Protein AF-A0A5E4L3I8-F1 (afdb_monomer)

Mean predicted aligned error: 12.08 Å

Solvent-accessible surface area (backbone atoms only — not comparable to full-atom values): 30734 Å² total; per-residue (Å²): 137,66,75,66,66,56,56,53,35,59,53,27,60,69,44,91,48,63,66,49,31,38,50,27,40,56,51,45,57,76,42,57,83,76,48,56,74,84,49,46,58,56,54,46,55,52,47,56,53,38,53,67,42,93,48,60,70,33,23,14,48,31,26,40,32,48,19,74,46,44,80,70,54,55,78,88,48,50,64,58,54,48,52,51,45,58,51,34,56,67,43,93,46,63,66,22,22,28,24,18,27,45,14,49,18,69,24,34,83,61,48,58,76,91,46,39,65,57,55,49,51,50,31,59,54,34,44,69,43,96,45,70,66,28,9,43,39,10,22,46,17,48,30,61,28,45,78,60,44,86,60,52,68,62,52,47,53,53,49,55,50,42,57,73,78,48,61,71,72,37,23,55,35,34,46,55,17,48,53,62,36,50,80,70,49,92,55,54,63,61,61,43,53,62,66,55,69,66,77,80,61,87,53,58,67,60,50,24,52,48,23,48,46,47,21,74,39,41,84,79,45,88,65,36,65,65,53,42,57,50,48,59,51,35,55,66,42,92,49,58,69,23,21,27,30,17,24,50,14,46,30,64,24,38,82,62,40,82,60,46,66,63,52,48,54,51,31,56,53,31,40,67,43,92,44,67,65,26,11,34,35,8,30,41,19,45,20,67,30,50,76,68,48,84,60,48,70,61,55,47,57,55,51,55,55,42,50,68,43,89,50,62,65,41,24,19,28,30,26,45,16,44,27,70,25,40,80,67,44,85,58,45,67,61,51,47,52,52,36,61,53,35,52,70,43,91,48,66,62,27,19,47,27,12,34,52,16,47,24,59,30,49,81,63,40,88,61,45,67,61,55,45,54,58,50,57,68,36,57,79,44,89,52,63,69,53,24,31,40,39,34,48,19,46,25,65,30,44,84,69,47,88,60,44,67,62,56,45,52,54,48,59,56,34,60,69,44,93,47,61,67,33,23,17,33,24,25,42,18,46,23,66,28,38,84,64,43,87,58,48,69,60,55,46,50,54,37,54,52,34,53,67,44,94,46,67,66,25,21,38,28,12,35,49,15,48,26,64,29,43,82,69,46,87,63,45,65,62,56,46,54,56,50,56,59,42,63,68,48,90,50,58,70,40,27,22,35,32,29,46,19,47,22,63,32,46,76,70,44,87,61,41,63,64,55,46,58,54,53,56,60,40,61,69,43,94,46,61,69,29,23,21,30,28,27,41,17,51,28,66,26,40,87,63,40,80,62,50,68,59,55,48,50,53,37,54,54,34,52,69,44,92,47,67,64,26,20,53,29,11,51,52,18,49,49,49,43,50,53,52,54,54,54,54,58,52,57,64,60,64,77,69,62,77,94,76,81,134

Nearest PDB structures (foldseek):
  3q0n-assembly1_A  TM=3.005E-01  e=4.132E-02  Homo sapiens
  1ib2-assembly1_A  TM=4.285E-01  e=1.780E-01  Homo sapiens
  3q0o-assembly2_B  TM=2.486E-01  e=1.179E-01  Homo sapiens
  2yjy-assembly2_A  TM=3.710E-01  e=5.273E-01  Homo sapiens
  3gvt-assembly2_B  TM=2.335E-01  e=2.493E-01  Mus musculus

Structure (mmCIF, N/CA/C/O backbone):
data_AF-A0A5E4L3I8-F1
#
_entry.id   AF-A0A5E4L3I8-F1
#
loop_
_atom_site.group_PDB
_atom_site.id
_atom_site.type_symbol
_atom_site.label_atom_id
_atom_site.label_alt_id
_atom_site.label_comp_id
_atom_site.label_asym_id
_atom_site.label_entity_id
_atom_site.label_seq_id
_atom_site.pdbx_PDB_ins_code
_atom_site.Cartn_x
_atom_site.Cartn_y
_atom_site.Cartn_z
_atom_site.occupancy
_atom_site.B_iso_or_equiv
_atom_site.auth_seq_id
_atom_site.auth_comp_id
_atom_site.auth_asym_id
_atom_site.auth_atom_id
_atom_site.pdbx_PDB_model_num
ATOM 1 N N . MET A 1 1 ? 22.475 9.539 -29.993 1.00 48.53 1 MET A N 1
ATOM 2 C CA . MET A 1 1 ? 23.097 8.244 -29.655 1.00 48.53 1 MET A CA 1
ATOM 3 C C . MET A 1 1 ? 23.730 7.674 -30.917 1.00 48.53 1 MET A C 1
ATOM 5 O O . MET A 1 1 ? 23.235 7.979 -32.001 1.00 48.53 1 MET A O 1
ATOM 9 N N . VAL A 1 2 ? 24.881 7.018 -30.781 1.00 46.44 2 VAL A N 1
ATOM 10 C CA . VAL A 1 2 ? 25.860 6.757 -31.852 1.00 46.44 2 VAL A CA 1
ATOM 11 C C . VAL A 1 2 ? 25.433 5.532 -32.675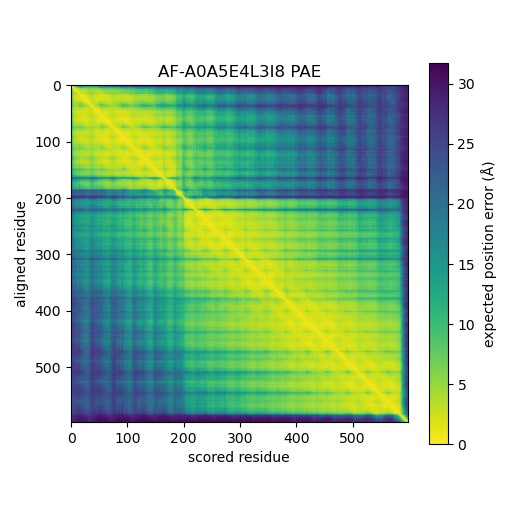 1.00 46.44 2 VAL A C 1
ATOM 13 O O . VAL A 1 2 ? 24.766 4.644 -32.165 1.00 46.44 2 VAL A O 1
ATOM 16 N N . LEU A 1 3 ? 25.773 5.507 -33.968 1.00 52.06 3 LEU A N 1
ATOM 17 C CA . LEU A 1 3 ? 25.484 4.404 -34.902 1.00 52.06 3 LEU A CA 1
ATOM 18 C C . LEU A 1 3 ? 25.974 3.024 -34.416 1.00 52.06 3 LEU A C 1
ATOM 20 O O . LEU A 1 3 ? 25.387 2.016 -34.797 1.00 52.06 3 LEU A O 1
ATOM 24 N N . GLU A 1 4 ? 27.013 2.998 -33.577 1.00 55.66 4 GLU A N 1
ATOM 25 C CA . GLU A 1 4 ? 27.694 1.785 -33.105 1.00 55.66 4 GLU A CA 1
ATOM 26 C C . GLU A 1 4 ? 26.783 0.885 -32.250 1.00 55.66 4 GLU A C 1
ATOM 28 O O . GLU A 1 4 ? 26.772 -0.327 -32.458 1.00 55.66 4 GLU A O 1
ATOM 33 N N . ASP A 1 5 ? 25.928 1.467 -31.400 1.00 62.69 5 ASP A N 1
ATOM 34 C CA . ASP A 1 5 ? 25.052 0.703 -30.496 1.00 62.69 5 ASP A CA 1
ATOM 35 C C . ASP A 1 5 ? 23.984 -0.106 -31.261 1.00 62.69 5 ASP A C 1
ATOM 37 O O . ASP A 1 5 ? 23.603 -1.202 -30.857 1.00 62.69 5 ASP A O 1
ATOM 41 N N . TYR A 1 6 ? 23.489 0.409 -32.395 1.00 70.50 6 TYR A N 1
ATOM 42 C CA . TYR A 1 6 ? 22.461 -0.284 -33.182 1.00 70.50 6 TYR A CA 1
ATOM 43 C C . TYR A 1 6 ? 23.042 -1.370 -34.099 1.00 70.50 6 TYR A C 1
ATOM 45 O O . TYR A 1 6 ? 22.405 -2.402 -34.311 1.00 70.50 6 TYR A O 1
ATOM 53 N N . GLU A 1 7 ? 24.260 -1.189 -34.617 1.00 73.50 7 GLU A N 1
ATOM 54 C CA . GLU A 1 7 ? 24.931 -2.235 -35.401 1.00 73.50 7 GLU A CA 1
ATOM 55 C C . GLU A 1 7 ? 25.238 -3.480 -34.556 1.00 73.50 7 GLU A C 1
ATOM 57 O O . GLU A 1 7 ? 25.165 -4.605 -35.057 1.00 73.50 7 GLU A O 1
ATOM 62 N N . GLU A 1 8 ? 25.540 -3.301 -33.270 1.00 75.88 8 GLU A N 1
ATOM 63 C CA . GLU A 1 8 ? 25.728 -4.402 -32.322 1.00 75.88 8 GLU A CA 1
ATOM 64 C C . GLU A 1 8 ? 24.410 -5.126 -31.998 1.00 75.88 8 GLU A C 1
ATOM 66 O O . GLU A 1 8 ? 24.365 -6.361 -31.954 1.00 75.88 8 GLU A O 1
ATOM 71 N N . ILE A 1 9 ? 23.304 -4.380 -31.885 1.00 79.25 9 ILE A N 1
ATOM 72 C CA . ILE A 1 9 ? 21.956 -4.954 -31.755 1.00 79.25 9 ILE A CA 1
ATOM 73 C C . ILE A 1 9 ? 21.617 -5.788 -32.990 1.00 79.25 9 ILE A C 1
ATOM 75 O O . ILE A 1 9 ? 21.230 -6.945 -32.845 1.00 79.25 9 ILE A O 1
ATOM 79 N N . HIS A 1 10 ? 21.824 -5.254 -34.196 1.00 81.44 10 HIS A N 1
ATOM 80 C CA . HIS A 1 10 ? 21.528 -5.966 -35.442 1.00 81.44 10 HIS A CA 1
ATOM 81 C C . HIS A 1 10 ? 22.309 -7.288 -35.564 1.00 81.44 10 HIS A C 1
ATOM 83 O O . HIS A 1 10 ? 21.763 -8.304 -35.992 1.00 81.44 10 HIS A O 1
ATOM 89 N N . LYS A 1 11 ? 23.573 -7.318 -35.118 1.00 82.06 11 LYS A N 1
ATOM 90 C CA . LYS A 1 11 ? 24.359 -8.563 -35.036 1.00 82.06 11 LYS A CA 1
ATOM 91 C C . LYS A 1 11 ? 23.771 -9.547 -34.025 1.00 82.06 11 LYS A C 1
ATOM 93 O O . LYS A 1 11 ? 23.660 -10.733 -34.325 1.00 82.06 11 LYS A O 1
ATOM 98 N N . SER A 1 12 ? 23.351 -9.057 -32.861 1.00 85.44 12 SER A N 1
ATOM 99 C CA . SER A 1 12 ? 22.769 -9.881 -31.793 1.00 85.44 12 SER A CA 1
ATOM 100 C C . SER A 1 12 ? 21.457 -10.552 -32.215 1.00 85.44 12 SER A C 1
ATOM 102 O O . SER A 1 12 ? 21.173 -11.668 -31.791 1.00 85.44 12 SER A O 1
ATOM 104 N N . VAL A 1 13 ? 20.683 -9.918 -33.103 1.00 86.19 13 VAL A N 1
ATOM 105 C CA . VAL A 1 13 ? 19.456 -10.487 -33.694 1.00 86.19 13 VAL A CA 1
ATOM 106 C C . VAL A 1 13 ? 19.737 -11.733 -34.541 1.00 86.19 13 VAL A C 1
ATOM 108 O O . VAL A 1 13 ? 18.901 -12.633 -34.604 1.00 86.19 13 VAL A O 1
ATOM 111 N N . GLN A 1 14 ? 20.922 -11.821 -35.148 1.00 86.12 14 GLN A N 1
ATOM 112 C CA . GLN A 1 14 ? 21.346 -12.952 -35.980 1.00 86.12 14 GLN A CA 1
ATOM 113 C C . GLN A 1 14 ? 22.067 -14.055 -35.188 1.00 86.12 14 GLN A C 1
ATOM 115 O O . GLN A 1 14 ? 22.459 -15.065 -35.772 1.00 86.12 14 GLN A O 1
ATOM 120 N N . SER A 1 15 ? 22.246 -13.885 -33.874 1.00 88.88 15 SER A N 1
ATOM 121 C CA . SER A 1 15 ? 22.925 -14.870 -33.030 1.00 88.88 15 SER A CA 1
ATOM 122 C C . SER A 1 15 ? 22.161 -16.193 -32.959 1.00 88.88 15 SER A C 1
ATOM 124 O O . SER A 1 15 ? 20.928 -16.224 -32.935 1.00 88.88 15 SER A O 1
ATOM 126 N N . GLU A 1 16 ? 22.886 -17.309 -32.853 1.00 87.56 16 GLU A N 1
ATOM 127 C CA . GLU A 1 16 ? 22.284 -18.615 -32.574 1.00 87.56 16 GLU A CA 1
ATOM 128 C C . GLU A 1 16 ? 21.751 -18.714 -31.132 1.00 87.56 16 GLU A C 1
ATOM 130 O O . GLU A 1 16 ? 20.791 -19.460 -30.890 1.00 87.56 16 GLU A O 1
ATOM 135 N N . ASP A 1 17 ? 22.281 -17.909 -30.202 1.00 90.19 17 ASP A N 1
ATOM 136 C CA . ASP A 1 17 ? 21.869 -17.878 -28.797 1.00 90.19 17 ASP A CA 1
ATOM 137 C C . ASP A 1 17 ? 20.563 -17.085 -28.595 1.00 90.19 17 ASP A C 1
ATOM 139 O O . ASP A 1 17 ? 20.457 -15.888 -28.870 1.00 90.19 17 ASP A O 1
ATOM 143 N N . ALA A 1 18 ? 19.544 -17.762 -28.061 1.00 89.56 18 ALA A N 1
ATOM 144 C CA . ALA A 1 18 ? 18.256 -17.159 -27.736 1.00 89.56 18 ALA A CA 1
ATOM 145 C C . ALA A 1 18 ? 18.349 -16.092 -26.629 1.00 89.56 18 ALA A C 1
ATOM 147 O O . ALA A 1 18 ? 17.498 -15.204 -26.553 1.00 89.56 18 ALA A O 1
ATOM 148 N N . GLN A 1 19 ? 19.346 -16.157 -25.743 1.00 88.12 19 GLN A N 1
ATOM 149 C CA . GLN A 1 19 ? 19.558 -15.129 -24.727 1.00 88.12 19 GLN A CA 1
ATOM 150 C C . GLN A 1 19 ? 20.089 -13.830 -25.340 1.00 88.12 19 GLN A C 1
ATOM 152 O O . GLN A 1 19 ? 19.599 -12.760 -24.980 1.00 88.12 19 GLN A O 1
ATOM 157 N N . GLU A 1 20 ? 21.014 -13.910 -26.296 1.00 89.38 20 GLU A N 1
ATOM 158 C CA . GLU A 1 20 ? 21.503 -12.742 -27.039 1.00 89.38 20 GLU A CA 1
ATOM 159 C C . GLU A 1 20 ? 20.386 -12.094 -27.864 1.00 89.38 20 GLU A C 1
ATOM 161 O O . GLU A 1 20 ? 20.189 -10.880 -27.788 1.00 89.38 20 GLU A O 1
ATOM 166 N N . ARG A 1 21 ? 19.557 -12.900 -28.542 1.00 93.69 21 ARG A N 1
ATOM 167 C CA . ARG A 1 21 ? 18.383 -12.388 -29.270 1.00 93.69 21 ARG A CA 1
ATOM 168 C C . ARG A 1 21 ? 17.347 -11.727 -28.351 1.00 93.69 21 ARG A C 1
ATOM 170 O O . ARG A 1 21 ? 16.749 -10.719 -28.720 1.00 93.69 21 ARG A O 1
ATOM 177 N N . ARG A 1 22 ? 17.151 -12.232 -27.126 1.00 90.06 22 ARG A N 1
ATOM 178 C CA . ARG A 1 22 ? 16.288 -11.576 -26.120 1.00 90.06 22 ARG A CA 1
ATOM 179 C C . ARG A 1 22 ? 16.861 -10.255 -25.619 1.00 90.06 22 ARG A C 1
ATOM 181 O O . ARG A 1 22 ? 16.110 -9.292 -25.506 1.00 90.06 22 ARG A O 1
ATOM 188 N N . LYS A 1 23 ? 18.169 -10.190 -25.356 1.00 87.31 23 LYS A N 1
ATOM 189 C CA . LYS A 1 23 ? 18.837 -8.929 -24.998 1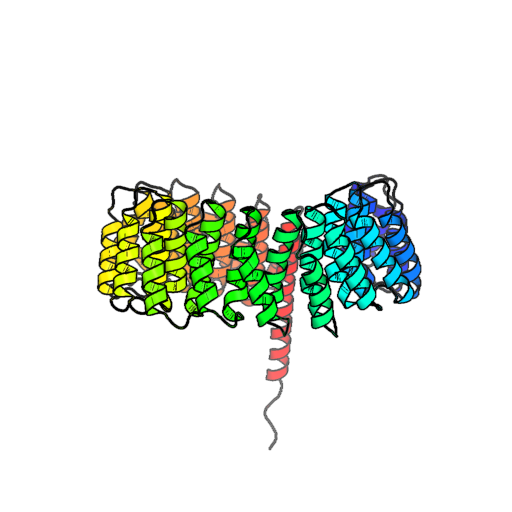.00 87.31 23 LYS A CA 1
ATOM 190 C C . LYS A 1 23 ? 18.676 -7.897 -26.112 1.00 87.31 23 LYS A C 1
ATOM 192 O O . LYS A 1 23 ? 18.365 -6.747 -25.828 1.00 87.31 23 LYS A O 1
ATOM 197 N N . ALA A 1 24 ? 18.790 -8.314 -27.375 1.00 89.06 24 ALA A N 1
ATOM 198 C CA . ALA A 1 24 ? 18.547 -7.434 -28.516 1.00 89.06 24 ALA A CA 1
ATOM 199 C C . ALA A 1 24 ? 17.140 -6.805 -28.478 1.00 89.06 24 ALA A C 1
ATOM 201 O O . ALA A 1 24 ? 17.008 -5.607 -28.709 1.00 89.06 24 ALA A O 1
ATOM 202 N N . LEU A 1 25 ? 16.101 -7.568 -28.115 1.00 89.25 25 LEU A N 1
ATOM 203 C CA . LEU A 1 25 ? 14.731 -7.054 -27.952 1.00 89.25 25 LEU A CA 1
ATOM 204 C C . LEU A 1 25 ? 14.582 -6.062 -26.793 1.00 89.25 25 LEU A C 1
ATOM 206 O O . LEU A 1 25 ? 13.840 -5.087 -26.926 1.00 89.25 25 LEU A O 1
ATOM 210 N N . GLU A 1 26 ? 15.277 -6.292 -25.678 1.00 86.31 26 GLU A N 1
ATOM 211 C CA . GLU A 1 26 ? 15.313 -5.372 -24.534 1.00 86.31 26 GLU A CA 1
ATOM 212 C C . GLU A 1 26 ? 15.974 -4.043 -24.922 1.00 86.31 26 GLU A C 1
ATOM 214 O O . GLU A 1 26 ? 15.426 -2.969 -24.664 1.00 86.31 26 GLU A O 1
ATOM 219 N N . TYR A 1 27 ? 17.105 -4.104 -25.631 1.00 86.62 27 TYR A N 1
ATOM 220 C CA . TYR A 1 27 ? 17.759 -2.913 -26.164 1.00 86.62 27 TYR A CA 1
ATOM 221 C C . TYR A 1 27 ? 16.876 -2.184 -27.174 1.00 86.62 27 TYR A C 1
ATOM 223 O O . TYR A 1 27 ? 16.693 -0.974 -27.042 1.00 86.62 27 TYR A O 1
ATOM 231 N N . LEU A 1 28 ? 16.279 -2.907 -28.133 1.00 86.12 28 LEU A N 1
ATOM 232 C CA . LEU A 1 28 ? 15.345 -2.338 -29.106 1.00 86.12 28 LEU A CA 1
ATOM 233 C C . LEU A 1 28 ? 14.215 -1.587 -28.401 1.00 86.12 28 LEU A C 1
ATOM 235 O O . LEU A 1 28 ? 13.984 -0.429 -28.731 1.00 86.12 28 LEU A O 1
ATOM 239 N N . ASN A 1 29 ? 13.573 -2.192 -27.400 1.00 86.38 29 ASN A N 1
ATOM 240 C CA . ASN A 1 29 ? 12.495 -1.564 -26.633 1.00 86.38 29 ASN A CA 1
ATOM 241 C C . ASN A 1 29 ? 12.904 -0.207 -26.031 1.00 86.38 29 ASN A C 1
ATOM 243 O O . ASN A 1 29 ? 12.148 0.760 -26.101 1.00 86.38 29 ASN A O 1
ATOM 247 N N . ASN A 1 30 ? 14.119 -0.117 -25.490 1.00 84.00 30 ASN A N 1
ATOM 248 C CA . ASN A 1 30 ? 14.602 1.088 -24.815 1.00 84.00 30 ASN A CA 1
ATOM 249 C C . ASN A 1 30 ? 14.985 2.215 -25.784 1.00 84.00 30 ASN A C 1
ATOM 251 O O . ASN A 1 30 ? 14.862 3.394 -25.447 1.00 84.00 30 ASN A O 1
ATOM 255 N N . ILE A 1 31 ? 15.467 1.873 -26.982 1.00 84.88 31 ILE A N 1
ATOM 256 C CA . ILE A 1 31 ? 16.049 2.862 -27.899 1.00 84.88 31 ILE A CA 1
ATOM 257 C C . ILE A 1 31 ? 15.138 3.225 -29.072 1.00 84.88 31 ILE A C 1
ATOM 259 O O . ILE A 1 31 ? 15.388 4.246 -29.714 1.00 84.88 31 ILE A O 1
ATOM 263 N N . PHE A 1 32 ? 14.104 2.424 -29.368 1.00 84.69 32 PHE A N 1
ATOM 264 C CA . PHE A 1 32 ? 13.319 2.531 -30.606 1.00 84.69 32 PHE A CA 1
ATOM 265 C C . PHE A 1 32 ? 12.766 3.941 -30.850 1.00 84.69 32 PHE A C 1
ATOM 267 O O . PHE A 1 32 ? 12.853 4.467 -31.961 1.00 84.69 32 PHE A O 1
ATOM 274 N N . SER A 1 33 ? 12.245 4.580 -29.800 1.00 81.31 33 SER A N 1
ATOM 275 C CA . SER A 1 33 ? 11.673 5.932 -29.847 1.00 81.31 33 SER A CA 1
ATOM 276 C C . SER A 1 33 ? 12.690 7.010 -30.248 1.00 81.31 33 SER A C 1
ATOM 278 O O . SER A 1 33 ? 12.314 8.017 -30.846 1.00 81.31 33 SER A O 1
ATOM 280 N N . ASN A 1 34 ? 13.978 6.769 -29.987 1.00 81.75 34 ASN A N 1
ATOM 281 C CA . ASN A 1 34 ? 15.088 7.693 -30.223 1.00 81.75 34 ASN A CA 1
ATOM 282 C C . ASN A 1 34 ? 15.903 7.365 -31.488 1.00 81.75 34 ASN A C 1
ATOM 284 O O . ASN A 1 34 ? 16.876 8.063 -31.795 1.00 81.75 34 ASN A O 1
ATOM 288 N N . LEU A 1 35 ? 15.542 6.309 -32.227 1.00 80.69 35 LEU A N 1
ATOM 289 C CA . LEU A 1 35 ? 16.226 5.941 -33.464 1.00 80.69 35 LEU A CA 1
ATOM 290 C C . LEU A 1 35 ? 15.967 6.970 -34.572 1.00 80.69 35 LEU A C 1
ATOM 292 O O . LEU A 1 35 ? 14.853 7.458 -34.764 1.00 80.69 35 LEU A O 1
ATOM 296 N N . LEU A 1 36 ? 17.005 7.248 -35.366 1.00 77.94 36 LEU A N 1
ATOM 297 C CA . LEU A 1 36 ? 16.855 7.985 -36.621 1.00 77.94 36 LEU A CA 1
ATOM 298 C C . LEU A 1 36 ? 15.949 7.199 -37.575 1.00 77.94 36 LEU A C 1
ATOM 300 O O . LEU A 1 36 ? 16.054 5.977 -37.663 1.00 77.94 36 LEU A O 1
ATOM 304 N N . GLU A 1 37 ? 15.127 7.900 -38.356 1.00 72.88 37 GLU A N 1
ATOM 305 C CA . GLU A 1 37 ? 14.119 7.285 -39.235 1.00 72.88 37 GLU A CA 1
ATOM 306 C C . GLU A 1 37 ? 14.710 6.232 -40.193 1.00 72.88 37 GLU A C 1
ATOM 308 O O . GLU A 1 37 ? 14.111 5.186 -40.427 1.00 72.88 37 GLU A O 1
ATOM 313 N N . LYS A 1 38 ? 15.947 6.449 -40.665 1.00 74.44 38 LYS A N 1
ATOM 314 C CA . LYS A 1 38 ? 16.683 5.493 -41.509 1.00 74.44 38 LYS A CA 1
ATOM 315 C C . LYS A 1 38 ? 16.979 4.146 -40.828 1.00 74.44 38 LYS A C 1
ATOM 317 O O . LYS A 1 38 ? 17.060 3.140 -41.519 1.00 74.44 38 LYS A O 1
ATOM 322 N N . HIS A 1 39 ? 17.145 4.120 -39.503 1.00 78.75 39 HIS A N 1
ATOM 323 C CA . HIS A 1 39 ? 17.419 2.899 -38.733 1.00 78.75 39 HIS A CA 1
ATOM 324 C C . HIS A 1 39 ? 16.151 2.261 -38.178 1.00 78.75 39 HIS A C 1
ATOM 326 O O . HIS A 1 39 ? 16.149 1.061 -37.933 1.00 78.75 39 HIS A O 1
ATOM 332 N N . LYS A 1 40 ? 15.055 3.019 -38.030 1.00 80.12 40 LYS A N 1
ATOM 333 C CA . LYS A 1 40 ? 13.759 2.445 -37.642 1.00 80.12 40 LYS A CA 1
ATOM 334 C C . LYS A 1 40 ? 13.285 1.377 -38.624 1.00 80.12 40 LYS A C 1
ATOM 336 O O . LYS A 1 40 ? 12.675 0.405 -38.204 1.00 80.12 40 LYS A O 1
ATOM 341 N N . GLN A 1 41 ? 13.598 1.533 -39.914 1.00 80.06 41 GLN A N 1
ATOM 342 C CA . GLN A 1 41 ? 13.312 0.514 -40.926 1.00 80.06 41 GLN A CA 1
ATOM 343 C C . GLN A 1 41 ? 14.035 -0.805 -40.630 1.00 80.06 41 GLN A C 1
ATOM 345 O O . GLN A 1 41 ? 13.417 -1.863 -40.671 1.00 80.06 41 GLN A O 1
ATOM 350 N N . THR A 1 42 ? 15.335 -0.750 -40.345 1.00 82.81 42 THR A N 1
ATOM 351 C CA . THR A 1 42 ? 16.118 -1.949 -40.027 1.00 82.81 42 THR A CA 1
ATOM 352 C C . THR A 1 42 ? 15.672 -2.539 -38.691 1.00 82.81 42 THR A C 1
ATOM 354 O O . THR A 1 42 ? 15.467 -3.743 -38.603 1.00 82.81 42 THR A O 1
ATOM 357 N N . ALA A 1 43 ? 15.408 -1.692 -37.691 1.00 85.88 43 ALA A N 1
ATOM 358 C CA . ALA A 1 43 ? 14.966 -2.124 -36.365 1.00 85.88 43 ALA A CA 1
ATOM 359 C C . ALA A 1 43 ? 13.601 -2.811 -36.430 1.00 85.88 43 ALA A C 1
ATOM 361 O O . ALA A 1 43 ? 13.340 -3.764 -35.700 1.00 85.88 43 ALA A O 1
ATOM 362 N N . TRP A 1 44 ? 12.744 -2.347 -37.340 1.00 85.69 44 TRP A N 1
ATOM 363 C CA . TRP A 1 44 ? 11.497 -3.015 -37.666 1.00 85.69 44 TRP A CA 1
ATOM 364 C C . TRP A 1 44 ? 11.733 -4.388 -38.301 1.00 85.69 44 TRP A C 1
ATOM 366 O O . TRP A 1 44 ? 11.162 -5.365 -37.832 1.00 85.69 44 TRP A O 1
ATOM 376 N N . ASN A 1 45 ? 12.595 -4.491 -39.316 1.00 86.69 45 ASN A N 1
ATOM 377 C CA . ASN A 1 45 ? 12.890 -5.777 -39.959 1.00 86.69 45 ASN A CA 1
ATOM 378 C C . ASN A 1 45 ? 13.450 -6.802 -38.958 1.00 86.69 45 ASN A C 1
ATOM 380 O O . ASN A 1 45 ? 13.098 -7.980 -39.008 1.00 86.69 45 ASN A O 1
ATOM 384 N N . ASP A 1 46 ? 14.285 -6.341 -38.030 1.00 90.69 46 ASP A N 1
ATOM 385 C CA . ASP A 1 46 ? 14.819 -7.149 -36.938 1.00 90.69 46 ASP A CA 1
ATOM 386 C C . ASP A 1 46 ? 13.705 -7.625 -35.994 1.00 90.69 46 ASP A C 1
ATOM 388 O O . ASP A 1 46 ? 13.623 -8.808 -35.666 1.00 90.69 46 ASP A O 1
ATOM 392 N N . LEU A 1 47 ? 12.798 -6.728 -35.596 1.00 91.56 47 LEU A N 1
ATOM 393 C CA . LEU A 1 47 ? 11.651 -7.065 -34.750 1.00 91.56 47 LEU A CA 1
ATOM 394 C C . LEU A 1 47 ? 10.688 -8.043 -35.445 1.00 91.56 47 LEU A C 1
ATOM 396 O O . LEU A 1 47 ? 10.226 -8.998 -34.817 1.00 91.56 47 LEU A O 1
ATOM 400 N N . HIS A 1 48 ? 10.440 -7.850 -36.743 1.00 91.62 48 HIS A N 1
ATOM 401 C CA . HIS A 1 48 ? 9.674 -8.764 -37.590 1.00 91.62 48 HIS A CA 1
ATOM 402 C C . HIS A 1 48 ? 10.299 -10.164 -37.588 1.00 91.62 48 HIS A C 1
ATOM 404 O O . HIS A 1 48 ? 9.607 -11.149 -37.324 1.00 91.62 48 HIS A O 1
ATOM 410 N N . LEU A 1 49 ? 11.616 -10.264 -37.793 1.00 92.44 49 LEU A N 1
ATOM 411 C CA . LEU A 1 49 ? 12.338 -11.537 -37.765 1.00 92.44 49 LEU A CA 1
ATOM 412 C C . LEU A 1 49 ? 12.218 -12.231 -36.398 1.00 92.44 49 LEU A C 1
ATOM 414 O O . LEU A 1 49 ? 11.879 -13.412 -36.325 1.00 92.44 49 LEU A O 1
ATOM 418 N N . LEU A 1 50 ? 12.428 -11.491 -35.307 1.00 94.25 50 LEU A N 1
ATOM 419 C CA . LEU A 1 50 ? 12.367 -12.020 -33.937 1.00 94.25 50 LEU A CA 1
ATOM 420 C C . LEU A 1 50 ? 10.950 -12.438 -33.527 1.00 94.25 50 LEU A C 1
ATOM 422 O O . LEU A 1 50 ? 10.768 -13.358 -32.729 1.00 94.25 50 LEU A O 1
ATOM 426 N N . SER A 1 51 ? 9.923 -11.819 -34.107 1.00 94.62 51 SER A N 1
ATOM 427 C CA . SER A 1 51 ? 8.534 -12.240 -33.910 1.00 94.62 51 SER A CA 1
ATOM 428 C C . SER A 1 51 ? 8.234 -13.623 -34.519 1.00 94.62 51 SER A C 1
ATOM 430 O O . SER A 1 51 ? 7.215 -14.240 -34.194 1.00 94.62 51 SER A O 1
ATOM 432 N N . GLN A 1 52 ? 9.098 -14.126 -35.404 1.00 94.75 52 GLN A N 1
ATOM 433 C CA . GLN A 1 52 ? 8.998 -15.434 -36.062 1.00 94.75 52 GLN A CA 1
ATOM 434 C C . GLN A 1 52 ? 10.054 -16.425 -35.550 1.00 94.75 52 GLN A C 1
ATOM 436 O O . GLN A 1 52 ? 10.242 -17.492 -36.134 1.00 94.75 52 GLN A O 1
ATOM 441 N N . ASP A 1 53 ? 10.737 -16.092 -34.452 1.00 96.25 53 ASP A N 1
ATOM 442 C CA . ASP A 1 53 ? 11.843 -16.886 -33.932 1.00 96.25 53 ASP A CA 1
ATOM 443 C C . ASP A 1 53 ? 11.428 -18.316 -33.558 1.00 96.25 53 ASP A C 1
ATOM 445 O O . ASP A 1 53 ? 10.304 -18.578 -33.124 1.00 96.25 53 ASP A O 1
ATOM 449 N N . LYS A 1 54 ? 12.362 -19.265 -33.658 1.00 93.44 54 LYS A N 1
ATOM 450 C CA . LYS A 1 54 ? 12.145 -20.650 -33.213 1.00 93.44 54 LYS A CA 1
ATOM 451 C C . LYS A 1 54 ? 11.896 -20.747 -31.700 1.00 93.44 54 LYS A C 1
ATOM 453 O O . LYS A 1 54 ? 11.113 -21.594 -31.261 1.00 93.44 54 LYS A O 1
ATOM 458 N N . ASP A 1 55 ? 12.520 -19.872 -30.917 1.00 95.50 55 ASP A N 1
ATOM 459 C CA . ASP A 1 55 ? 12.452 -19.831 -29.460 1.00 95.50 55 ASP A CA 1
ATOM 460 C C . ASP A 1 55 ? 11.208 -19.068 -28.970 1.00 95.50 55 ASP A C 1
ATOM 462 O O . ASP A 1 55 ? 10.923 -17.947 -29.394 1.00 95.50 55 ASP A O 1
ATOM 466 N N . ASN A 1 56 ? 10.437 -19.680 -28.066 1.00 95.06 56 ASN A N 1
ATOM 467 C CA . ASN A 1 56 ? 9.203 -19.080 -27.546 1.00 95.06 56 ASN A CA 1
ATOM 468 C C . ASN A 1 56 ? 9.454 -17.844 -26.671 1.00 95.06 56 ASN A C 1
ATOM 470 O O . ASN A 1 56 ? 8.639 -16.923 -26.654 1.00 95.06 56 ASN A O 1
ATOM 474 N N . SER A 1 57 ? 10.583 -17.788 -25.971 1.00 93.69 57 SER A N 1
ATOM 475 C CA . SER A 1 57 ? 10.917 -16.691 -25.076 1.00 93.69 57 SER A CA 1
ATOM 476 C C . SER A 1 57 ? 11.321 -15.466 -25.887 1.00 93.69 57 SER A C 1
ATOM 478 O O . SER A 1 57 ? 10.939 -14.357 -25.519 1.00 93.69 57 SER A O 1
ATOM 480 N N . VAL A 1 58 ? 12.009 -15.665 -27.019 1.00 95.88 58 VAL A N 1
ATOM 481 C CA . VAL A 1 58 ? 12.271 -14.605 -28.007 1.00 95.88 58 VAL A CA 1
ATOM 482 C C . VAL A 1 58 ? 10.958 -14.082 -28.594 1.00 95.88 58 VAL A C 1
ATOM 484 O O . VAL A 1 58 ? 10.712 -12.880 -28.525 1.00 95.88 58 VAL A O 1
ATOM 487 N N . ARG A 1 59 ? 10.061 -14.957 -29.077 1.00 97.50 59 ARG A N 1
ATOM 488 C CA . ARG A 1 59 ? 8.763 -14.523 -29.637 1.00 97.50 59 ARG A CA 1
ATOM 489 C C . ARG A 1 59 ? 7.891 -13.775 -28.626 1.00 97.50 59 ARG A C 1
ATOM 491 O O . ARG A 1 59 ? 7.248 -12.790 -28.982 1.00 97.50 59 ARG A O 1
ATOM 498 N N . ARG A 1 60 ? 7.887 -14.198 -27.357 1.00 96.19 60 ARG A N 1
ATOM 499 C CA . ARG A 1 60 ? 7.179 -13.496 -26.274 1.00 96.19 60 ARG A CA 1
ATOM 500 C C . ARG A 1 60 ? 7.735 -12.091 -26.076 1.00 96.19 60 ARG A C 1
ATOM 502 O O . ARG A 1 60 ? 6.961 -11.141 -26.031 1.00 96.19 60 ARG A O 1
ATOM 509 N N . SER A 1 61 ? 9.057 -11.968 -25.951 1.00 94.56 61 SER A N 1
ATOM 510 C CA . SER A 1 61 ? 9.710 -10.664 -25.817 1.00 94.56 61 SER A CA 1
ATOM 511 C C . SER A 1 61 ? 9.443 -9.787 -27.042 1.00 94.56 61 SER A C 1
ATOM 513 O O . SER A 1 61 ? 9.188 -8.602 -26.881 1.00 94.56 61 SER A O 1
ATOM 515 N N . ALA A 1 62 ? 9.395 -10.362 -28.248 1.00 96.00 62 ALA A N 1
ATOM 516 C CA . ALA A 1 62 ? 9.051 -9.625 -29.459 1.00 96.00 62 ALA A CA 1
ATOM 517 C C . ALA A 1 62 ? 7.617 -9.081 -29.403 1.00 96.00 62 ALA A C 1
ATOM 519 O O . ALA A 1 62 ? 7.409 -7.919 -29.735 1.00 96.00 62 ALA A O 1
ATOM 520 N N . ALA A 1 63 ? 6.647 -9.868 -28.921 1.00 96.38 63 ALA A N 1
ATOM 521 C CA . ALA A 1 63 ? 5.272 -9.405 -28.721 1.00 96.38 63 ALA A CA 1
ATOM 522 C C . ALA A 1 63 ? 5.206 -8.193 -27.775 1.00 96.38 63 ALA A C 1
ATOM 524 O O . ALA A 1 63 ? 4.583 -7.183 -28.098 1.00 96.38 63 ALA A O 1
ATOM 525 N N . GLU A 1 64 ? 5.878 -8.277 -26.623 1.00 94.69 64 GLU A N 1
ATOM 526 C CA . GLU A 1 64 ? 5.910 -7.199 -25.626 1.00 94.69 64 GLU A CA 1
ATOM 527 C C . GLU A 1 64 ? 6.595 -5.938 -26.173 1.00 94.69 64 GLU A C 1
ATOM 529 O O . GLU A 1 64 ? 6.049 -4.841 -26.031 1.00 94.69 64 GLU A O 1
ATOM 534 N N . THR A 1 65 ? 7.729 -6.095 -26.868 1.00 93.75 65 THR A N 1
ATOM 535 C CA . THR A 1 65 ? 8.428 -4.991 -27.539 1.00 93.75 65 THR A CA 1
ATOM 536 C C . THR A 1 65 ? 7.545 -4.351 -28.610 1.00 93.75 65 THR A C 1
ATOM 538 O O . THR A 1 65 ? 7.443 -3.128 -28.636 1.00 93.75 65 THR A O 1
ATOM 541 N N . ILE A 1 66 ? 6.850 -5.138 -29.446 1.00 93.62 66 ILE A N 1
ATOM 542 C CA . ILE A 1 66 ? 5.899 -4.619 -30.447 1.00 93.62 66 ILE A CA 1
ATOM 543 C C . ILE A 1 66 ? 4.849 -3.728 -29.778 1.00 93.62 66 ILE A C 1
ATOM 545 O O . ILE A 1 66 ? 4.621 -2.612 -30.241 1.00 93.62 66 ILE A O 1
ATOM 549 N N . GLY A 1 67 ? 4.234 -4.190 -28.684 1.00 91.38 67 GLY A N 1
ATOM 550 C CA . GLY A 1 67 ? 3.219 -3.420 -27.963 1.00 91.38 67 GLY A CA 1
ATOM 551 C C . GLY A 1 67 ? 3.746 -2.095 -27.410 1.00 91.38 67 GLY A C 1
ATOM 552 O O . GLY A 1 67 ? 3.075 -1.072 -27.530 1.00 91.38 67 GLY A O 1
ATOM 553 N N . ALA A 1 68 ? 4.953 -2.102 -26.844 1.00 90.31 68 ALA A N 1
ATOM 554 C CA . ALA A 1 68 ? 5.574 -0.922 -26.250 1.00 90.31 68 ALA A CA 1
ATOM 555 C C . ALA A 1 68 ? 6.009 0.123 -27.290 1.00 90.31 68 ALA A C 1
ATOM 557 O O . ALA A 1 68 ? 5.864 1.323 -27.056 1.00 90.31 68 ALA A O 1
ATOM 558 N N . VAL A 1 69 ? 6.515 -0.315 -28.447 1.00 90.50 69 VAL A N 1
ATOM 559 C CA . VAL A 1 69 ? 7.048 0.596 -29.473 1.00 90.50 69 VAL A CA 1
ATOM 560 C C . VAL A 1 69 ? 6.034 0.964 -30.556 1.00 90.50 69 VAL A C 1
ATOM 562 O O . VAL A 1 69 ? 6.340 1.818 -31.386 1.00 90.50 69 VAL A O 1
ATOM 565 N N . TYR A 1 70 ? 4.828 0.377 -30.549 1.00 89.69 70 TYR A N 1
ATOM 566 C CA . TYR A 1 70 ? 3.818 0.528 -31.610 1.00 89.69 70 TYR A CA 1
ATOM 567 C C . TYR A 1 70 ? 3.526 1.993 -31.973 1.00 89.69 70 TYR A C 1
ATOM 569 O O . TYR A 1 70 ? 3.400 2.342 -33.148 1.00 89.69 70 TYR A O 1
ATOM 577 N N . SER A 1 71 ? 3.456 2.872 -30.968 1.00 87.38 71 SER A N 1
ATOM 578 C CA . SER A 1 71 ? 3.196 4.311 -31.127 1.00 87.38 71 SER A CA 1
ATOM 579 C C . SER A 1 71 ? 4.283 5.053 -31.918 1.00 87.38 71 SER A C 1
ATOM 581 O O . SER A 1 71 ? 4.011 6.100 -32.505 1.00 87.38 71 SER A O 1
ATOM 583 N N . HIS A 1 72 ? 5.500 4.508 -31.966 1.00 86.81 72 HIS A N 1
ATOM 584 C CA . HIS A 1 72 ? 6.670 5.089 -32.625 1.00 86.81 72 HIS A CA 1
ATOM 585 C C . HIS A 1 72 ? 6.931 4.522 -34.026 1.00 86.81 72 HIS A C 1
ATOM 587 O O . HIS A 1 72 ? 7.875 4.949 -34.700 1.00 86.81 72 HIS A O 1
ATOM 593 N N . ILE A 1 73 ? 6.110 3.570 -34.473 1.00 84.31 73 ILE A N 1
ATOM 594 C CA . ILE A 1 73 ? 6.224 2.949 -35.790 1.00 84.31 73 ILE A CA 1
ATOM 595 C C . ILE A 1 73 ? 5.574 3.849 -36.843 1.00 84.31 73 ILE A C 1
ATOM 597 O O . ILE A 1 73 ? 4.451 4.332 -36.679 1.00 84.31 73 ILE A O 1
ATOM 601 N N . SER A 1 74 ? 6.274 4.044 -37.962 1.00 82.94 74 SER A N 1
ATOM 602 C CA . SER A 1 74 ? 5.753 4.782 -39.110 1.00 82.94 74 SER A CA 1
ATOM 603 C C . SER A 1 74 ? 4.555 4.081 -39.759 1.00 82.94 74 SER A C 1
ATOM 605 O O . SER A 1 74 ? 4.485 2.852 -39.833 1.00 82.94 74 SER A O 1
ATOM 607 N N . ASP A 1 75 ? 3.616 4.867 -40.293 1.00 81.00 75 ASP A N 1
ATOM 608 C CA . ASP A 1 75 ? 2.363 4.352 -40.868 1.00 81.00 75 ASP A CA 1
ATOM 609 C C . ASP A 1 75 ? 2.575 3.324 -41.987 1.00 81.00 75 ASP A C 1
ATOM 611 O O . ASP A 1 75 ? 1.762 2.415 -42.153 1.00 81.00 75 ASP A O 1
ATOM 615 N N . LYS A 1 76 ? 3.705 3.415 -42.704 1.00 82.38 76 LYS A N 1
ATOM 616 C CA . LYS A 1 76 ? 4.110 2.456 -43.740 1.00 82.38 76 LYS A CA 1
ATOM 617 C C . LYS A 1 76 ? 4.195 1.015 -43.213 1.00 82.38 76 LYS A C 1
ATOM 619 O O . LYS A 1 76 ? 3.837 0.100 -43.945 1.00 82.38 76 LYS A O 1
ATOM 624 N N . HIS A 1 77 ? 4.638 0.812 -41.969 1.00 82.50 77 HIS A N 1
ATOM 625 C CA . HIS A 1 77 ? 4.884 -0.523 -41.401 1.00 82.50 77 HIS A CA 1
ATOM 626 C C . HIS A 1 77 ? 3.805 -0.986 -40.423 1.00 82.50 77 HIS A C 1
ATOM 628 O O . HIS A 1 77 ? 3.761 -2.165 -40.090 1.00 82.50 77 HIS A O 1
ATOM 634 N N . LYS A 1 78 ? 2.883 -0.110 -40.000 1.00 86.19 78 LYS A N 1
ATOM 635 C CA . LYS A 1 78 ? 1.812 -0.472 -39.051 1.00 86.19 78 LYS A CA 1
ATOM 636 C C . LYS A 1 78 ? 0.979 -1.676 -39.498 1.00 86.19 78 LYS A C 1
ATOM 638 O O . LYS A 1 78 ? 0.503 -2.424 -38.656 1.00 86.19 78 LYS A O 1
ATOM 643 N N . GLN A 1 79 ? 0.800 -1.878 -40.806 1.00 87.88 79 GLN A N 1
ATOM 644 C CA . GLN A 1 79 ? 0.101 -3.058 -41.321 1.00 87.88 79 GLN A CA 1
ATOM 645 C C . GLN A 1 79 ? 0.882 -4.355 -41.080 1.00 87.88 79 GLN A C 1
ATOM 647 O O . GLN A 1 79 ? 0.286 -5.362 -40.719 1.00 87.88 79 GLN A O 1
ATOM 652 N N . GLU A 1 80 ? 2.193 -4.349 -41.302 1.00 88.00 80 GLU A N 1
ATOM 653 C CA . GLU A 1 80 ? 3.036 -5.533 -41.117 1.00 88.00 80 GLU A CA 1
ATOM 654 C C . GLU A 1 80 ? 3.167 -5.867 -39.627 1.00 88.00 80 GLU A C 1
ATOM 656 O O . GLU A 1 80 ? 3.021 -7.023 -39.242 1.00 88.00 80 GLU A O 1
ATOM 661 N N . VAL A 1 81 ? 3.312 -4.841 -38.783 1.00 89.69 81 VAL A N 1
ATOM 662 C CA . VAL A 1 81 ? 3.329 -4.977 -37.318 1.00 89.69 81 VAL A CA 1
ATOM 663 C C . VAL A 1 81 ? 2.028 -5.554 -36.800 1.00 89.69 81 VAL A C 1
ATOM 665 O O . VAL A 1 81 ? 2.041 -6.443 -35.952 1.00 89.69 81 VAL A O 1
ATOM 668 N N . TRP A 1 82 ? 0.904 -5.060 -37.320 1.00 91.44 82 TRP A N 1
ATOM 669 C CA . TRP A 1 82 ? -0.398 -5.628 -37.019 1.00 91.44 82 TRP A CA 1
ATOM 670 C C . TRP A 1 82 ? -0.442 -7.117 -37.375 1.00 91.44 82 TRP A C 1
ATOM 672 O O . TRP A 1 82 ? -0.829 -7.923 -36.535 1.00 91.44 82 TRP A O 1
ATOM 682 N N . ASN A 1 83 ? 0.015 -7.497 -38.572 1.00 92.50 83 ASN A N 1
ATOM 683 C CA . ASN A 1 83 ? 0.016 -8.896 -39.003 1.00 92.50 83 ASN A CA 1
ATOM 684 C C . ASN A 1 83 ? 0.871 -9.785 -38.081 1.00 92.50 83 ASN A C 1
ATOM 686 O O . ASN A 1 83 ? 0.465 -10.905 -37.766 1.00 92.50 83 ASN A O 1
ATOM 690 N N . ASP A 1 84 ? 2.032 -9.302 -37.630 1.00 94.62 84 ASP A N 1
ATOM 691 C CA . ASP A 1 84 ? 2.863 -10.037 -36.673 1.00 94.62 84 ASP A CA 1
ATOM 692 C C . ASP A 1 84 ? 2.197 -10.168 -35.314 1.00 94.62 84 ASP A C 1
ATOM 694 O O . ASP A 1 84 ? 2.147 -11.268 -34.767 1.00 94.62 84 ASP A O 1
ATOM 698 N N . LEU A 1 85 ? 1.660 -9.072 -34.777 1.00 94.94 85 LEU A N 1
ATOM 699 C CA . LEU A 1 85 ? 0.982 -9.096 -33.489 1.00 94.94 85 LEU A CA 1
ATOM 700 C C . LEU A 1 85 ? -0.232 -10.030 -33.533 1.00 94.94 85 LEU A C 1
ATOM 702 O O . LEU A 1 85 ? -0.353 -10.897 -32.670 1.00 94.94 85 LEU A O 1
ATOM 706 N N . HIS A 1 86 ? -1.054 -9.935 -34.581 1.00 95.31 86 HIS A N 1
ATOM 707 C CA . HIS A 1 86 ? -2.182 -10.830 -34.833 1.00 95.31 86 HIS A CA 1
ATOM 708 C C . HIS A 1 86 ? -1.735 -12.296 -34.895 1.00 95.31 86 HIS A C 1
ATOM 710 O O . HIS A 1 86 ? -2.313 -13.151 -34.224 1.00 95.31 86 HIS A O 1
ATOM 716 N N . ARG A 1 87 ? -0.649 -12.608 -35.614 1.00 96.75 87 ARG A N 1
ATOM 717 C CA . ARG A 1 87 ? -0.083 -13.966 -35.658 1.00 96.75 87 ARG A CA 1
ATOM 718 C C . ARG A 1 87 ? 0.379 -14.446 -34.280 1.00 96.75 87 ARG A C 1
ATOM 720 O O . ARG A 1 87 ? 0.138 -15.600 -33.934 1.00 96.75 87 ARG A O 1
ATOM 727 N N . LEU A 1 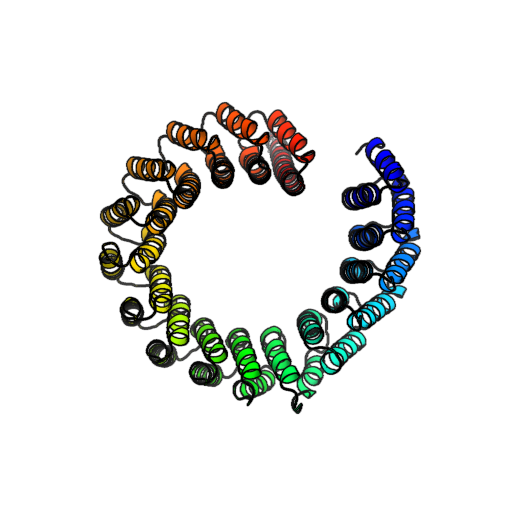88 ? 1.016 -13.588 -33.481 1.00 97.38 88 LEU A N 1
ATOM 728 C CA . LEU A 1 88 ? 1.486 -13.929 -32.132 1.00 97.38 88 LEU A CA 1
ATOM 729 C C . LEU A 1 88 ? 0.331 -14.221 -31.163 1.00 97.38 88 LEU A C 1
ATOM 731 O O . LEU A 1 88 ? 0.499 -15.023 -30.244 1.00 97.38 88 LEU A O 1
ATOM 735 N N . THR A 1 89 ? -0.862 -13.655 -31.384 1.00 96.81 89 THR A N 1
ATOM 736 C CA . THR A 1 89 ? -2.058 -14.045 -30.611 1.00 96.81 89 THR A CA 1
ATOM 737 C C . THR A 1 89 ? -2.491 -15.493 -30.863 1.00 96.81 89 THR A C 1
ATOM 739 O O . THR A 1 89 ? -3.221 -16.065 -30.060 1.00 96.81 89 THR A O 1
ATOM 742 N N . GLN A 1 90 ? -2.037 -16.105 -31.957 1.00 96.50 90 GLN A N 1
ATOM 743 C CA . GLN A 1 90 ? -2.350 -17.481 -32.352 1.00 96.50 90 GLN A CA 1
ATOM 744 C C . GLN A 1 90 ? -1.153 -18.421 -32.162 1.00 96.50 90 GLN A C 1
ATOM 746 O O . GLN A 1 90 ? -1.148 -19.542 -32.673 1.00 96.50 90 GLN A O 1
ATOM 751 N N . ASP A 1 91 ? -0.115 -17.977 -31.446 1.00 97.81 91 ASP A N 1
ATOM 752 C CA . ASP A 1 91 ? 1.084 -18.779 -31.235 1.00 97.81 91 ASP A CA 1
ATOM 753 C C . ASP A 1 91 ? 0.770 -20.075 -30.477 1.00 97.81 91 ASP A C 1
ATOM 755 O O . ASP A 1 91 ? -0.099 -20.117 -29.608 1.00 97.81 91 ASP A O 1
ATOM 759 N N . LYS A 1 92 ? 1.514 -21.146 -30.759 1.00 95.25 92 LYS A N 1
ATOM 760 C CA . LYS A 1 92 ? 1.384 -22.423 -30.041 1.00 95.25 92 LYS A CA 1
ATOM 761 C C . LYS A 1 92 ? 1.721 -22.302 -28.550 1.00 95.25 92 LYS A C 1
ATOM 763 O O . LYS A 1 92 ? 1.179 -23.050 -27.738 1.00 95.25 92 LYS A O 1
ATOM 768 N N . ASP A 1 93 ? 2.596 -21.369 -28.187 1.00 97.25 93 ASP A N 1
ATOM 769 C CA . ASP A 1 93 ? 3.086 -21.178 -26.827 1.00 97.25 93 ASP A CA 1
ATOM 770 C C . ASP A 1 93 ? 2.218 -20.187 -26.032 1.00 97.25 93 ASP A C 1
ATOM 772 O O . ASP A 1 93 ? 1.947 -19.070 -26.476 1.00 97.25 93 ASP A O 1
ATOM 776 N N . ASN A 1 94 ? 1.794 -20.588 -24.829 1.00 95.81 94 ASN A N 1
ATOM 777 C CA . ASN A 1 94 ? 0.933 -19.768 -23.970 1.00 95.81 94 ASN A CA 1
ATOM 778 C C . ASN A 1 94 ? 1.601 -18.456 -23.531 1.00 95.81 94 ASN A C 1
ATOM 780 O O . ASN A 1 94 ? 0.935 -17.429 -23.406 1.00 95.81 94 ASN A O 1
ATOM 784 N N . SER A 1 95 ? 2.918 -18.452 -23.335 1.00 95.75 95 SER A N 1
ATOM 785 C CA . SER A 1 95 ? 3.647 -17.285 -22.859 1.00 95.75 95 SER A CA 1
ATOM 786 C C . SER A 1 95 ? 3.736 -16.236 -23.958 1.00 95.75 95 SER A C 1
ATOM 788 O O . SER A 1 95 ? 3.630 -15.046 -23.663 1.00 95.75 95 SER A O 1
ATOM 790 N N . VAL A 1 96 ? 3.857 -16.667 -25.218 1.00 97.50 96 VAL A N 1
ATOM 791 C CA . VAL A 1 96 ? 3.793 -15.783 -26.390 1.00 97.50 96 VAL A CA 1
ATOM 792 C C . VAL A 1 96 ? 2.401 -15.172 -26.531 1.00 97.50 96 VAL A C 1
ATOM 794 O O . VAL A 1 96 ? 2.294 -13.948 -26.598 1.00 97.50 96 VAL A O 1
ATOM 797 N N . ARG A 1 97 ? 1.334 -15.986 -26.478 1.00 98.12 97 ARG A N 1
ATOM 798 C CA . ARG A 1 97 ? -0.052 -15.485 -26.545 1.00 98.12 97 ARG A CA 1
ATOM 799 C C . ARG A 1 97 ? -0.368 -14.494 -25.423 1.00 98.12 97 ARG A C 1
ATOM 801 O O . ARG A 1 97 ? -1.000 -13.471 -25.667 1.00 98.12 97 ARG A O 1
ATOM 808 N N . ARG A 1 98 ? 0.141 -14.738 -24.210 1.00 96.69 98 ARG A N 1
ATOM 809 C CA . ARG A 1 98 ? 0.045 -13.801 -23.077 1.00 96.69 98 ARG A CA 1
ATOM 810 C C . ARG A 1 98 ? 0.736 -12.465 -23.373 1.00 96.69 98 ARG A C 1
ATOM 812 O O . ARG A 1 98 ? 0.163 -11.413 -23.101 1.00 96.69 98 ARG A O 1
ATOM 819 N N . GLY A 1 99 ? 1.957 -12.503 -23.914 1.00 96.06 99 GLY A N 1
ATOM 820 C CA . GLY A 1 99 ? 2.692 -11.302 -24.330 1.00 96.06 99 GLY A CA 1
ATOM 821 C C . GLY A 1 99 ? 1.938 -10.517 -25.407 1.00 96.06 99 GLY A C 1
ATOM 822 O O . GLY A 1 99 ? 1.801 -9.300 -25.299 1.00 96.06 99 GLY A O 1
ATOM 823 N N . ALA A 1 100 ? 1.361 -11.221 -26.384 1.00 97.31 100 ALA A N 1
ATOM 824 C CA . ALA A 1 100 ? 0.539 -10.631 -27.437 1.00 97.31 100 ALA A CA 1
ATOM 825 C C . ALA A 1 100 ? -0.750 -9.990 -26.892 1.00 97.31 100 ALA A C 1
ATOM 827 O O . ALA A 1 100 ? -1.071 -8.869 -27.274 1.00 97.31 100 ALA A O 1
ATOM 828 N N . ALA A 1 101 ? -1.447 -10.635 -25.947 1.00 96.81 101 ALA A N 1
ATOM 829 C CA . ALA A 1 101 ? -2.624 -10.065 -25.281 1.00 96.81 101 ALA A CA 1
ATOM 830 C C . ALA A 1 101 ? -2.300 -8.730 -24.588 1.00 96.81 101 ALA A C 1
ATOM 832 O O . ALA A 1 101 ? -2.999 -7.732 -24.770 1.00 96.81 101 ALA A O 1
ATOM 833 N N . LYS A 1 102 ? -1.194 -8.695 -23.830 1.00 95.31 102 LYS A N 1
ATOM 834 C CA . LYS A 1 102 ? -0.711 -7.478 -23.163 1.00 95.31 102 LYS A CA 1
ATOM 835 C C . LYS A 1 102 ? -0.378 -6.383 -24.178 1.00 95.31 102 LYS A C 1
ATOM 837 O O . LYS A 1 102 ? -0.754 -5.228 -23.985 1.00 95.31 102 LYS A O 1
ATOM 842 N N . ALA A 1 103 ? 0.306 -6.752 -25.258 1.00 95.25 103 ALA A N 1
ATOM 843 C CA . ALA A 1 103 ? 0.674 -5.837 -26.328 1.00 95.25 103 ALA A CA 1
ATOM 844 C C . ALA A 1 103 ? -0.550 -5.257 -27.049 1.00 95.25 103 ALA A C 1
ATOM 846 O O . ALA A 1 103 ? -0.576 -4.053 -27.297 1.00 95.25 103 ALA A O 1
ATOM 847 N N . LEU A 1 104 ? -1.584 -6.062 -27.320 1.00 95.12 104 LEU A N 1
ATOM 848 C CA . LEU A 1 104 ? -2.846 -5.586 -27.895 1.00 95.12 104 LEU A CA 1
ATOM 849 C C . LEU A 1 104 ? -3.531 -4.549 -27.004 1.00 95.12 104 LEU A C 1
ATOM 851 O O . LEU A 1 104 ? -3.954 -3.515 -27.510 1.00 95.12 104 LEU A O 1
ATOM 855 N N . GLY A 1 105 ? -3.600 -4.793 -25.691 1.00 90.56 105 GLY A N 1
ATOM 856 C CA . GLY A 1 105 ? -4.172 -3.832 -24.743 1.00 90.56 105 GLY A CA 1
ATOM 857 C C . GLY A 1 105 ? -3.390 -2.517 -24.688 1.00 90.56 105 GLY A C 1
ATOM 858 O O . GLY A 1 105 ? -3.980 -1.444 -24.762 1.00 90.56 105 GLY A O 1
ATOM 859 N N . ALA A 1 106 ? -2.057 -2.589 -24.612 1.00 89.12 106 ALA A N 1
ATOM 860 C CA . ALA A 1 106 ? -1.194 -1.409 -24.503 1.00 89.12 106 ALA A CA 1
ATOM 861 C C . ALA A 1 106 ? -1.132 -0.568 -25.791 1.00 89.12 106 ALA A C 1
ATOM 863 O O . ALA A 1 106 ? -1.016 0.654 -25.728 1.00 89.12 106 ALA A O 1
ATOM 864 N N . SER A 1 107 ? -1.209 -1.213 -26.958 1.00 91.12 107 SER A N 1
ATOM 865 C CA . SER A 1 107 ? -1.081 -0.546 -28.259 1.00 91.12 107 SER A CA 1
ATOM 866 C C . SER A 1 107 ? -2.415 -0.138 -28.890 1.00 91.12 107 SER A C 1
ATOM 868 O O . SER A 1 107 ? -2.400 0.551 -29.910 1.00 91.12 107 SER A O 1
ATOM 870 N N . HIS A 1 108 ? -3.562 -0.502 -28.298 1.00 90.44 108 HIS A N 1
ATOM 871 C CA . HIS A 1 108 ? -4.889 -0.360 -28.920 1.00 90.44 108 HIS A CA 1
ATOM 872 C C . HIS A 1 108 ? -5.219 1.069 -29.385 1.00 90.44 108 HIS A C 1
ATOM 874 O O . HIS A 1 108 ? -5.859 1.263 -30.419 1.00 90.44 108 HIS A O 1
ATOM 880 N N . SER A 1 109 ? -4.731 2.081 -28.664 1.00 89.56 109 SER A N 1
ATOM 881 C CA . SER A 1 109 ? -4.879 3.501 -29.013 1.00 89.56 109 SER A CA 1
ATOM 882 C C . SER A 1 109 ? -4.170 3.905 -30.313 1.00 89.56 109 SER A C 1
ATOM 884 O O . SER A 1 109 ? -4.565 4.883 -30.948 1.00 89.56 109 SER A O 1
ATOM 886 N N . HIS A 1 110 ? -3.140 3.159 -30.720 1.00 89.38 110 HIS A N 1
ATOM 887 C CA . HIS A 1 110 ? -2.285 3.438 -31.876 1.00 89.38 110 HIS A CA 1
ATOM 888 C C . HIS A 1 110 ? -2.489 2.461 -33.043 1.00 89.38 110 HIS A C 1
ATOM 890 O O . HIS A 1 110 ? -1.976 2.710 -34.142 1.00 89.38 110 HIS A O 1
ATOM 896 N N . ILE A 1 111 ? -3.235 1.371 -32.829 1.00 88.88 111 ILE A N 1
ATOM 897 C CA . ILE A 1 111 ? -3.642 0.445 -33.890 1.00 88.88 111 ILE A CA 1
ATOM 898 C C . ILE A 1 111 ? -4.521 1.205 -34.905 1.00 88.88 111 ILE A C 1
ATOM 900 O O . ILE A 1 111 ? -5.427 1.936 -34.498 1.00 88.88 111 ILE A O 1
ATOM 904 N N . PRO A 1 112 ? -4.278 1.062 -36.226 1.00 88.94 112 PRO A N 1
ATOM 905 C CA . PRO A 1 112 ? -5.131 1.665 -37.248 1.00 88.94 112 PRO A CA 1
ATOM 906 C C . PRO A 1 112 ? -6.602 1.275 -37.075 1.00 88.94 112 PRO A C 1
ATOM 908 O O . PRO A 1 112 ? -6.897 0.108 -36.840 1.00 88.94 112 PRO A O 1
ATOM 911 N N . ASP A 1 113 ? -7.524 2.219 -37.282 1.00 88.06 113 ASP A N 1
ATOM 912 C CA . ASP A 1 113 ? -8.963 2.023 -37.034 1.00 88.06 113 ASP A CA 1
ATOM 913 C C . ASP A 1 113 ? -9.547 0.766 -37.699 1.00 88.06 113 ASP A C 1
ATOM 915 O O . ASP A 1 113 ? -10.321 0.043 -37.078 1.00 88.06 113 ASP A O 1
ATOM 919 N N . LYS A 1 114 ? -9.099 0.440 -38.920 1.00 89.69 114 LYS A N 1
ATOM 920 C CA . LYS A 1 114 ? -9.501 -0.776 -39.652 1.00 89.69 114 LYS A CA 1
ATOM 921 C C . LYS A 1 114 ? -9.210 -2.098 -38.922 1.00 89.69 114 LYS A C 1
ATOM 923 O O . LYS A 1 114 ? -9.864 -3.088 -39.222 1.00 89.69 114 LYS A O 1
ATOM 928 N N . HIS A 1 115 ? -8.254 -2.108 -37.991 1.00 91.62 115 HIS A N 1
ATOM 929 C CA . HIS A 1 115 ? -7.790 -3.300 -37.268 1.00 91.62 115 HIS A CA 1
ATOM 930 C C . HIS A 1 115 ? -8.249 -3.337 -35.815 1.00 91.62 115 HIS A C 1
ATOM 932 O O . HIS A 1 115 ? -8.104 -4.360 -35.157 1.00 91.62 115 HIS A O 1
ATOM 938 N N . LYS A 1 116 ? -8.821 -2.248 -35.287 1.00 92.38 116 LYS A N 1
ATOM 939 C CA . LYS A 1 116 ? -9.239 -2.185 -33.878 1.00 92.38 116 LYS A CA 1
ATOM 940 C C . LYS A 1 116 ? -10.293 -3.233 -33.532 1.00 92.38 116 LYS A C 1
ATOM 942 O O . LYS A 1 116 ? -10.190 -3.873 -32.491 1.00 92.38 116 LYS A O 1
ATOM 947 N N . GLN A 1 117 ? -11.257 -3.459 -34.427 1.00 93.38 117 GLN A N 1
ATOM 948 C CA . GLN A 1 117 ? -12.263 -4.503 -34.224 1.00 93.38 117 GLN A CA 1
ATOM 949 C C . GLN A 1 117 ? -11.648 -5.908 -34.257 1.00 93.38 117 GLN A C 1
ATOM 951 O O . GLN A 1 117 ? -12.048 -6.780 -33.494 1.00 93.38 117 GLN A O 1
ATOM 956 N N . GLU A 1 118 ? -10.654 -6.138 -35.113 1.00 93.44 118 GLU A N 1
ATOM 957 C CA . GLU A 1 118 ? -9.965 -7.429 -35.185 1.00 93.44 118 GLU A CA 1
ATOM 958 C C . GLU A 1 118 ? -9.111 -7.671 -33.928 1.00 93.44 118 GLU A C 1
ATOM 960 O O . GLU A 1 118 ? -9.202 -8.736 -33.325 1.00 93.44 118 GLU A O 1
ATOM 965 N N . ALA A 1 119 ? -8.394 -6.647 -33.452 1.00 94.56 119 ALA A N 1
ATOM 966 C CA . ALA A 1 119 ? -7.678 -6.658 -32.174 1.00 94.56 119 ALA A CA 1
ATOM 967 C C . ALA A 1 119 ? -8.597 -6.947 -30.982 1.00 94.56 119 ALA A C 1
ATOM 969 O O . ALA A 1 119 ? -8.231 -7.698 -30.079 1.00 94.56 119 ALA A O 1
ATOM 970 N N . TRP A 1 120 ? -9.798 -6.373 -30.983 1.00 95.25 120 TRP A N 1
ATOM 971 C CA . TRP A 1 120 ? -10.817 -6.658 -29.980 1.00 95.25 120 TRP A CA 1
ATOM 972 C C . TRP A 1 120 ? -11.280 -8.117 -30.028 1.00 95.25 120 TRP A C 1
ATOM 974 O O . TRP A 1 120 ? -11.291 -8.804 -29.007 1.00 95.25 120 TRP A O 1
ATOM 984 N N . ASN A 1 121 ? -11.577 -8.628 -31.224 1.00 94.69 121 ASN A N 1
ATOM 985 C CA . ASN A 1 121 ? -11.986 -10.017 -31.420 1.00 94.69 121 ASN A CA 1
ATOM 986 C C . ASN A 1 121 ? -10.878 -11.009 -31.019 1.00 94.69 121 ASN A C 1
ATOM 988 O O . ASN A 1 121 ? -11.172 -12.057 -30.439 1.00 94.69 121 ASN A O 1
ATOM 992 N N . ASP A 1 122 ? -9.607 -10.677 -31.268 1.00 96.25 122 ASP A N 1
ATOM 993 C CA . ASP A 1 122 ? -8.467 -11.464 -30.795 1.00 96.25 122 ASP A CA 1
ATOM 994 C C . ASP A 1 122 ? -8.407 -11.504 -29.265 1.00 96.25 122 ASP A C 1
ATOM 996 O O . ASP A 1 122 ? -8.214 -12.580 -28.695 1.00 96.25 122 ASP A O 1
ATOM 1000 N N . LEU A 1 123 ? -8.610 -10.368 -28.587 1.00 95.50 123 LEU A N 1
ATOM 1001 C CA . LEU A 1 123 ? -8.675 -10.322 -27.123 1.00 95.50 123 LEU A CA 1
ATOM 1002 C C . LEU A 1 123 ? -9.827 -11.179 -26.587 1.00 95.50 123 LEU A C 1
ATOM 1004 O O . LEU A 1 123 ? -9.608 -11.960 -25.661 1.00 95.50 123 LEU A O 1
ATOM 1008 N N . ILE A 1 124 ? -11.017 -11.113 -27.198 1.00 93.50 124 ILE A N 1
ATOM 1009 C CA . ILE A 1 124 ? -12.149 -11.985 -26.842 1.00 93.50 124 ILE A CA 1
ATOM 1010 C C . ILE A 1 124 ? -11.756 -13.455 -26.995 1.00 93.50 124 ILE A C 1
ATOM 1012 O O . ILE A 1 124 ? -11.939 -14.234 -26.060 1.00 93.50 124 ILE A O 1
ATOM 1016 N N . ARG A 1 125 ? -11.166 -13.850 -28.128 1.00 94.50 125 ARG A N 1
ATOM 1017 C CA . ARG A 1 125 ? -10.708 -15.232 -28.337 1.00 94.50 125 ARG A CA 1
ATOM 1018 C C . ARG A 1 125 ? -9.694 -15.659 -27.272 1.00 94.50 125 ARG A C 1
ATOM 1020 O O . ARG A 1 125 ? -9.803 -16.758 -26.742 1.00 94.50 125 ARG A O 1
ATOM 1027 N N . LEU A 1 126 ? -8.739 -14.795 -26.927 1.00 94.38 126 LEU A N 1
ATOM 1028 C CA . LEU A 1 126 ? -7.720 -15.070 -25.906 1.00 94.38 126 LEU A CA 1
ATOM 1029 C C . LEU A 1 126 ? -8.294 -15.163 -24.488 1.00 94.38 126 LEU A C 1
ATOM 1031 O O . LEU A 1 126 ? -7.689 -15.791 -23.624 1.00 94.38 126 LEU A O 1
ATOM 1035 N N . THR A 1 127 ? -9.469 -14.593 -24.221 1.00 90.50 127 THR A N 1
ATOM 1036 C CA . THR A 1 127 ? -10.144 -14.832 -22.935 1.00 90.50 127 THR A CA 1
ATOM 1037 C C . THR A 1 127 ? -10.659 -16.264 -22.789 1.00 90.50 127 THR A C 1
ATOM 1039 O O . THR A 1 127 ? -10.880 -16.711 -21.665 1.00 90.50 127 THR A O 1
ATOM 1042 N N . GLN A 1 128 ? -10.809 -16.985 -23.907 1.00 89.50 128 GLN A N 1
ATOM 1043 C CA . GLN A 1 128 ? -11.200 -18.396 -24.002 1.00 89.50 128 GLN A CA 1
ATOM 1044 C C . GLN A 1 128 ? -10.000 -19.330 -24.205 1.00 89.50 128 GLN A C 1
ATOM 1046 O O . GLN A 1 128 ? -10.162 -20.467 -24.645 1.00 89.50 128 GLN A O 1
ATOM 1051 N N . ASP A 1 129 ? -8.791 -18.858 -23.907 1.00 92.31 129 ASP A N 1
ATOM 1052 C CA . ASP A 1 129 ? -7.591 -19.670 -24.028 1.00 92.31 129 ASP A CA 1
ATOM 1053 C C . ASP A 1 129 ? -7.596 -20.867 -23.057 1.00 92.31 129 ASP A C 1
ATOM 1055 O O . ASP A 1 129 ? -8.234 -20.858 -22.004 1.00 92.31 129 ASP A O 1
ATOM 1059 N N . ASN A 1 130 ? -6.842 -21.911 -23.400 1.00 89.25 130 ASN A N 1
ATOM 1060 C CA . ASN A 1 130 ? -6.645 -23.060 -22.514 1.00 89.25 130 ASN A CA 1
ATOM 1061 C C . ASN A 1 130 ? -5.770 -22.712 -21.295 1.00 89.25 130 ASN A C 1
ATOM 1063 O O . ASN A 1 130 ? -5.796 -23.428 -20.295 1.00 89.25 130 ASN A O 1
ATOM 1067 N N . ASP A 1 131 ? -4.961 -21.652 -21.381 1.00 90.75 131 ASP A N 1
ATOM 1068 C CA . ASP A 1 131 ? -4.104 -21.181 -20.299 1.00 90.75 131 ASP A CA 1
ATOM 1069 C C . ASP A 1 131 ? -4.760 -20.043 -19.501 1.00 90.75 131 ASP A C 1
ATOM 1071 O O . ASP A 1 131 ? -4.976 -18.941 -20.005 1.00 90.75 131 ASP A O 1
ATOM 1075 N N . ASN A 1 132 ? -4.999 -20.277 -18.207 1.00 87.00 132 ASN A N 1
ATOM 1076 C CA . ASN A 1 132 ? -5.660 -19.305 -17.330 1.00 87.00 132 ASN A CA 1
ATOM 1077 C C . ASN A 1 132 ? -4.929 -17.951 -17.237 1.00 87.00 132 ASN A C 1
ATOM 1079 O O . ASN A 1 132 ? -5.576 -16.930 -16.996 1.00 87.00 132 ASN A O 1
ATOM 1083 N N . ASN A 1 133 ? -3.600 -17.903 -17.400 1.00 89.12 133 ASN A N 1
ATOM 1084 C CA . ASN A 1 133 ? -2.871 -16.633 -17.353 1.00 89.12 133 ASN A CA 1
ATOM 1085 C C . ASN A 1 133 ? -3.090 -15.819 -18.628 1.00 89.12 133 ASN A C 1
ATOM 1087 O O . ASN A 1 133 ? -3.205 -14.597 -18.542 1.00 89.12 133 ASN A O 1
ATOM 1091 N N . VAL A 1 134 ? -3.174 -16.475 -19.790 1.00 93.19 134 VAL A N 1
ATOM 1092 C CA . VAL A 1 134 ? -3.553 -15.815 -21.049 1.00 93.19 134 VAL A CA 1
ATOM 1093 C C . VAL A 1 134 ? -4.944 -15.206 -20.904 1.00 93.19 134 VAL A C 1
ATOM 1095 O O . VAL A 1 134 ? -5.108 -14.013 -21.162 1.00 93.19 134 VAL A O 1
ATOM 1098 N N . CYS A 1 135 ? -5.905 -15.971 -20.378 1.00 91.12 135 CYS A N 1
ATOM 1099 C CA . CYS A 1 135 ? -7.272 -15.490 -20.195 1.00 91.12 135 CYS A CA 1
ATOM 1100 C C . CYS A 1 135 ? -7.349 -14.262 -19.281 1.00 91.12 135 CYS A C 1
ATOM 1102 O O . CYS A 1 135 ? -8.060 -13.304 -19.586 1.00 91.12 135 CYS A O 1
ATOM 1104 N N . LYS A 1 136 ? -6.595 -14.269 -18.171 1.00 87.56 136 LYS A N 1
ATOM 1105 C CA . LYS A 1 136 ? -6.517 -13.143 -17.226 1.00 87.56 136 LYS A CA 1
ATOM 1106 C C . LYS A 1 136 ? -5.983 -11.878 -17.891 1.00 87.56 136 LYS A C 1
ATOM 1108 O O . LYS A 1 136 ? -6.619 -10.832 -17.796 1.00 87.56 136 LYS A O 1
ATOM 1113 N N . VAL A 1 137 ? -4.843 -11.983 -18.573 1.00 92.00 137 VAL A N 1
ATOM 1114 C CA . VAL A 1 137 ? -4.197 -10.832 -19.222 1.00 92.00 137 VAL A CA 1
ATOM 1115 C C . VAL A 1 137 ? -5.057 -10.294 -20.364 1.00 92.00 137 VAL A C 1
ATOM 1117 O O . VAL A 1 137 ? -5.177 -9.082 -20.512 1.00 92.00 137 VAL A O 1
ATOM 1120 N N . ALA A 1 138 ? -5.702 -11.166 -21.140 1.00 94.19 138 ALA A N 1
ATOM 1121 C CA . ALA A 1 138 ? -6.608 -10.748 -22.204 1.00 94.19 138 ALA A CA 1
ATOM 1122 C C . ALA A 1 138 ? -7.840 -10.007 -21.659 1.00 94.19 138 ALA A C 1
ATOM 1124 O O . ALA A 1 138 ? -8.204 -8.956 -22.183 1.00 94.19 138 ALA A O 1
ATOM 1125 N N . ALA A 1 139 ? -8.437 -10.490 -20.565 1.00 90.50 139 ALA A N 1
ATOM 1126 C CA . ALA A 1 139 ? -9.557 -9.812 -19.916 1.00 90.50 139 ALA A CA 1
ATOM 1127 C C . ALA A 1 139 ? -9.181 -8.429 -19.354 1.00 90.50 139 ALA A C 1
ATOM 1129 O O . ALA A 1 139 ? -9.972 -7.494 -19.438 1.00 90.50 139 ALA A O 1
ATOM 1130 N N . GLU A 1 140 ? -7.971 -8.275 -18.811 1.00 88.81 140 GLU A N 1
ATOM 1131 C CA . GLU A 1 140 ? -7.445 -6.966 -18.397 1.00 88.81 140 GLU A CA 1
ATOM 1132 C C . GLU A 1 140 ? -7.206 -6.041 -19.594 1.00 88.81 140 GLU A C 1
ATOM 1134 O O . GLU A 1 140 ? -7.569 -4.865 -19.557 1.00 88.81 140 GLU A O 1
ATOM 1139 N N . ALA A 1 141 ? -6.637 -6.581 -20.674 1.00 93.12 141 ALA A N 1
ATOM 1140 C CA . ALA A 1 141 ? -6.365 -5.842 -21.899 1.00 93.12 141 ALA A CA 1
ATOM 1141 C C . ALA A 1 141 ? -7.644 -5.304 -22.564 1.00 93.12 141 ALA A C 1
ATOM 1143 O O . ALA A 1 141 ? -7.598 -4.207 -23.119 1.00 93.12 141 ALA A O 1
ATOM 1144 N N . LEU A 1 142 ? -8.787 -5.999 -22.449 1.00 93.06 142 LEU A N 1
ATOM 1145 C CA . LEU A 1 142 ? -10.088 -5.485 -22.908 1.00 93.06 142 LEU A CA 1
ATOM 1146 C C . LEU A 1 142 ? -10.441 -4.146 -22.245 1.00 93.06 142 LEU A C 1
ATOM 1148 O O . LEU A 1 142 ? -10.895 -3.231 -22.925 1.00 93.06 142 LEU A O 1
ATOM 1152 N N . GLY A 1 143 ? -10.174 -3.992 -20.943 1.00 87.00 143 GLY A N 1
ATOM 1153 C CA . GLY A 1 143 ? -10.436 -2.740 -20.225 1.00 87.00 143 GLY A CA 1
ATOM 1154 C C . GLY A 1 143 ? -9.595 -1.569 -20.734 1.00 87.00 143 GLY A C 1
ATOM 1155 O O . GLY A 1 143 ? -10.101 -0.458 -20.858 1.00 87.00 143 GLY A O 1
ATOM 1156 N N . GLY A 1 144 ? -8.328 -1.820 -21.079 1.00 86.75 144 GLY A N 1
ATOM 1157 C CA . GLY A 1 144 ? -7.449 -0.814 -21.687 1.00 86.75 144 GLY A CA 1
ATOM 1158 C C . GLY A 1 144 ? -7.770 -0.520 -23.157 1.00 86.75 144 GLY A C 1
ATOM 1159 O O . GLY A 1 144 ? -7.552 0.596 -23.622 1.00 86.75 144 GLY A O 1
ATOM 1160 N N . ALA A 1 145 ? -8.313 -1.500 -23.883 1.00 91.69 145 ALA A N 1
ATOM 1161 C CA . ALA A 1 145 ? -8.700 -1.370 -25.285 1.00 91.69 145 ALA A CA 1
ATOM 1162 C C . ALA A 1 145 ? -10.035 -0.627 -25.475 1.00 91.69 145 ALA A C 1
ATOM 1164 O O . ALA A 1 145 ? -10.170 0.162 -26.413 1.00 91.69 145 ALA A O 1
ATOM 1165 N N . PHE A 1 146 ? -10.995 -0.827 -24.564 1.00 91.75 146 PHE A N 1
ATOM 1166 C CA . PHE A 1 146 ? -12.362 -0.300 -24.653 1.00 91.75 146 PHE A CA 1
ATOM 1167 C C . PHE A 1 146 ? -12.470 1.197 -25.001 1.00 91.75 146 PHE A C 1
ATOM 1169 O O . PHE A 1 146 ? -13.269 1.547 -25.870 1.00 91.75 146 PHE A O 1
ATOM 1176 N N . PRO A 1 147 ? -11.676 2.116 -24.414 1.00 89.50 147 PRO A N 1
ATOM 1177 C CA . PRO A 1 147 ? -11.788 3.544 -24.720 1.00 89.50 147 PRO A CA 1
ATOM 1178 C C . PRO A 1 147 ? -11.601 3.867 -26.209 1.00 89.50 147 PRO A C 1
ATOM 1180 O O . PRO A 1 147 ? -12.185 4.826 -26.725 1.00 89.50 147 PRO A O 1
ATOM 1183 N N . TYR A 1 148 ? -10.793 3.063 -26.906 1.00 90.75 148 TYR A N 1
ATOM 1184 C CA . TYR A 1 148 ? -10.343 3.338 -28.267 1.00 90.75 148 TYR A CA 1
ATOM 1185 C C . TYR A 1 148 ? -11.106 2.560 -29.338 1.00 90.75 148 TYR A C 1
ATOM 1187 O O . TYR A 1 148 ? -10.888 2.838 -30.523 1.00 90.75 148 TYR A O 1
ATOM 1195 N N . ILE A 1 149 ? -11.999 1.638 -28.954 1.00 90.00 149 ILE A N 1
ATOM 1196 C CA . ILE A 1 149 ? -12.844 0.929 -29.912 1.00 90.00 149 ILE A CA 1
ATOM 1197 C C . ILE A 1 149 ? -13.884 1.867 -30.528 1.00 90.00 149 ILE A C 1
ATOM 1199 O O . ILE A 1 149 ? -14.352 2.830 -29.902 1.00 90.00 149 ILE A O 1
ATOM 1203 N N . ILE A 1 150 ? -14.196 1.589 -31.792 1.00 86.69 150 ILE A N 1
ATOM 1204 C CA . ILE A 1 150 ? -15.125 2.382 -32.596 1.00 86.69 150 ILE A CA 1
ATOM 1205 C C . ILE A 1 150 ? -16.554 2.105 -32.126 1.00 86.69 150 ILE A C 1
ATOM 1207 O O . ILE A 1 150 ? -17.263 3.039 -31.759 1.00 86.69 150 ILE A O 1
ATOM 1211 N N . ASP A 1 151 ? -16.937 0.828 -32.075 1.00 88.69 151 ASP A N 1
ATOM 1212 C CA . ASP A 1 151 ? -18.261 0.383 -31.647 1.00 88.69 151 ASP A CA 1
ATOM 1213 C C . ASP A 1 151 ? -18.252 -0.003 -30.162 1.00 88.69 151 ASP A C 1
ATOM 1215 O O . ASP A 1 151 ? -17.986 -1.145 -29.781 1.00 88.69 151 ASP A O 1
ATOM 1219 N N . LYS A 1 152 ? -18.475 0.996 -29.305 1.00 87.31 152 LYS A N 1
ATOM 1220 C CA . LYS A 1 152 ? -18.489 0.808 -27.848 1.00 87.31 152 LYS A CA 1
ATOM 1221 C C . LYS A 1 152 ? -19.716 0.039 -27.368 1.00 87.31 152 LYS A C 1
ATOM 1223 O O . LYS A 1 152 ? -19.618 -0.642 -26.354 1.00 87.31 152 LYS A O 1
ATOM 1228 N N . GLU A 1 153 ? -20.836 0.131 -28.084 1.00 83.81 153 GLU A N 1
ATOM 1229 C CA . GLU A 1 153 ? -22.065 -0.595 -27.750 1.00 83.81 153 GLU A CA 1
ATOM 1230 C C . GLU A 1 153 ? -21.850 -2.096 -27.956 1.00 83.81 153 GLU A C 1
ATOM 1232 O O . GLU A 1 153 ? -22.034 -2.875 -27.021 1.00 83.81 153 GLU A O 1
ATOM 1237 N N . GLN A 1 154 ? -21.318 -2.503 -29.113 1.00 86.56 154 GLN A N 1
ATOM 1238 C CA . GLN A 1 154 ? -21.015 -3.912 -29.362 1.00 86.56 154 GLN A CA 1
ATOM 1239 C C . GLN A 1 154 ? -19.929 -4.454 -28.422 1.00 86.56 154 GLN A C 1
ATOM 1241 O O . GLN A 1 154 ? -20.041 -5.577 -27.923 1.00 86.56 154 GLN A O 1
ATOM 1246 N N . ALA A 1 155 ? -18.887 -3.661 -28.156 1.00 89.19 155 ALA A N 1
ATOM 1247 C CA . ALA A 1 155 ? -17.827 -4.018 -27.214 1.00 89.19 155 ALA A CA 1
ATOM 1248 C C . ALA A 1 155 ? -18.369 -4.224 -25.792 1.00 89.19 155 ALA A C 1
ATOM 1250 O O . ALA A 1 155 ? -17.957 -5.146 -25.083 1.00 89.19 155 ALA A O 1
ATOM 1251 N N . TRP A 1 156 ? -19.316 -3.379 -25.382 1.00 84.69 156 TRP A N 1
ATOM 1252 C CA . TRP A 1 156 ? -20.004 -3.510 -24.107 1.00 84.69 156 TRP A CA 1
ATOM 1253 C C . TRP A 1 156 ? -20.789 -4.822 -24.050 1.00 84.69 156 TRP A C 1
ATOM 1255 O O . TRP A 1 156 ? -20.578 -5.617 -23.133 1.00 84.69 156 TRP A O 1
ATOM 1265 N N . GLU A 1 157 ? -21.610 -5.109 -25.063 1.00 81.19 157 GLU A N 1
ATOM 1266 C CA . GLU A 1 157 ? -22.370 -6.361 -25.160 1.00 81.19 157 GLU A CA 1
ATOM 1267 C C . GLU A 1 157 ? -21.470 -7.609 -25.120 1.00 81.19 157 GLU A C 1
ATOM 1269 O O . GLU A 1 157 ? -21.786 -8.589 -24.436 1.00 81.19 157 GLU A O 1
ATOM 1274 N N . ASP A 1 158 ? -20.324 -7.578 -25.807 1.00 86.56 158 ASP A N 1
ATOM 1275 C CA . ASP A 1 158 ? -19.347 -8.669 -25.792 1.00 86.56 158 ASP A CA 1
ATOM 1276 C C . ASP A 1 158 ? -18.829 -8.940 -24.375 1.00 86.56 158 ASP A C 1
ATOM 1278 O O . ASP A 1 158 ? -18.814 -10.090 -23.919 1.00 86.56 158 ASP A O 1
ATOM 1282 N N . MET A 1 159 ? -18.440 -7.885 -23.654 1.00 84.44 159 MET A N 1
ATOM 1283 C CA . MET A 1 159 ? -17.967 -7.995 -22.275 1.00 84.44 159 MET A CA 1
ATOM 1284 C C . MET A 1 159 ? -19.079 -8.486 -21.341 1.00 84.44 159 MET A C 1
ATOM 1286 O O . MET A 1 159 ? -18.824 -9.341 -20.490 1.00 84.44 159 MET A O 1
ATOM 1290 N N . ILE A 1 160 ? -20.322 -8.028 -21.524 1.00 76.31 160 ILE A N 1
ATOM 1291 C CA . ILE A 1 160 ? -21.484 -8.522 -20.772 1.00 76.31 160 ILE A CA 1
ATOM 1292 C C . ILE A 1 160 ? -21.696 -10.018 -21.018 1.00 76.31 160 ILE A C 1
ATOM 1294 O O . ILE A 1 160 ? -21.841 -10.779 -20.056 1.00 76.31 160 ILE A O 1
ATOM 1298 N N . ARG A 1 161 ? -21.646 -10.488 -22.269 1.00 78.38 161 ARG A N 1
ATOM 1299 C CA . ARG A 1 161 ? -21.742 -11.924 -22.592 1.00 78.38 161 ARG A CA 1
ATOM 1300 C C . ARG A 1 161 ? -20.656 -12.728 -21.873 1.00 78.38 161 ARG A C 1
ATOM 1302 O O . ARG A 1 161 ? -20.937 -13.760 -21.264 1.00 78.38 161 ARG A O 1
ATOM 1309 N N . MET A 1 162 ? -19.430 -12.212 -21.835 1.00 77.69 162 MET A N 1
ATOM 1310 C CA . MET A 1 162 ? -18.309 -12.861 -21.149 1.00 77.69 162 MET A CA 1
ATOM 1311 C C . MET A 1 162 ? -18.498 -12.968 -19.631 1.00 77.69 162 MET A C 1
ATOM 1313 O O . MET A 1 162 ? -18.000 -13.920 -19.027 1.00 77.69 162 MET A O 1
ATOM 1317 N N . THR A 1 163 ? -19.262 -12.066 -19.002 1.00 69.56 163 THR A N 1
ATOM 1318 C CA . THR A 1 163 ? -19.630 -12.218 -17.581 1.00 69.56 163 THR A CA 1
ATOM 1319 C C . THR A 1 163 ? -20.559 -13.409 -17.318 1.00 69.56 163 THR A C 1
ATOM 1321 O O . THR A 1 163 ? -20.631 -13.882 -16.184 1.00 69.56 163 THR A O 1
ATOM 1324 N N . ASN A 1 164 ? -21.241 -13.937 -18.340 1.00 65.81 164 ASN A N 1
ATOM 1325 C CA . ASN A 1 164 ? -22.158 -15.069 -18.205 1.00 65.81 164 ASN A CA 1
ATOM 1326 C C . ASN A 1 164 ? -21.518 -16.420 -18.541 1.00 65.81 164 ASN A C 1
ATOM 1328 O O . ASN A 1 164 ? -21.810 -17.402 -17.855 1.00 65.81 164 ASN A O 1
ATOM 1332 N N . ASP A 1 165 ? -20.636 -16.454 -19.541 1.00 62.38 165 ASP A N 1
ATOM 1333 C CA . ASP A 1 165 ? -20.261 -17.701 -20.225 1.00 62.38 165 ASP A CA 1
ATOM 1334 C C . ASP A 1 165 ? -18.866 -18.241 -19.849 1.00 62.38 165 ASP A C 1
ATOM 1336 O O . ASP A 1 165 ? -18.504 -19.355 -20.222 1.00 62.38 165 ASP A O 1
ATOM 1340 N N . MET A 1 166 ? -18.078 -17.479 -19.084 1.00 66.69 166 MET A N 1
ATOM 1341 C CA . MET A 1 166 ? -16.649 -17.751 -18.855 1.00 66.69 166 MET A CA 1
ATOM 1342 C C . MET A 1 166 ? -16.329 -18.217 -17.432 1.00 66.69 166 MET A C 1
ATOM 1344 O O . MET A 1 166 ? -17.123 -18.014 -16.524 1.00 66.69 166 MET A O 1
ATOM 1348 N N . ASN A 1 167 ? -15.148 -18.804 -17.202 1.00 69.75 167 ASN A N 1
ATOM 1349 C CA . ASN A 1 167 ? -14.650 -19.182 -15.866 1.00 69.75 167 ASN A CA 1
ATOM 1350 C C . ASN A 1 167 ? -14.654 -17.978 -14.886 1.00 69.75 167 ASN A C 1
ATOM 1352 O O . ASN A 1 167 ? -14.410 -16.841 -15.294 1.00 69.75 167 ASN A O 1
ATOM 1356 N N . SER A 1 168 ? -14.886 -18.221 -13.588 1.00 68.56 168 SER A N 1
ATOM 1357 C CA . SER A 1 168 ? -14.933 -17.211 -12.521 1.00 68.56 168 SER A CA 1
ATOM 1358 C C . SER A 1 168 ? -13.752 -16.241 -12.508 1.00 68.56 168 SER A C 1
ATOM 1360 O O . SER A 1 168 ? -13.959 -15.060 -12.256 1.00 68.56 168 SER A O 1
ATOM 1362 N N . GLU A 1 169 ? -12.533 -16.694 -12.814 1.00 67.62 169 GLU A N 1
ATOM 1363 C CA . GLU A 1 169 ? -11.361 -15.804 -12.830 1.00 67.62 169 GLU A CA 1
ATOM 1364 C C . GLU A 1 169 ? -11.395 -14.780 -13.979 1.00 67.62 169 GLU A C 1
ATOM 1366 O O . GLU A 1 169 ? -10.998 -13.630 -13.798 1.00 67.62 169 GLU A O 1
ATOM 1371 N N . VAL A 1 170 ? -11.883 -15.185 -15.156 1.00 75.38 170 VAL A N 1
ATOM 1372 C CA . VAL A 1 170 ? -12.036 -14.301 -16.324 1.00 75.38 170 VAL A CA 1
ATOM 1373 C C . VAL A 1 170 ? -13.178 -13.326 -16.076 1.00 75.38 170 VAL A C 1
ATOM 1375 O O . VAL A 1 170 ? -13.017 -12.127 -16.289 1.00 75.38 170 VAL A O 1
ATOM 1378 N N . ARG A 1 171 ? -14.301 -13.820 -15.538 1.00 73.38 171 ARG A N 1
ATOM 1379 C CA . ARG A 1 171 ? -15.462 -12.995 -15.179 1.00 73.38 171 ARG A CA 1
ATOM 1380 C C . ARG A 1 171 ? -15.087 -11.843 -14.249 1.00 73.38 171 ARG A C 1
ATOM 1382 O O . ARG A 1 171 ? -15.482 -10.712 -14.511 1.00 73.38 171 ARG A O 1
ATOM 1389 N N . GLU A 1 172 ? -14.286 -12.096 -13.214 1.00 69.94 172 GLU A N 1
ATOM 1390 C CA . GLU A 1 172 ? -13.838 -11.049 -12.284 1.00 69.94 172 GLU A CA 1
ATOM 1391 C C . GLU A 1 172 ? -13.067 -9.924 -12.997 1.00 69.94 172 GLU A C 1
ATOM 1393 O O . GLU A 1 172 ? -13.303 -8.739 -12.748 1.00 69.94 172 GLU A O 1
ATOM 1398 N N . ARG A 1 173 ? -12.148 -10.280 -13.900 1.00 78.56 173 ARG A N 1
ATOM 1399 C CA . ARG A 1 173 ? -11.337 -9.303 -14.642 1.00 78.56 173 ARG A CA 1
ATOM 1400 C C . ARG A 1 173 ? -12.174 -8.519 -15.646 1.00 78.56 173 ARG A C 1
ATOM 1402 O O . ARG A 1 173 ? -12.026 -7.303 -15.720 1.00 78.56 173 ARG A O 1
ATOM 1409 N N . VAL A 1 174 ? -13.097 -9.186 -16.339 1.00 80.19 174 VAL A N 1
ATOM 1410 C CA . VAL A 1 174 ? -14.041 -8.540 -17.262 1.00 80.19 174 VAL A CA 1
ATOM 1411 C C . VAL A 1 174 ? -14.951 -7.562 -16.524 1.00 80.19 174 VAL A C 1
ATOM 1413 O O . VAL A 1 174 ? -15.190 -6.477 -17.027 1.00 80.19 174 VAL A O 1
ATOM 1416 N N . VAL A 1 175 ? -15.405 -7.883 -15.310 1.00 72.31 175 VAL A N 1
ATOM 1417 C CA . VAL A 1 175 ? -16.201 -6.960 -14.482 1.00 72.31 175 VAL A CA 1
ATOM 1418 C C . VAL A 1 175 ? -15.408 -5.712 -14.098 1.00 72.31 175 VAL A C 1
ATOM 1420 O O . VAL A 1 175 ? -15.914 -4.598 -14.216 1.00 72.31 175 VAL A O 1
ATOM 1423 N N . LYS A 1 176 ? -14.150 -5.873 -13.675 1.00 73.31 176 LYS A N 1
ATOM 1424 C CA . LYS A 1 176 ? -13.262 -4.728 -13.411 1.00 73.31 176 LYS A CA 1
ATOM 1425 C C . LYS A 1 176 ? -13.061 -3.884 -14.670 1.00 73.31 176 LYS A C 1
ATOM 1427 O O . LYS A 1 176 ? -13.106 -2.660 -14.599 1.00 73.31 176 LYS A O 1
ATOM 1432 N N . ALA A 1 177 ? -12.890 -4.536 -15.816 1.00 80.50 177 ALA A N 1
ATOM 1433 C CA . ALA A 1 177 ? -12.787 -3.870 -17.104 1.00 80.50 177 ALA A CA 1
ATOM 1434 C C . ALA A 1 177 ? -14.092 -3.149 -17.493 1.00 80.50 177 ALA A C 1
ATOM 1436 O O . ALA A 1 177 ? -14.017 -2.013 -17.937 1.00 80.50 177 ALA A O 1
ATOM 1437 N N . LEU A 1 178 ? -15.270 -3.743 -17.264 1.00 78.12 178 LEU A N 1
ATOM 1438 C CA . LEU A 1 178 ? -16.588 -3.123 -17.471 1.00 78.12 178 LEU A CA 1
ATOM 1439 C C . LEU A 1 178 ? -16.769 -1.885 -16.587 1.00 78.12 178 LEU A C 1
ATOM 1441 O O . LEU A 1 178 ? -17.275 -0.866 -17.049 1.00 78.12 178 LEU A O 1
ATOM 1445 N N . ALA A 1 179 ? -16.314 -1.942 -15.332 1.00 71.12 179 ALA A N 1
ATOM 1446 C CA . ALA A 1 179 ? -16.339 -0.788 -14.440 1.00 71.12 179 ALA A CA 1
ATOM 1447 C C . ALA A 1 179 ? -15.513 0.378 -15.012 1.00 71.12 179 ALA A C 1
ATOM 1449 O O . ALA A 1 179 ? -16.012 1.498 -15.070 1.00 71.12 179 ALA A O 1
ATOM 1450 N N . LEU A 1 180 ? -14.303 0.113 -15.515 1.00 73.56 180 LEU A N 1
ATOM 1451 C CA . LEU A 1 180 ? -13.475 1.124 -16.189 1.00 73.56 180 LEU A CA 1
ATOM 1452 C C . LEU A 1 180 ? -14.101 1.605 -17.510 1.00 73.56 180 LEU A C 1
ATOM 1454 O O . LEU A 1 180 ? -14.125 2.801 -17.793 1.00 73.56 180 LEU A O 1
ATOM 1458 N N . ALA A 1 181 ? -14.638 0.678 -18.303 1.00 78.81 181 ALA A N 1
ATOM 1459 C CA . ALA A 1 181 ? -15.276 0.933 -19.590 1.00 78.81 181 ALA A CA 1
ATOM 1460 C C . ALA A 1 181 ? -16.538 1.797 -19.468 1.00 78.81 181 ALA A C 1
ATOM 1462 O O . ALA A 1 181 ? -16.822 2.588 -20.366 1.00 78.81 181 ALA A O 1
ATOM 1463 N N . SER A 1 182 ? -17.260 1.704 -18.345 1.00 72.19 182 SER A N 1
ATOM 1464 C CA . SER A 1 182 ? -18.476 2.490 -18.094 1.00 72.19 182 SER A CA 1
ATOM 1465 C C . SER A 1 182 ? -18.246 4.003 -18.203 1.00 72.19 182 SER A C 1
ATOM 1467 O O . SER A 1 182 ? -19.136 4.743 -18.605 1.00 72.19 182 SER A O 1
ATOM 1469 N N . HIS A 1 183 ? -17.025 4.493 -17.961 1.00 71.56 183 HIS A N 1
ATOM 1470 C CA . HIS A 1 183 ? -16.685 5.907 -18.163 1.00 71.56 183 HIS A CA 1
ATOM 1471 C C . HIS A 1 183 ? -16.764 6.369 -19.624 1.00 71.56 183 HIS A C 1
ATOM 1473 O O . HIS A 1 183 ? -16.814 7.569 -19.886 1.00 71.56 183 HIS A O 1
ATOM 1479 N N . HIS A 1 184 ? -16.753 5.435 -20.571 1.00 75.94 184 HIS A N 1
ATOM 1480 C CA . HIS A 1 184 ? -16.745 5.705 -22.004 1.00 75.94 184 HIS A CA 1
ATOM 1481 C C . HIS A 1 184 ? -18.100 5.445 -22.678 1.00 75.94 184 HIS A C 1
ATOM 1483 O O . HIS A 1 184 ? -18.206 5.647 -23.888 1.00 75.94 184 HIS A O 1
ATOM 1489 N N . MET A 1 185 ? -19.120 5.015 -21.926 1.00 74.62 185 MET A N 1
ATOM 1490 C CA . MET A 1 185 ? -20.466 4.760 -22.442 1.00 74.62 185 MET A CA 1
ATOM 1491 C C . MET A 1 185 ? -21.337 6.021 -22.370 1.00 74.62 185 MET A C 1
ATOM 1493 O O . MET A 1 185 ? -21.363 6.720 -21.358 1.00 74.62 185 MET A O 1
ATOM 1497 N N . ASN A 1 186 ? -22.065 6.307 -23.454 1.00 65.38 186 ASN A N 1
ATOM 1498 C CA . ASN A 1 186 ? -22.972 7.460 -23.529 1.00 65.38 186 ASN A CA 1
ATOM 1499 C C . ASN A 1 186 ? -24.290 7.224 -22.769 1.00 65.38 186 ASN A C 1
ATOM 1501 O O . ASN A 1 186 ? -24.841 8.174 -22.216 1.00 65.38 186 ASN A O 1
ATOM 1505 N N . ASP A 1 187 ? -24.776 5.978 -22.710 1.00 66.88 187 ASP A N 1
ATOM 1506 C CA . ASP A 1 187 ? -25.969 5.580 -21.950 1.00 66.88 187 ASP A CA 1
ATOM 1507 C C . ASP A 1 187 ? -25.602 4.590 -20.833 1.00 66.88 187 ASP A C 1
ATOM 1509 O O . ASP A 1 187 ? -25.761 3.371 -20.930 1.00 66.88 187 ASP A O 1
ATOM 1513 N N . ASN A 1 188 ? -25.080 5.141 -19.735 1.00 59.72 188 ASN A N 1
ATOM 1514 C CA . ASN A 1 188 ? -24.733 4.374 -18.536 1.00 59.72 188 ASN A CA 1
ATOM 1515 C C . ASN A 1 188 ? -25.939 3.703 -17.864 1.00 59.72 188 ASN A C 1
ATOM 1517 O O . ASN A 1 188 ? -25.746 2.822 -17.027 1.00 59.72 188 ASN A O 1
ATOM 1521 N N . VAL A 1 189 ? -27.169 4.111 -18.195 1.00 58.53 189 VAL A N 1
ATOM 1522 C CA . VAL A 1 189 ? -28.382 3.540 -17.608 1.00 58.53 189 VAL A CA 1
ATOM 1523 C C . VAL A 1 189 ? -28.702 2.213 -18.284 1.00 58.53 189 VAL A C 1
ATOM 1525 O O . VAL A 1 189 ? -28.828 1.219 -17.575 1.00 58.53 189 VAL A O 1
ATOM 1528 N N . GLN A 1 190 ? -28.739 2.147 -19.618 1.00 61.50 190 GLN A N 1
ATOM 1529 C CA . GLN A 1 190 ? -28.987 0.892 -20.346 1.00 61.50 190 GLN A CA 1
ATOM 1530 C C . GLN A 1 190 ? -27.880 -0.147 -20.106 1.00 61.50 190 GLN A C 1
ATOM 1532 O O . GLN A 1 190 ? -28.157 -1.307 -19.794 1.00 61.50 190 GLN A O 1
ATOM 1537 N N . ALA A 1 191 ? -26.623 0.296 -20.152 1.00 59.41 191 ALA A N 1
ATOM 1538 C CA . ALA A 1 191 ? -25.452 -0.509 -19.814 1.00 59.41 191 ALA A CA 1
ATOM 1539 C C . ALA A 1 191 ? -25.585 -1.162 -18.421 1.00 59.41 191 ALA A C 1
ATOM 1541 O O . ALA A 1 191 ? -25.227 -2.324 -18.200 1.00 59.41 191 ALA A O 1
ATOM 1542 N N . TRP A 1 192 ? -26.174 -0.426 -17.477 1.00 60.62 192 TRP A N 1
ATOM 1543 C CA . TRP A 1 192 ? -26.479 -0.924 -16.146 1.00 60.62 192 TRP A CA 1
ATOM 1544 C C . TRP A 1 192 ? -27.740 -1.806 -16.098 1.00 60.62 192 TRP A C 1
ATOM 1546 O O . TRP A 1 192 ? -27.763 -2.805 -15.382 1.00 60.62 192 TRP A O 1
ATOM 1556 N N . GLU A 1 193 ? -28.780 -1.528 -16.883 1.00 62.59 193 GLU A N 1
ATOM 1557 C CA . GLU A 1 193 ? -29.948 -2.415 -17.006 1.00 62.59 193 GLU A CA 1
ATOM 1558 C C . GLU A 1 193 ? -29.571 -3.825 -17.491 1.00 62.59 193 GLU A C 1
ATOM 1560 O O . GLU A 1 193 ? -30.101 -4.824 -16.997 1.00 62.59 193 GLU A O 1
ATOM 1565 N N . GLU A 1 194 ? -28.582 -3.929 -18.373 1.00 62.12 194 GLU A N 1
ATOM 1566 C CA . GLU A 1 194 ? -28.047 -5.207 -18.849 1.00 62.12 194 GLU A CA 1
ATOM 1567 C C . GLU A 1 194 ? -27.229 -5.940 -17.777 1.00 62.12 194 GLU A C 1
ATOM 1569 O O . GLU A 1 194 ? -27.440 -7.137 -17.555 1.00 62.12 194 GLU A O 1
ATOM 1574 N N . LEU A 1 195 ? -26.382 -5.223 -17.025 1.00 60.41 195 LEU A N 1
ATOM 1575 C CA . LEU A 1 195 ? -25.673 -5.765 -15.855 1.00 60.41 195 LEU A CA 1
ATOM 1576 C C . LEU A 1 195 ? -26.642 -6.267 -14.772 1.00 60.41 195 LEU A C 1
ATOM 1578 O O . LEU A 1 195 ? -26.408 -7.289 -14.119 1.00 60.41 195 LEU A O 1
ATOM 1582 N N . THR A 1 196 ? -27.756 -5.560 -14.577 1.00 55.12 196 THR A N 1
ATOM 1583 C CA . THR A 1 196 ? -28.733 -5.865 -13.524 1.00 55.12 196 THR A CA 1
ATOM 1584 C C . THR A 1 196 ? -29.674 -7.014 -13.866 1.00 55.12 196 THR A C 1
ATOM 1586 O O . THR A 1 196 ? -30.183 -7.675 -12.951 1.00 55.12 196 THR A O 1
ATOM 1589 N N . ARG A 1 197 ? -29.864 -7.338 -15.150 1.00 59.91 197 ARG A N 1
ATOM 1590 C CA . ARG A 1 197 ? -30.756 -8.416 -15.615 1.00 59.91 197 ARG A CA 1
ATOM 1591 C C . ARG A 1 197 ? -30.335 -9.824 -15.154 1.00 59.91 197 ARG A C 1
ATOM 1593 O O . ARG A 1 197 ? -31.144 -10.747 -15.167 1.00 59.91 197 ARG A O 1
ATOM 1600 N N . ILE A 1 198 ? -29.124 -9.985 -14.620 1.00 53.53 198 ILE A N 1
ATOM 1601 C CA . ILE A 1 198 ? -28.577 -11.246 -14.076 1.00 53.53 198 ILE A CA 1
ATOM 1602 C C . ILE A 1 198 ? -29.140 -11.575 -12.655 1.00 53.53 198 ILE A C 1
ATOM 1604 O O . ILE A 1 198 ? -28.660 -12.462 -11.956 1.00 53.53 198 ILE A O 1
ATOM 1608 N N . ASN A 1 199 ? -30.203 -10.895 -12.190 1.00 48.03 199 ASN A N 1
ATOM 1609 C CA . ASN A 1 199 ? -30.693 -10.941 -10.790 1.00 48.03 199 ASN A CA 1
ATOM 1610 C C . ASN A 1 199 ? -31.438 -12.217 -10.358 1.00 48.03 199 ASN A C 1
ATOM 1612 O O . ASN A 1 199 ? -31.881 -12.313 -9.217 1.00 48.03 199 ASN A O 1
ATOM 1616 N N . LEU A 1 200 ? -31.606 -13.190 -11.250 1.00 52.12 200 LEU A N 1
ATOM 1617 C CA . LEU A 1 200 ? -32.366 -14.416 -10.978 1.00 52.12 200 LEU A CA 1
ATOM 1618 C C . LEU A 1 200 ? -31.507 -15.680 -11.057 1.00 52.12 200 LEU A C 1
ATOM 1620 O O . LEU A 1 200 ? -32.041 -16.791 -11.027 1.00 52.12 200 LEU A O 1
ATOM 1624 N N . ASP A 1 201 ? -30.185 -15.533 -11.162 1.00 59.47 201 ASP A N 1
ATOM 1625 C CA . ASP A 1 201 ? -29.327 -16.693 -11.337 1.00 59.47 201 ASP A CA 1
ATOM 1626 C C . ASP A 1 201 ? -29.170 -17.484 -10.027 1.00 59.47 201 ASP A C 1
ATOM 1628 O O . ASP A 1 201 ? -28.867 -16.945 -8.955 1.00 59.47 201 ASP A O 1
ATOM 1632 N N . LYS A 1 202 ? -29.375 -18.803 -10.117 1.00 64.94 202 LYS A N 1
ATOM 1633 C CA . LYS A 1 202 ? -29.129 -19.739 -9.014 1.00 64.94 202 LYS A CA 1
ATOM 1634 C C . LYS A 1 202 ? -27.639 -19.780 -8.656 1.00 64.94 202 LYS A C 1
ATOM 1636 O O . LYS A 1 202 ? -27.323 -20.076 -7.500 1.00 64.94 202 LYS A O 1
ATOM 1641 N N . ASP A 1 203 ? -26.758 -19.432 -9.594 1.00 78.12 203 ASP A N 1
ATOM 1642 C CA . ASP A 1 203 ? -25.307 -19.407 -9.425 1.00 78.12 203 ASP A CA 1
ATOM 1643 C C . ASP A 1 203 ? -24.851 -18.295 -8.461 1.00 78.12 203 ASP A C 1
ATOM 1645 O O . ASP A 1 203 ? -24.999 -17.097 -8.720 1.00 78.12 203 ASP A O 1
ATOM 1649 N N . SER A 1 204 ? -24.272 -18.692 -7.325 1.00 81.31 204 SER A N 1
ATOM 1650 C CA . SER A 1 204 ? -23.727 -17.749 -6.347 1.00 81.31 204 SER A CA 1
ATOM 1651 C C . SER A 1 204 ? -22.460 -17.051 -6.822 1.00 81.31 204 SER A C 1
ATOM 1653 O O . SER A 1 204 ? -22.165 -15.957 -6.345 1.00 81.31 204 SER A O 1
ATOM 1655 N N . SER A 1 205 ? -21.735 -17.617 -7.791 1.00 76.19 205 SER A N 1
ATOM 1656 C CA . SER A 1 205 ? -20.607 -16.948 -8.428 1.00 76.19 205 SER A CA 1
ATOM 1657 C C . SER A 1 205 ? -21.091 -15.665 -9.091 1.00 76.19 205 SER A C 1
ATOM 1659 O O . SER A 1 205 ? -20.589 -14.593 -8.775 1.00 76.19 205 SER A O 1
ATOM 1661 N N . LYS A 1 206 ? -22.128 -15.711 -9.931 1.00 74.75 206 LYS A N 1
ATOM 1662 C CA . LYS A 1 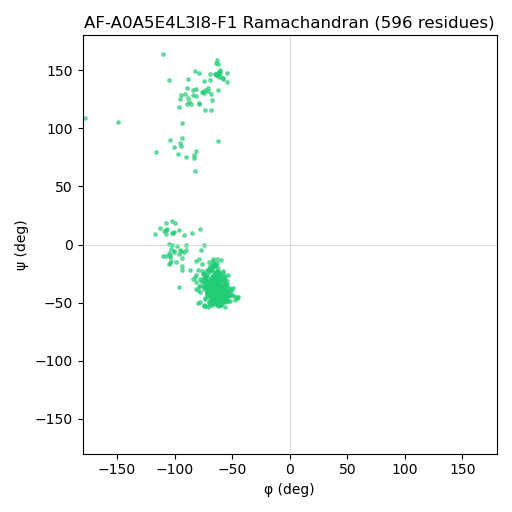206 ? -22.639 -14.504 -10.605 1.00 74.75 206 LYS A CA 1
ATOM 1663 C C . LYS A 1 206 ? -23.135 -13.437 -9.623 1.00 74.75 206 LYS A C 1
ATOM 1665 O O . LYS A 1 206 ? -22.868 -12.254 -9.819 1.00 74.75 206 LYS A O 1
ATOM 1670 N N . ARG A 1 207 ? -23.769 -13.843 -8.517 1.00 82.81 207 ARG A N 1
ATOM 1671 C CA . ARG A 1 207 ? -24.212 -12.906 -7.465 1.00 82.81 207 ARG A CA 1
ATOM 1672 C C . ARG A 1 207 ? -23.045 -12.257 -6.707 1.00 82.81 207 ARG A C 1
ATOM 1674 O O . ARG A 1 207 ? -23.122 -11.073 -6.397 1.00 82.81 207 ARG A O 1
ATOM 1681 N N . GLN A 1 208 ? -21.938 -12.974 -6.483 1.00 81.88 208 GLN A N 1
ATOM 1682 C CA . GLN A 1 208 ? -20.700 -12.387 -5.942 1.00 81.88 208 GLN A CA 1
ATOM 1683 C C . GLN A 1 208 ? -20.155 -11.282 -6.853 1.00 81.88 208 GLN A C 1
ATOM 1685 O O . GLN A 1 208 ? -19.857 -10.187 -6.385 1.00 81.88 208 GLN A O 1
ATOM 1690 N N . HIS A 1 209 ? -20.081 -11.553 -8.157 1.00 74.31 209 HIS A N 1
ATOM 1691 C CA . HIS A 1 209 ? -19.604 -10.581 -9.143 1.00 74.31 209 HIS A CA 1
ATOM 1692 C C . HIS A 1 209 ? -20.505 -9.347 -9.214 1.00 74.31 209 HIS A C 1
ATOM 1694 O O . HIS A 1 209 ? -20.015 -8.227 -9.357 1.00 74.31 209 HIS A O 1
ATOM 1700 N N . ARG A 1 210 ? -21.823 -9.531 -9.073 1.00 77.06 210 ARG A N 1
ATOM 1701 C CA . ARG A 1 210 ? -22.769 -8.415 -9.002 1.00 77.06 210 ARG A CA 1
ATOM 1702 C C . ARG A 1 210 ? -22.451 -7.486 -7.835 1.00 77.06 210 ARG A C 1
ATOM 1704 O O . ARG A 1 210 ? -22.437 -6.275 -8.027 1.00 77.06 210 ARG A O 1
ATOM 1711 N N . ALA A 1 211 ? -22.168 -8.040 -6.657 1.00 85.38 211 ALA A N 1
ATOM 1712 C CA . ALA A 1 211 ? -21.778 -7.236 -5.506 1.00 85.38 211 ALA A CA 1
ATOM 1713 C C . ALA A 1 211 ? -20.505 -6.427 -5.802 1.00 85.38 211 ALA A C 1
ATOM 1715 O O . ALA A 1 211 ? -20.517 -5.212 -5.628 1.00 85.38 211 ALA A O 1
ATOM 1716 N N . ASP A 1 212 ? -19.455 -7.063 -6.337 1.00 79.12 212 ASP A N 1
ATOM 1717 C CA . ASP A 1 212 ? -18.214 -6.367 -6.717 1.00 79.12 212 ASP A CA 1
ATOM 1718 C C . ASP A 1 212 ? -18.476 -5.237 -7.733 1.00 79.12 212 ASP A C 1
ATOM 1720 O O . ASP A 1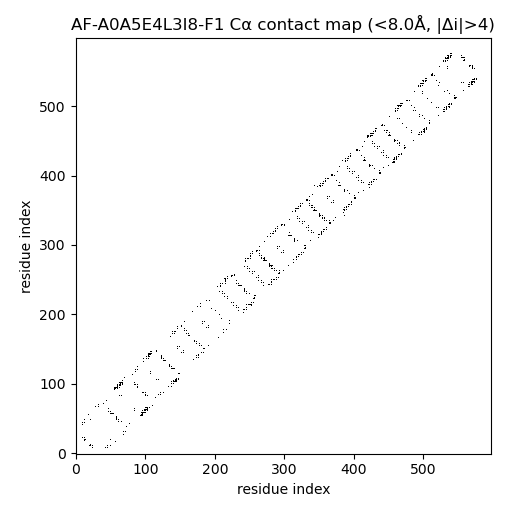 212 ? -17.984 -4.120 -7.568 1.00 79.12 212 ASP A O 1
ATOM 1724 N N . THR A 1 213 ? -19.306 -5.503 -8.749 1.00 74.25 213 THR A N 1
ATOM 1725 C CA . THR A 1 213 ? -19.691 -4.512 -9.769 1.00 74.25 213 THR A CA 1
ATOM 1726 C C . THR A 1 213 ? -20.402 -3.325 -9.132 1.00 74.25 213 THR A C 1
ATOM 1728 O O . THR A 1 213 ? -20.041 -2.177 -9.392 1.00 74.25 213 THR A O 1
ATOM 1731 N N . LEU A 1 214 ? -21.391 -3.586 -8.272 1.00 79.75 214 LEU A N 1
ATOM 1732 C CA . LEU A 1 214 ? -22.147 -2.541 -7.585 1.00 79.75 214 LEU A CA 1
ATOM 1733 C C . LEU A 1 214 ? -21.230 -1.684 -6.715 1.00 79.75 214 LEU A C 1
ATOM 1735 O O . LEU A 1 214 ? -21.343 -0.468 -6.770 1.00 79.75 214 LEU A O 1
ATOM 1739 N N . GLY A 1 215 ? -20.293 -2.287 -5.980 1.00 81.38 215 GLY A N 1
ATOM 1740 C CA . GLY A 1 215 ? -19.343 -1.556 -5.137 1.00 81.38 215 GLY A CA 1
ATOM 1741 C C . GLY A 1 215 ? -18.433 -0.610 -5.919 1.00 81.38 215 GLY A C 1
ATOM 1742 O O . GLY A 1 215 ? -18.237 0.530 -5.511 1.00 81.38 215 GLY A O 1
ATOM 1743 N N . LEU A 1 216 ? -17.904 -1.069 -7.058 1.00 73.94 216 LEU A N 1
ATOM 1744 C CA . LEU A 1 216 ? -16.981 -0.287 -7.890 1.00 73.94 216 LEU A CA 1
ATOM 1745 C C . LEU A 1 216 ? -17.680 0.776 -8.742 1.00 73.94 216 LEU A C 1
ATOM 1747 O O . LEU A 1 216 ? -17.077 1.799 -9.050 1.00 73.94 216 LEU A O 1
ATOM 1751 N N . THR A 1 217 ? -18.932 0.537 -9.138 1.00 70.31 217 THR A N 1
ATOM 1752 C CA . THR A 1 217 ? -19.659 1.415 -10.071 1.00 70.31 217 THR A CA 1
ATOM 1753 C C . THR A 1 217 ? -20.691 2.320 -9.392 1.00 70.31 217 THR A C 1
ATOM 1755 O O . THR A 1 217 ? -21.302 3.166 -10.052 1.00 70.31 217 THR A O 1
ATOM 1758 N N . PHE A 1 218 ? -20.895 2.188 -8.071 1.00 78.44 218 PHE A N 1
ATOM 1759 C CA . PHE A 1 218 ? -21.993 2.861 -7.368 1.00 78.44 218 PHE A CA 1
ATOM 1760 C C . PHE A 1 218 ? -21.987 4.382 -7.541 1.00 78.44 218 PHE A C 1
ATOM 1762 O O . PHE A 1 218 ? -23.050 4.984 -7.666 1.00 78.44 218 PHE A O 1
ATOM 1769 N N . SER A 1 219 ? -20.816 5.010 -7.573 1.00 74.44 219 SER A N 1
ATOM 1770 C CA . SER A 1 219 ? -20.665 6.466 -7.663 1.00 74.44 219 SER A CA 1
ATOM 1771 C C . SER A 1 219 ? -20.916 7.048 -9.059 1.00 74.44 219 SER A C 1
ATOM 1773 O O . SER A 1 219 ? -21.125 8.253 -9.176 1.00 74.44 219 SER A O 1
ATOM 1775 N N . TYR A 1 220 ? -20.911 6.225 -10.112 1.00 65.44 220 TYR A N 1
ATOM 1776 C CA . TYR A 1 220 ? -20.855 6.701 -11.504 1.00 65.44 220 TYR A CA 1
ATOM 1777 C C . TYR A 1 220 ? -22.187 6.645 -12.253 1.00 65.44 220 TYR A C 1
ATOM 1779 O O . TYR A 1 220 ? -22.334 7.247 -13.313 1.00 65.44 220 TYR A O 1
ATOM 1787 N N . ILE A 1 221 ? -23.163 5.922 -11.713 1.00 63.41 221 ILE A N 1
ATOM 1788 C CA . ILE A 1 221 ? -24.466 5.716 -12.359 1.00 63.41 221 ILE A CA 1
ATOM 1789 C C . ILE A 1 221 ? -25.527 6.580 -11.668 1.00 63.41 221 ILE A C 1
ATOM 1791 O O . ILE A 1 221 ? -25.527 6.707 -10.443 1.00 63.41 221 ILE A O 1
ATOM 1795 N N . SER A 1 222 ? -26.451 7.158 -12.432 1.00 66.12 222 SER A N 1
ATOM 1796 C CA . SER A 1 222 ? -27.450 8.109 -11.924 1.00 66.12 222 SER A CA 1
ATOM 1797 C C . SER A 1 222 ? -28.536 7.472 -11.046 1.00 66.12 222 SER A C 1
ATOM 1799 O O . SER A 1 222 ? -28.965 8.096 -10.079 1.00 66.12 222 SER A O 1
ATOM 1801 N N . ASP A 1 223 ? -28.954 6.230 -11.316 1.00 75.94 223 ASP A N 1
ATOM 1802 C CA . ASP A 1 223 ? -30.012 5.550 -10.547 1.00 75.94 223 ASP A CA 1
ATOM 1803 C C . ASP A 1 223 ? -29.473 4.889 -9.262 1.00 75.94 223 ASP A C 1
ATOM 1805 O O . ASP A 1 223 ? -29.267 3.675 -9.169 1.00 75.94 223 ASP A O 1
ATOM 1809 N N . THR A 1 224 ? -29.175 5.713 -8.254 1.00 80.88 224 THR A N 1
ATOM 1810 C CA . THR A 1 224 ? -28.689 5.274 -6.931 1.00 80.88 224 THR A CA 1
ATOM 1811 C C . THR A 1 224 ? -29.715 4.460 -6.147 1.00 80.88 224 THR A C 1
ATOM 1813 O O . THR A 1 224 ? -29.323 3.592 -5.368 1.00 80.88 224 THR A O 1
ATOM 1816 N N . GLU A 1 225 ? -31.008 4.668 -6.388 1.00 85.00 225 GLU A N 1
ATOM 1817 C CA . GLU A 1 225 ? -32.098 4.002 -5.674 1.00 85.00 225 GLU A CA 1
ATOM 1818 C C . GLU A 1 225 ? -32.239 2.533 -6.089 1.00 85.00 225 GLU A C 1
ATOM 1820 O O . GLU A 1 225 ? -32.319 1.639 -5.239 1.00 85.00 225 GLU A O 1
ATOM 1825 N N . LYS A 1 226 ? -32.221 2.245 -7.396 1.00 81.25 226 LYS A N 1
ATOM 1826 C CA . LYS A 1 226 ? -32.284 0.860 -7.880 1.00 81.25 226 LYS A CA 1
ATOM 1827 C C . LYS A 1 226 ? -31.010 0.094 -7.510 1.00 81.25 226 LYS A C 1
ATOM 1829 O O . LYS A 1 226 ? -31.110 -1.028 -7.015 1.00 81.25 226 LYS A O 1
ATOM 1834 N N . LYS A 1 227 ? -29.825 0.711 -7.644 1.00 83.94 227 LYS A N 1
ATOM 1835 C CA . LYS A 1 227 ? -28.545 0.122 -7.190 1.00 83.94 227 LYS A CA 1
ATOM 1836 C C . LYS A 1 227 ? -28.561 -0.219 -5.710 1.00 83.94 227 LYS A C 1
ATOM 1838 O O . LYS A 1 227 ? -28.106 -1.293 -5.318 1.00 83.94 227 LYS A O 1
ATOM 1843 N N . TRP A 1 228 ? -29.088 0.694 -4.896 1.00 90.81 228 TRP A N 1
ATOM 1844 C CA . TRP A 1 228 ? -29.199 0.482 -3.465 1.00 90.81 228 TRP A CA 1
ATOM 1845 C C . TRP A 1 228 ? -30.066 -0.740 -3.148 1.00 90.81 228 TRP A C 1
ATOM 1847 O O . TRP A 1 228 ? -29.604 -1.643 -2.455 1.00 90.81 228 TRP A O 1
ATOM 1857 N N . LYS A 1 229 ? -31.270 -0.836 -3.726 1.00 89.00 229 LYS A N 1
ATOM 1858 C CA . LYS A 1 229 ? -32.176 -1.983 -3.516 1.00 89.00 229 LYS A CA 1
ATOM 1859 C C . LYS A 1 229 ? -31.537 -3.325 -3.860 1.00 89.00 229 LYS A C 1
ATOM 1861 O O . LYS A 1 229 ? -31.791 -4.327 -3.195 1.00 89.00 229 LYS A O 1
ATOM 1866 N N . GLU A 1 230 ? -30.704 -3.358 -4.890 1.00 86.25 230 GLU A N 1
ATOM 1867 C CA . GLU A 1 230 ? -29.993 -4.572 -5.278 1.00 86.25 230 GLU A CA 1
ATOM 1868 C C . GLU A 1 230 ? -28.854 -4.922 -4.334 1.00 86.25 230 GLU A C 1
ATOM 1870 O O . GLU A 1 230 ? -28.729 -6.076 -3.927 1.00 86.25 230 GLU A O 1
ATOM 1875 N N . LEU A 1 231 ? -28.034 -3.940 -3.962 1.00 90.75 231 LEU A N 1
ATOM 1876 C CA . LEU A 1 231 ? -26.958 -4.166 -3.008 1.00 90.75 231 LEU A CA 1
ATOM 1877 C C . LEU A 1 231 ? -27.527 -4.632 -1.663 1.00 90.75 231 LEU A C 1
ATOM 1879 O O . LEU A 1 231 ? -27.054 -5.622 -1.112 1.00 90.75 231 LEU A O 1
ATOM 1883 N N . HIS A 1 232 ? -28.613 -4.005 -1.211 1.00 93.69 232 HIS A N 1
ATOM 1884 C CA . HIS A 1 232 ? -29.403 -4.415 -0.053 1.00 93.69 232 HIS A CA 1
ATOM 1885 C C . HIS A 1 232 ? -29.908 -5.864 -0.146 1.00 93.69 232 HIS A C 1
ATOM 1887 O O . HIS A 1 232 ? -29.907 -6.601 0.836 1.00 93.69 232 HIS A O 1
ATOM 1893 N N . TYR A 1 233 ? -30.327 -6.321 -1.328 1.00 90.94 233 TYR A N 1
ATOM 1894 C CA . TYR A 1 233 ? -30.706 -7.721 -1.510 1.00 90.94 233 TYR A CA 1
ATOM 1895 C C . TYR A 1 233 ? -29.502 -8.665 -1.332 1.00 90.94 233 TYR A C 1
ATOM 1897 O O . TYR A 1 233 ? -29.604 -9.680 -0.640 1.00 90.94 233 TYR A O 1
ATOM 1905 N N . LEU A 1 234 ? -28.340 -8.316 -1.895 1.00 91.44 234 LEU A N 1
ATOM 1906 C CA . LEU A 1 234 ? -27.122 -9.135 -1.817 1.00 91.44 234 LEU A CA 1
ATOM 1907 C C . LEU A 1 234 ? -26.535 -9.214 -0.401 1.00 91.44 234 LEU A C 1
ATOM 1909 O O . LEU A 1 234 ? -25.924 -10.225 -0.050 1.00 91.44 234 LEU A O 1
ATOM 1913 N N . THR A 1 235 ? -26.750 -8.201 0.445 1.00 94.81 235 THR A N 1
ATOM 1914 C CA . THR A 1 235 ? -26.322 -8.239 1.858 1.00 94.81 235 THR A CA 1
ATOM 1915 C C . THR A 1 235 ? -27.045 -9.339 2.649 1.00 94.81 235 THR A C 1
ATOM 1917 O O . THR A 1 235 ? -26.591 -9.724 3.731 1.00 94.81 235 THR A O 1
ATOM 1920 N N . ARG A 1 236 ? -28.166 -9.854 2.123 1.00 93.81 236 ARG A N 1
ATOM 1921 C CA . ARG A 1 236 ? -29.031 -10.888 2.717 1.00 93.81 236 ARG A CA 1
ATOM 1922 C C . ARG A 1 236 ? -29.010 -12.201 1.927 1.00 93.81 236 ARG A C 1
ATOM 1924 O O . ARG A 1 236 ? -29.865 -13.059 2.140 1.00 93.81 236 ARG A O 1
ATOM 1931 N N . ASP A 1 237 ? -28.050 -12.369 1.016 1.00 93.06 237 ASP A N 1
ATOM 1932 C CA . ASP A 1 237 ? -27.949 -13.579 0.202 1.00 93.06 237 ASP A CA 1
ATOM 1933 C C . ASP A 1 237 ? -27.756 -14.831 1.066 1.00 93.06 237 ASP A C 1
ATOM 1935 O O . ASP A 1 237 ? -27.107 -14.797 2.110 1.00 93.06 237 ASP A O 1
ATOM 1939 N N . LYS A 1 238 ? -28.268 -15.974 0.610 1.00 91.50 238 LYS A N 1
ATOM 1940 C CA . LYS A 1 238 ? -28.069 -17.261 1.291 1.00 91.50 238 LYS A CA 1
ATOM 1941 C C . LYS A 1 238 ? -26.601 -17.711 1.300 1.00 91.50 238 LYS A C 1
ATOM 1943 O O . LYS A 1 238 ? -26.186 -18.394 2.233 1.00 91.50 238 LYS A O 1
ATOM 1948 N N . ASP A 1 239 ? -25.823 -17.341 0.284 1.00 91.25 239 ASP A N 1
ATOM 1949 C CA . ASP A 1 239 ? -24.411 -17.700 0.152 1.00 91.25 239 ASP A CA 1
ATOM 1950 C C . ASP A 1 239 ? -23.525 -16.667 0.866 1.00 91.25 239 ASP A C 1
ATOM 1952 O O . ASP A 1 239 ? -23.566 -15.473 0.557 1.00 91.25 239 ASP A O 1
ATOM 1956 N N . CYS A 1 240 ? -22.703 -17.120 1.818 1.00 92.38 240 CYS A N 1
ATOM 1957 C CA . CYS A 1 240 ? -21.823 -16.231 2.577 1.00 92.38 240 CYS A CA 1
ATOM 1958 C C . CYS A 1 240 ? -20.781 -15.532 1.702 1.00 92.38 240 CYS A C 1
ATOM 1960 O O . CYS A 1 240 ? -20.422 -14.390 1.970 1.00 92.38 240 CYS A O 1
ATOM 1962 N N . SER A 1 241 ? -20.343 -16.152 0.606 1.00 90.81 241 SER A N 1
ATOM 1963 C CA . SER A 1 241 ? -19.395 -15.529 -0.310 1.00 90.81 241 SER A CA 1
ATOM 1964 C C . SER A 1 241 ? -20.015 -14.318 -1.002 1.00 90.81 241 SER A C 1
ATOM 1966 O O . SER A 1 241 ? -19.312 -13.332 -1.225 1.00 90.81 241 SER A O 1
ATOM 1968 N N . VAL A 1 242 ? -21.318 -14.366 -1.311 1.00 91.44 242 VAL A N 1
ATOM 1969 C CA . VAL A 1 242 ? -22.063 -13.217 -1.853 1.00 91.44 242 VAL A CA 1
ATOM 1970 C C . VAL A 1 242 ? -22.178 -12.128 -0.794 1.00 91.44 242 VAL A C 1
ATOM 1972 O O . VAL A 1 242 ? -21.820 -10.986 -1.077 1.00 91.44 242 VAL A O 1
ATOM 1975 N N . ARG A 1 243 ? -22.591 -12.476 0.433 1.00 95.69 243 ARG A N 1
ATOM 1976 C CA . ARG A 1 243 ? -22.704 -11.508 1.535 1.00 95.69 243 ARG A CA 1
ATOM 1977 C C . ARG A 1 243 ? -21.370 -10.822 1.824 1.00 95.69 243 ARG A C 1
ATOM 1979 O O . ARG A 1 243 ? -21.312 -9.600 1.867 1.00 95.69 243 ARG A O 1
ATOM 1986 N N . ARG A 1 244 ? -20.270 -11.568 1.893 1.00 93.94 244 ARG A N 1
ATOM 1987 C CA . ARG A 1 244 ? -18.911 -11.023 2.017 1.00 93.94 244 ARG A CA 1
ATOM 1988 C C . ARG A 1 244 ? -18.593 -9.965 0.956 1.00 93.94 244 ARG A C 1
ATOM 1990 O O . ARG A 1 244 ? -18.069 -8.899 1.275 1.00 93.94 244 ARG A O 1
ATOM 1997 N N . ARG A 1 245 ? -18.882 -10.259 -0.316 1.00 91.19 245 ARG A N 1
ATOM 1998 C CA . ARG A 1 245 ? -18.644 -9.328 -1.434 1.00 91.19 245 ARG A CA 1
ATOM 1999 C C . ARG A 1 245 ? -19.558 -8.107 -1.329 1.00 91.19 245 ARG A C 1
ATOM 2001 O O . ARG A 1 245 ? -19.103 -6.986 -1.536 1.00 91.19 245 ARG A O 1
ATOM 2008 N N . ALA A 1 246 ? -20.807 -8.315 -0.913 1.00 95.00 246 ALA A N 1
ATOM 2009 C CA . ALA A 1 246 ? -21.765 -7.248 -0.657 1.00 95.00 246 ALA A CA 1
ATOM 2010 C C . ALA A 1 246 ? -21.320 -6.323 0.485 1.00 95.00 246 ALA A C 1
ATOM 2012 O O . ALA A 1 246 ? -21.493 -5.120 0.358 1.00 95.00 246 ALA A O 1
ATOM 2013 N N . ALA A 1 247 ? -20.681 -6.833 1.544 1.00 96.00 247 ALA A N 1
ATOM 2014 C CA . ALA A 1 247 ? -20.158 -6.007 2.639 1.00 96.00 247 ALA A CA 1
ATOM 2015 C C . ALA A 1 247 ? -19.071 -5.033 2.155 1.00 96.00 247 ALA A C 1
ATOM 2017 O O . ALA A 1 247 ? -19.112 -3.845 2.470 1.00 96.00 247 ALA A O 1
ATOM 2018 N N . ASN A 1 248 ? -18.128 -5.518 1.337 1.00 92.75 248 ASN A N 1
ATOM 2019 C CA . ASN A 1 248 ? -17.108 -4.663 0.719 1.00 92.75 248 ASN A CA 1
ATOM 2020 C C . ASN A 1 248 ? -17.739 -3.608 -0.190 1.00 92.75 248 ASN A C 1
ATOM 2022 O O . ASN A 1 248 ? -17.399 -2.429 -0.109 1.00 92.75 248 ASN A O 1
ATOM 2026 N N . ALA A 1 249 ? -18.664 -4.041 -1.046 1.00 92.31 249 ALA A N 1
ATOM 2027 C CA . ALA A 1 249 ? -19.371 -3.158 -1.955 1.00 92.31 249 ALA A CA 1
ATOM 2028 C C . ALA A 1 249 ? -20.167 -2.085 -1.208 1.00 92.31 249 ALA A C 1
ATOM 2030 O O . ALA A 1 249 ? -20.145 -0.926 -1.606 1.00 92.31 249 ALA A O 1
ATOM 2031 N N . LEU A 1 250 ? -20.804 -2.456 -0.098 1.00 95.44 250 LEU A N 1
ATOM 2032 C CA . LEU A 1 250 ? -21.556 -1.556 0.765 1.00 95.44 250 LEU A CA 1
ATOM 2033 C C . LEU A 1 250 ? -20.658 -0.501 1.408 1.00 95.44 250 LEU A C 1
ATOM 2035 O O . LEU A 1 250 ? -21.020 0.669 1.389 1.00 95.44 250 LEU A O 1
ATOM 2039 N N . GLY A 1 251 ? -19.464 -0.876 1.878 1.00 93.00 251 GLY A N 1
ATOM 2040 C CA . GLY A 1 251 ? -18.477 0.083 2.383 1.00 93.00 251 GLY A CA 1
ATOM 2041 C C . GLY A 1 251 ? -18.029 1.110 1.335 1.00 93.00 251 GLY A C 1
ATOM 2042 O O . GLY A 1 251 ? -17.967 2.298 1.634 1.00 93.00 251 GLY A O 1
ATOM 2043 N N . LEU A 1 252 ? -17.766 0.675 0.096 1.00 89.62 252 LEU A N 1
ATOM 2044 C CA . LEU A 1 252 ? -17.373 1.568 -1.008 1.00 89.62 252 LEU A CA 1
ATOM 2045 C C . LEU A 1 252 ? -18.528 2.461 -1.485 1.00 89.62 252 LEU A C 1
ATOM 2047 O O . LEU A 1 252 ? -18.334 3.639 -1.784 1.00 89.62 252 LEU A O 1
ATOM 2051 N N . ALA A 1 253 ? -19.733 1.899 -1.553 1.00 92.06 253 ALA A N 1
ATOM 2052 C CA . ALA A 1 253 ? -20.931 2.583 -2.019 1.00 92.06 253 ALA A CA 1
ATOM 2053 C C . ALA A 1 253 ? -21.512 3.556 -0.985 1.00 92.06 253 ALA A C 1
ATOM 2055 O O . ALA A 1 253 ? -22.228 4.480 -1.372 1.00 92.06 253 ALA A O 1
ATOM 2056 N N . PHE A 1 254 ? -21.213 3.368 0.306 1.00 94.88 254 PHE A N 1
ATOM 2057 C CA . PHE A 1 254 ? -21.876 4.042 1.426 1.00 94.88 254 PHE A CA 1
ATOM 2058 C C . PHE A 1 254 ? -22.072 5.559 1.261 1.00 94.88 254 PHE A C 1
ATOM 2060 O O . PHE A 1 254 ? -23.191 6.035 1.482 1.00 94.88 254 PHE A O 1
ATOM 2067 N N . PRO A 1 255 ? -21.061 6.344 0.826 1.00 92.56 255 PRO A N 1
ATOM 2068 C CA . PRO A 1 255 ? -21.223 7.791 0.666 1.00 92.56 255 PRO A CA 1
ATOM 2069 C C . PRO A 1 255 ? -22.355 8.173 -0.304 1.00 92.56 255 PRO A C 1
ATOM 2071 O O . PRO A 1 255 ? -23.040 9.182 -0.111 1.00 92.56 255 PRO A O 1
ATOM 2074 N N . TYR A 1 256 ? -22.593 7.334 -1.312 1.00 90.56 256 TYR A N 1
ATOM 2075 C CA . TYR A 1 256 ? -23.516 7.559 -2.424 1.00 90.56 256 TYR A CA 1
ATOM 2076 C C . TYR A 1 256 ? -24.899 6.931 -2.214 1.00 90.56 256 TYR A C 1
ATOM 2078 O O . TYR A 1 256 ? -25.803 7.162 -3.018 1.00 90.56 256 TYR A O 1
ATOM 2086 N N . ILE A 1 257 ? -25.081 6.131 -1.158 1.00 92.81 257 ILE A N 1
ATOM 2087 C CA . ILE A 1 257 ? -26.359 5.470 -0.886 1.00 92.81 257 ILE A CA 1
ATOM 2088 C C . ILE A 1 257 ? -27.398 6.509 -0.427 1.00 92.81 257 ILE A C 1
ATOM 2090 O O . ILE A 1 257 ? -27.079 7.326 0.451 1.00 92.81 257 ILE A O 1
ATOM 2094 N N . PRO A 1 258 ? -28.626 6.490 -0.995 1.00 90.75 258 PRO A N 1
ATOM 2095 C CA . PRO A 1 258 ? -29.716 7.367 -0.567 1.00 90.75 258 PRO A CA 1
ATOM 2096 C C . PRO A 1 258 ? -30.136 7.107 0.883 1.00 90.75 258 PRO A C 1
ATOM 2098 O O . PRO A 1 258 ? -30.156 8.028 1.695 1.00 90.75 258 PRO A O 1
ATOM 2101 N N . ASP A 1 259 ? -30.400 5.844 1.226 1.00 93.81 259 ASP A N 1
ATOM 2102 C CA . ASP A 1 259 ? -30.809 5.420 2.567 1.00 93.81 259 ASP A CA 1
ATOM 2103 C C . ASP A 1 259 ? -29.611 4.900 3.378 1.00 93.81 259 ASP A C 1
ATOM 2105 O O . ASP A 1 259 ? -29.367 3.696 3.513 1.00 93.81 259 ASP A O 1
ATOM 2109 N N . LYS A 1 260 ? -28.816 5.842 3.894 1.00 94.69 260 LYS A N 1
ATOM 2110 C CA . LYS A 1 260 ? -27.625 5.533 4.703 1.00 94.69 260 LYS A CA 1
ATOM 2111 C C . LYS A 1 260 ? -27.968 4.821 6.006 1.00 94.69 260 LYS A C 1
ATOM 2113 O O . LYS A 1 260 ? -27.164 4.026 6.482 1.00 94.69 260 LYS A O 1
ATOM 2118 N N . LYS A 1 261 ? -29.155 5.075 6.560 1.00 94.75 261 LYS A N 1
ATOM 2119 C CA . LYS A 1 261 ? -29.619 4.419 7.779 1.00 94.75 261 LYS A CA 1
ATOM 2120 C C . LYS A 1 261 ? -29.835 2.929 7.533 1.00 94.75 261 LYS A C 1
ATOM 2122 O O . LYS A 1 261 ? -29.280 2.109 8.257 1.00 94.75 261 LYS A O 1
ATOM 2127 N N . GLN A 1 262 ? -30.546 2.563 6.466 1.00 95.50 262 GLN A N 1
ATOM 2128 C CA . GLN A 1 262 ? -30.747 1.153 6.137 1.00 95.50 262 GLN A CA 1
ATOM 2129 C C . GLN A 1 262 ? -29.437 0.457 5.736 1.00 95.50 262 GLN A C 1
ATOM 2131 O O . GLN A 1 262 ? -29.243 -0.712 6.076 1.00 95.50 262 GLN A O 1
ATOM 2136 N N . ALA A 1 263 ? -28.529 1.161 5.052 1.00 96.50 263 ALA A N 1
ATOM 2137 C CA . ALA A 1 263 ? -27.184 0.663 4.758 1.00 96.50 263 ALA A CA 1
ATOM 2138 C C . ALA A 1 263 ? -26.359 0.406 6.021 1.00 96.50 263 ALA A C 1
ATOM 2140 O O . ALA A 1 263 ? -25.671 -0.611 6.110 1.00 96.50 263 ALA A O 1
ATOM 2141 N N . TRP A 1 264 ? -26.450 1.298 7.007 1.00 96.44 264 TRP A N 1
ATOM 2142 C CA . TRP A 1 264 ? -25.813 1.125 8.306 1.00 96.44 264 TRP A CA 1
ATOM 2143 C C . TRP A 1 264 ? -26.360 -0.106 9.031 1.00 96.44 264 TRP A C 1
ATOM 2145 O O . TRP A 1 264 ? -25.593 -0.982 9.417 1.00 96.44 264 TRP A O 1
ATOM 2155 N N . GLU A 1 265 ? -27.684 -0.236 9.128 1.00 95.31 265 GLU A N 1
ATOM 2156 C CA . GLU A 1 265 ? -28.345 -1.394 9.746 1.00 95.31 265 GLU A CA 1
ATOM 2157 C C . GLU A 1 265 ? -27.965 -2.721 9.067 1.00 95.31 265 GLU A C 1
ATOM 2159 O O . GLU A 1 265 ? -27.753 -3.735 9.737 1.00 95.31 265 GLU A O 1
ATOM 2164 N N . ASP A 1 266 ? -27.835 -2.726 7.737 1.00 96.69 266 ASP A N 1
ATOM 2165 C CA . ASP A 1 266 ? -27.351 -3.893 7.005 1.00 96.69 266 ASP A CA 1
ATOM 2166 C C . ASP A 1 266 ? -25.904 -4.238 7.371 1.00 96.69 266 ASP A C 1
ATOM 2168 O O . ASP A 1 266 ? -25.613 -5.413 7.592 1.00 96.69 266 ASP A O 1
ATOM 2172 N N . LEU A 1 267 ? -25.012 -3.249 7.482 1.00 95.88 267 LEU A N 1
ATOM 2173 C CA . LEU A 1 267 ? -23.637 -3.477 7.928 1.00 95.88 267 LEU A CA 1
ATOM 2174 C C . LEU A 1 267 ? -23.579 -4.010 9.366 1.00 95.88 267 LEU A C 1
ATOM 2176 O O . LEU A 1 267 ? -22.831 -4.953 9.615 1.00 95.88 267 LEU A O 1
ATOM 2180 N N . ILE A 1 268 ? -24.391 -3.481 10.290 1.00 93.94 268 ILE A N 1
ATOM 2181 C CA . ILE A 1 268 ? -24.485 -3.990 11.671 1.00 93.94 268 ILE A CA 1
ATOM 2182 C C . ILE A 1 268 ? -24.922 -5.456 11.677 1.00 93.94 268 ILE A C 1
ATOM 2184 O O . ILE A 1 268 ? -24.276 -6.301 12.298 1.00 93.94 268 ILE A O 1
ATOM 2188 N N . ARG A 1 269 ? -25.979 -5.791 10.930 1.00 94.19 269 ARG A N 1
ATOM 2189 C CA . ARG A 1 269 ? -26.450 -7.176 10.802 1.00 94.19 269 ARG A CA 1
ATOM 2190 C C . ARG A 1 269 ? -25.369 -8.090 10.219 1.00 94.19 269 ARG A C 1
ATOM 2192 O O . ARG A 1 269 ? -25.221 -9.220 10.670 1.00 94.19 269 ARG A O 1
ATOM 2199 N N . MET A 1 270 ? -24.625 -7.627 9.215 1.00 94.50 270 MET A N 1
ATOM 2200 C CA . MET A 1 270 ? -23.541 -8.401 8.601 1.00 94.50 270 MET A CA 1
ATOM 2201 C C . MET A 1 270 ? -22.304 -8.517 9.496 1.00 94.50 270 MET A C 1
ATOM 2203 O O . MET A 1 270 ? -21.578 -9.497 9.387 1.00 94.50 270 MET A O 1
ATOM 2207 N N . ALA A 1 271 ? -22.060 -7.566 10.400 1.00 91.38 271 ALA A N 1
ATOM 2208 C CA . ALA A 1 271 ? -21.016 -7.681 11.420 1.00 91.38 271 ALA A CA 1
ATOM 2209 C C . ALA A 1 271 ? -21.316 -8.800 12.440 1.00 91.38 271 ALA A C 1
ATOM 2211 O O . ALA A 1 271 ? -20.412 -9.273 13.125 1.00 91.38 271 ALA A O 1
ATOM 2212 N N . GLN A 1 272 ? -22.575 -9.246 12.502 1.00 88.88 272 GLN A N 1
ATOM 2213 C CA . GLN A 1 272 ? -23.075 -10.350 13.325 1.00 88.88 272 GLN A CA 1
ATOM 2214 C C . GLN A 1 272 ? -23.406 -11.604 12.491 1.00 88.88 272 GLN A C 1
ATOM 2216 O O . GLN A 1 272 ? -24.177 -12.461 12.927 1.00 88.88 272 GLN A O 1
ATOM 2221 N N . ASP A 1 273 ? -22.871 -11.708 11.272 1.00 91.06 273 ASP A N 1
ATOM 2222 C CA . ASP A 1 273 ? -23.090 -12.860 10.399 1.00 91.06 273 ASP A CA 1
ATOM 2223 C C . ASP A 1 273 ? -22.521 -14.166 10.997 1.00 91.06 273 ASP A C 1
ATOM 2225 O O . ASP A 1 273 ? -21.630 -14.176 11.844 1.00 91.06 273 ASP A O 1
ATOM 2229 N N . MET A 1 274 ? -23.029 -15.310 10.536 1.00 87.38 274 MET A N 1
ATOM 2230 C CA . MET A 1 274 ? -22.471 -16.617 10.906 1.00 87.38 274 MET A CA 1
ATOM 2231 C C . MET A 1 274 ? -21.111 -16.867 10.235 1.00 87.38 274 MET A C 1
ATOM 2233 O O . MET A 1 274 ? -20.317 -17.676 10.718 1.00 87.38 274 MET A O 1
ATOM 2237 N N . ASP A 1 275 ? -20.856 -16.218 9.096 1.00 90.75 275 ASP A N 1
ATOM 2238 C CA . ASP A 1 275 ? -19.606 -16.306 8.351 1.00 90.75 275 ASP A CA 1
ATOM 2239 C C . ASP A 1 275 ? -18.592 -15.251 8.812 1.00 90.75 275 ASP A C 1
ATOM 2241 O O . ASP A 1 275 ? -18.812 -14.046 8.697 1.00 90.75 275 ASP A O 1
ATOM 2245 N N . LYS A 1 276 ? -17.430 -15.721 9.273 1.00 87.69 276 LYS A N 1
ATOM 2246 C CA . LYS A 1 276 ? -16.394 -14.871 9.877 1.00 87.69 276 LYS A CA 1
ATOM 2247 C C . LYS A 1 276 ? -15.833 -13.812 8.931 1.00 87.69 276 LYS A C 1
ATOM 2249 O O . LYS A 1 276 ? -15.588 -12.688 9.365 1.00 87.69 276 LYS A O 1
ATOM 2254 N N . ASP A 1 277 ? -15.618 -14.146 7.654 1.00 89.19 277 ASP A N 1
ATOM 2255 C CA . ASP A 1 277 ? -15.071 -13.170 6.703 1.00 89.19 277 ASP A CA 1
ATOM 2256 C C . ASP A 1 277 ? -16.106 -12.081 6.405 1.00 89.19 277 ASP A C 1
ATOM 2258 O O . ASP A 1 277 ? -15.758 -10.904 6.368 1.00 89.19 277 ASP A O 1
ATOM 2262 N N . THR A 1 278 ? -17.388 -12.445 6.298 1.00 92.31 278 THR A N 1
ATOM 2263 C CA . THR A 1 278 ? -18.488 -11.477 6.178 1.00 92.31 278 THR A CA 1
ATOM 2264 C C . THR A 1 278 ? -18.498 -10.496 7.352 1.00 92.31 278 THR A C 1
ATOM 2266 O O . THR A 1 278 ? -18.519 -9.286 7.110 1.00 92.31 278 THR A O 1
ATOM 2269 N N . CYS A 1 279 ? -18.380 -10.981 8.594 1.00 90.88 279 CYS A N 1
ATOM 2270 C CA . CYS A 1 279 ? -18.308 -10.115 9.776 1.00 90.88 279 CYS A CA 1
ATOM 2271 C C . CYS A 1 279 ? -17.122 -9.156 9.727 1.00 90.88 279 CYS A C 1
ATOM 2273 O O . CYS A 1 279 ? -17.265 -7.962 9.997 1.00 90.88 279 CYS A O 1
ATOM 2275 N N . LEU A 1 280 ? -15.950 -9.667 9.347 1.00 90.06 280 LEU A N 1
ATOM 2276 C CA . LEU A 1 280 ? -14.726 -8.881 9.234 1.00 90.06 280 LEU A CA 1
ATOM 2277 C C . LEU A 1 280 ? -14.861 -7.775 8.174 1.00 90.06 280 LEU A C 1
ATOM 2279 O O . LEU A 1 280 ? -14.551 -6.613 8.447 1.00 90.06 280 LEU A O 1
ATOM 2283 N N . ARG A 1 281 ? -15.374 -8.097 6.977 1.00 92.25 281 ARG A N 1
ATOM 2284 C CA . ARG A 1 281 ? -15.605 -7.096 5.916 1.00 92.25 281 ARG A CA 1
ATOM 2285 C C . ARG A 1 281 ? -16.629 -6.051 6.328 1.00 92.25 281 ARG A C 1
ATOM 2287 O O . ARG A 1 281 ? -16.393 -4.867 6.099 1.00 92.25 281 ARG A O 1
ATOM 2294 N N . ALA A 1 282 ? -17.729 -6.472 6.948 1.00 94.50 282 ALA A N 1
ATOM 2295 C CA . ALA A 1 282 ? -18.777 -5.566 7.397 1.00 94.50 282 ALA A CA 1
ATOM 2296 C C . ALA A 1 282 ? -18.274 -4.619 8.492 1.00 94.50 282 ALA A C 1
ATOM 2298 O O . ALA A 1 282 ? -18.490 -3.415 8.403 1.00 94.50 282 ALA A O 1
ATOM 2299 N N . THR A 1 283 ? -17.511 -5.128 9.462 1.00 93.25 283 THR A N 1
ATOM 2300 C CA . THR A 1 283 ? -16.938 -4.312 10.543 1.00 93.25 283 THR A CA 1
ATOM 2301 C C . THR A 1 283 ? -15.951 -3.276 10.010 1.00 93.25 283 THR A C 1
ATOM 2303 O O . THR A 1 283 ? -16.002 -2.106 10.386 1.00 93.25 283 THR A O 1
ATOM 2306 N N . LYS A 1 284 ? -15.102 -3.661 9.050 1.00 91.38 284 LYS A N 1
ATOM 2307 C CA . LYS A 1 284 ? -14.226 -2.706 8.361 1.00 91.38 284 LYS A CA 1
ATOM 2308 C C . LYS A 1 284 ? -15.022 -1.653 7.583 1.00 91.38 284 LYS A C 1
ATOM 2310 O O . LYS A 1 284 ? -14.677 -0.473 7.618 1.00 91.38 284 LYS A O 1
ATOM 2315 N N . ALA A 1 285 ? -16.080 -2.069 6.887 1.00 94.31 285 ALA A N 1
ATOM 2316 C CA . ALA A 1 285 ? -16.960 -1.165 6.157 1.00 94.31 285 ALA A CA 1
ATOM 2317 C C . ALA A 1 285 ? -17.686 -0.180 7.089 1.00 94.31 285 ALA A C 1
ATOM 2319 O O . ALA A 1 285 ? -17.825 0.977 6.711 1.00 94.31 285 ALA A O 1
ATOM 2320 N N . LEU A 1 286 ? -18.061 -0.581 8.312 1.00 94.31 286 LEU A N 1
ATOM 2321 C CA . LEU A 1 286 ? -18.622 0.330 9.319 1.00 94.31 286 LEU A CA 1
ATOM 2322 C C . LEU A 1 286 ? -17.655 1.465 9.666 1.00 94.31 286 LEU A C 1
ATOM 2324 O O . LEU A 1 286 ? -18.077 2.615 9.701 1.00 94.31 286 LEU A O 1
ATOM 2328 N N . GLY A 1 287 ? -16.363 1.173 9.856 1.00 91.88 287 GLY A N 1
ATOM 2329 C CA . GLY A 1 287 ? -15.354 2.209 10.115 1.00 91.88 287 GLY A CA 1
ATOM 2330 C C . GLY A 1 287 ? -15.246 3.234 8.983 1.00 91.88 287 GLY A C 1
ATOM 2331 O O . GLY A 1 287 ? -15.191 4.433 9.234 1.00 91.88 287 GLY A O 1
ATOM 2332 N N . LEU A 1 288 ? -15.290 2.770 7.729 1.00 91.19 288 LEU A N 1
ATOM 2333 C CA . LEU A 1 288 ? -15.271 3.636 6.541 1.00 91.19 288 LEU A CA 1
ATOM 2334 C C . LEU A 1 288 ? -16.589 4.397 6.326 1.00 91.19 288 LEU A C 1
ATOM 2336 O O . LEU A 1 288 ? -16.581 5.496 5.779 1.00 91.19 288 LEU A O 1
ATOM 2340 N N . ALA A 1 289 ? -17.714 3.813 6.738 1.00 94.38 289 ALA A N 1
ATOM 2341 C CA . ALA A 1 289 ? -19.049 4.390 6.622 1.00 94.38 289 ALA A CA 1
ATOM 2342 C C . ALA A 1 289 ? -19.362 5.396 7.740 1.00 94.38 289 ALA A C 1
ATOM 2344 O O . ALA A 1 289 ? -20.166 6.309 7.533 1.00 94.38 289 ALA A O 1
ATOM 2345 N N . PHE A 1 290 ? -18.721 5.258 8.907 1.00 94.62 290 PHE A N 1
ATOM 2346 C CA . PHE A 1 290 ? -18.970 6.091 10.082 1.00 94.62 290 PHE A CA 1
ATOM 2347 C C . PHE A 1 290 ? -18.869 7.591 9.775 1.00 94.62 290 PHE A C 1
ATOM 2349 O O . PHE A 1 290 ? -19.773 8.313 10.179 1.00 94.62 290 PHE A O 1
ATOM 2356 N N . PRO A 1 291 ? -17.879 8.115 9.022 1.00 92.94 291 PRO A N 1
ATOM 2357 C CA . PRO A 1 291 ? -17.836 9.529 8.636 1.00 92.94 291 PRO A CA 1
ATOM 2358 C C . PRO A 1 291 ? -19.088 10.012 7.885 1.00 92.94 291 PRO A C 1
ATOM 2360 O O . PRO A 1 291 ? -19.479 11.169 8.035 1.00 92.94 291 PRO A O 1
ATOM 2363 N N . CYS A 1 292 ? -19.758 9.131 7.140 1.00 93.00 292 CYS A N 1
ATOM 2364 C CA . CYS A 1 292 ? -20.868 9.468 6.251 1.00 93.00 292 CYS A CA 1
ATOM 2365 C C . CYS A 1 292 ? -22.266 9.326 6.875 1.00 93.00 292 CYS A C 1
ATOM 2367 O O . CYS A 1 292 ? -23.211 9.883 6.316 1.00 93.00 292 CYS A O 1
ATOM 2369 N N . ILE A 1 293 ? -22.429 8.586 7.980 1.00 93.12 293 ILE A N 1
ATOM 2370 C CA . ILE A 1 293 ? -23.730 8.453 8.661 1.00 93.12 293 ILE A CA 1
ATOM 2371 C C . ILE A 1 293 ? -24.079 9.738 9.424 1.00 93.12 293 ILE A C 1
ATOM 2373 O O . ILE A 1 293 ? -23.202 10.372 10.017 1.00 93.12 293 ILE A O 1
ATOM 2377 N N . THR A 1 294 ? -25.352 10.131 9.394 1.00 90.00 294 THR A N 1
ATOM 2378 C CA . THR A 1 294 ? -25.864 11.337 10.061 1.00 90.00 294 THR A CA 1
ATOM 2379 C C . THR A 1 294 ? -26.130 11.119 11.548 1.00 90.00 294 THR A C 1
ATOM 2381 O O . THR A 1 294 ? -25.833 11.988 12.361 1.00 90.00 294 THR A O 1
ATOM 2384 N N . GLU A 1 295 ? -26.640 9.947 11.917 1.00 91.88 295 GLU A N 1
ATOM 2385 C CA . GLU A 1 295 ? -27.026 9.547 13.270 1.00 91.88 295 GLU A CA 1
ATOM 2386 C C . GLU A 1 295 ? -25.811 9.062 14.075 1.00 91.88 295 GLU A C 1
ATOM 2388 O O . GLU A 1 295 ? -25.722 7.894 14.458 1.00 91.88 295 GLU A O 1
ATOM 2393 N N . LYS A 1 296 ? -24.842 9.954 14.304 1.00 91.56 296 LYS A N 1
ATOM 2394 C CA . LYS A 1 296 ? -23.549 9.624 14.926 1.00 91.56 296 LYS A CA 1
ATOM 2395 C C . LYS A 1 296 ? -23.684 8.993 16.308 1.00 91.56 296 LYS A C 1
ATOM 2397 O O . LYS A 1 296 ? -22.901 8.110 16.637 1.00 91.56 296 LYS A O 1
ATOM 2402 N N . GLU A 1 297 ? -24.648 9.431 17.110 1.00 92.19 297 GLU A N 1
ATOM 2403 C CA . GLU A 1 297 ? -24.864 8.932 18.469 1.00 92.19 297 GLU A CA 1
ATOM 2404 C C . GLU A 1 297 ? -25.336 7.476 18.456 1.00 92.19 297 GLU A C 1
ATOM 2406 O O . GLU A 1 297 ? -24.778 6.644 19.163 1.00 92.19 297 GLU A O 1
ATOM 2411 N N . GLN A 1 298 ? -26.316 7.145 17.610 1.00 92.00 298 GLN A N 1
ATOM 2412 C CA . GLN A 1 298 ? -26.789 5.765 17.482 1.00 92.00 298 GLN A CA 1
ATOM 2413 C C . GLN A 1 298 ? -25.725 4.879 16.832 1.00 92.00 298 GLN A C 1
ATOM 2415 O O . GLN A 1 298 ? -25.444 3.794 17.333 1.00 92.00 298 GLN A O 1
ATOM 2420 N N . ALA A 1 299 ? -25.089 5.368 15.763 1.00 93.06 299 ALA A N 1
ATOM 2421 C CA . ALA A 1 299 ? -23.992 4.667 15.108 1.00 93.06 299 ALA A CA 1
ATOM 2422 C C . ALA A 1 299 ? -22.856 4.360 16.092 1.00 93.06 299 ALA A C 1
ATOM 2424 O O . ALA A 1 299 ? -22.257 3.289 16.028 1.00 93.06 299 ALA A O 1
ATOM 2425 N N . TRP A 1 300 ? -22.581 5.272 17.028 1.00 93.62 300 TRP A N 1
ATOM 2426 C CA . TRP A 1 300 ? -21.617 5.060 18.099 1.00 93.62 300 TRP A CA 1
ATOM 2427 C C . TRP A 1 300 ? -22.040 3.939 19.059 1.00 93.62 300 TRP A C 1
ATOM 2429 O O . TRP A 1 300 ? -21.241 3.037 19.308 1.00 93.62 300 TRP A O 1
ATOM 2439 N N . GLU A 1 301 ? -23.286 3.927 19.545 1.00 93.00 301 GLU A N 1
ATOM 2440 C CA . GLU A 1 301 ? -23.777 2.836 20.406 1.00 93.00 301 GLU A CA 1
ATOM 2441 C C . GLU A 1 301 ? -23.740 1.471 19.705 1.00 93.00 301 GLU A C 1
ATOM 2443 O O . GLU A 1 301 ? -23.308 0.477 20.299 1.00 93.00 301 GLU A O 1
ATOM 2448 N N . ASP A 1 302 ? -24.129 1.419 18.428 1.00 91.31 302 ASP A N 1
ATOM 2449 C CA . ASP A 1 302 ? -24.074 0.190 17.634 1.00 91.31 302 ASP A CA 1
ATOM 2450 C C . ASP A 1 302 ? -22.631 -0.328 17.529 1.00 91.31 302 ASP A C 1
ATOM 2452 O O . ASP A 1 302 ? -22.360 -1.522 17.677 1.00 91.31 302 ASP A O 1
ATOM 2456 N N . PHE A 1 303 ? -21.679 0.582 17.324 1.00 87.81 303 PHE A N 1
ATOM 2457 C CA . PHE A 1 303 ? -20.267 0.253 17.188 1.00 87.81 303 PHE A CA 1
ATOM 2458 C C . PHE A 1 303 ? -19.667 -0.301 18.488 1.00 87.81 303 PHE A C 1
ATOM 2460 O O . PHE A 1 303 ? -18.909 -1.273 18.463 1.00 87.81 303 PHE A O 1
ATOM 2467 N N . ILE A 1 304 ? -20.061 0.251 19.641 1.00 89.88 304 ILE A N 1
ATOM 2468 C CA . ILE A 1 304 ? -19.682 -0.270 20.966 1.00 89.88 304 ILE A CA 1
ATOM 2469 C C . ILE A 1 304 ? -20.219 -1.685 21.181 1.00 89.88 304 ILE A C 1
ATOM 2471 O O . ILE A 1 304 ? -19.544 -2.520 21.783 1.00 89.88 304 ILE A O 1
ATOM 2475 N N . SER A 1 305 ? -21.422 -1.988 20.691 1.00 89.50 305 SER A N 1
ATOM 2476 C CA . SER A 1 305 ? -21.947 -3.351 20.780 1.00 89.50 305 SER A CA 1
ATOM 2477 C C . SER A 1 305 ? -21.055 -4.348 20.031 1.00 89.50 305 SER A C 1
ATOM 2479 O O . SER A 1 305 ? -20.848 -5.461 20.517 1.00 89.50 305 SER A O 1
ATOM 2481 N N . ILE A 1 306 ? -20.476 -3.950 18.893 1.00 88.56 306 ILE A N 1
ATOM 2482 C CA . ILE A 1 306 ? -19.593 -4.803 18.084 1.00 88.56 306 ILE A CA 1
ATOM 2483 C C . ILE A 1 306 ? -18.231 -5.008 18.761 1.00 88.56 306 ILE A C 1
ATOM 2485 O O . ILE A 1 306 ? -17.713 -6.127 18.756 1.00 88.56 306 ILE A O 1
ATOM 2489 N N . THR A 1 307 ? -17.663 -3.980 19.404 1.00 87.69 307 THR A N 1
ATOM 2490 C CA . THR A 1 307 ? -16.387 -4.122 20.141 1.00 87.69 307 THR A CA 1
ATOM 2491 C C . THR A 1 307 ? -16.488 -5.092 21.320 1.00 87.69 307 THR A C 1
ATOM 2493 O O . THR A 1 307 ? -15.487 -5.682 21.720 1.00 87.69 307 THR A O 1
ATOM 2496 N N . GLN A 1 308 ? -17.697 -5.314 21.840 1.00 86.50 308 GLN A N 1
ATOM 2497 C CA . GLN A 1 308 ? -17.995 -6.266 22.915 1.00 86.50 308 GLN A CA 1
ATOM 2498 C C . GLN A 1 308 ? -18.390 -7.666 22.405 1.00 86.50 308 GLN A C 1
ATOM 2500 O O . GLN A 1 308 ? -18.801 -8.518 23.193 1.00 86.50 308 GLN A O 1
ATOM 2505 N N . GLY A 1 309 ? -18.271 -7.924 21.098 1.00 82.06 309 GLY A N 1
ATOM 2506 C CA . GLY A 1 309 ? -18.618 -9.206 20.485 1.00 82.06 309 GLY A CA 1
ATOM 2507 C C . GLY A 1 309 ? -17.785 -10.391 20.995 1.00 82.06 309 GLY A C 1
ATOM 2508 O O . GLY A 1 309 ? -16.644 -10.252 21.436 1.00 82.06 309 GLY A O 1
ATOM 2509 N N . THR A 1 310 ? -18.329 -11.606 20.908 1.00 79.06 310 THR A N 1
ATOM 2510 C CA . THR A 1 310 ? -17.658 -12.821 21.413 1.00 79.06 310 THR A CA 1
ATOM 2511 C C . THR A 1 310 ? -16.496 -13.284 20.533 1.00 79.06 310 THR A C 1
ATOM 2513 O O . THR A 1 310 ? -15.508 -13.818 21.041 1.00 79.06 310 THR A O 1
ATOM 2516 N N . GLU A 1 311 ? -16.578 -13.063 19.221 1.00 86.44 311 GLU A N 1
ATOM 2517 C CA . GLU A 1 311 ? -15.557 -13.489 18.263 1.00 86.44 311 GLU A CA 1
ATOM 2518 C C . GLU A 1 311 ? -14.383 -12.506 18.217 1.00 86.44 311 GLU A C 1
ATOM 2520 O O . GLU A 1 311 ? -14.549 -11.308 17.983 1.00 86.44 311 GLU A O 1
ATOM 2525 N N . LYS A 1 312 ? -13.169 -13.035 18.380 1.00 89.25 312 LYS A N 1
ATOM 2526 C CA . LYS A 1 312 ? -11.937 -12.238 18.379 1.00 89.25 312 LYS A CA 1
ATOM 2527 C C . LYS A 1 312 ? -11.700 -11.459 17.082 1.00 89.25 312 LYS A C 1
ATOM 2529 O O . LYS A 1 312 ? -11.276 -10.314 17.146 1.00 89.25 312 LYS A O 1
ATOM 2534 N N . ASP A 1 313 ? -12.020 -12.039 15.925 1.00 86.50 313 ASP A N 1
ATOM 2535 C CA . ASP A 1 313 ? -11.767 -11.415 14.618 1.00 86.50 313 ASP A CA 1
ATOM 2536 C C . ASP A 1 313 ? -12.685 -10.196 14.413 1.00 86.50 313 ASP A C 1
ATOM 2538 O O . ASP A 1 313 ? -12.296 -9.200 13.796 1.00 86.50 313 ASP A O 1
ATOM 2542 N N . VAL A 1 314 ? -13.892 -10.249 14.993 1.00 86.81 314 VAL A N 1
ATOM 2543 C CA . VAL A 1 314 ? -14.845 -9.133 15.027 1.00 86.81 314 VAL A CA 1
ATOM 2544 C C . VAL A 1 314 ? -14.330 -8.036 15.945 1.00 86.81 314 VAL A C 1
ATOM 2546 O O . VAL A 1 314 ? -14.240 -6.892 15.511 1.00 86.81 314 VAL A O 1
ATOM 2549 N N . ARG A 1 315 ? -13.908 -8.372 17.172 1.00 92.62 315 ARG A N 1
ATOM 2550 C CA . ARG A 1 315 ? -13.329 -7.383 18.098 1.00 92.62 315 ARG A CA 1
ATOM 2551 C C . ARG A 1 315 ? -12.075 -6.725 17.529 1.00 92.62 315 ARG A C 1
ATOM 2553 O O . ARG A 1 315 ? -11.937 -5.511 17.617 1.00 92.62 315 ARG A O 1
ATOM 2560 N N . GLN A 1 316 ? -11.196 -7.496 16.894 1.00 91.44 316 GLN A N 1
ATOM 2561 C CA . GLN A 1 316 ? -10.001 -6.975 16.234 1.00 91.44 316 GLN A CA 1
ATOM 2562 C C . GLN A 1 316 ? -10.381 -5.967 15.141 1.00 91.44 316 GLN A C 1
ATOM 2564 O O . GLN A 1 316 ? -9.915 -4.830 15.152 1.00 91.44 316 GLN A O 1
ATOM 2569 N N . SER A 1 317 ? -11.280 -6.364 14.235 1.00 89.62 317 SER A N 1
ATOM 2570 C CA . SER A 1 317 ? -11.747 -5.494 13.150 1.00 89.62 317 SER A CA 1
ATOM 2571 C C . SER A 1 317 ? -12.466 -4.253 13.680 1.00 89.62 317 SER A C 1
ATOM 2573 O O . SER A 1 317 ? -12.368 -3.186 13.079 1.00 89.62 317 SER A O 1
ATOM 2575 N N . ALA A 1 318 ? -13.180 -4.381 14.801 1.00 92.94 318 ALA A N 1
ATOM 2576 C CA . ALA A 1 318 ? -13.874 -3.280 15.452 1.00 92.94 318 ALA A CA 1
ATOM 2577 C C . ALA A 1 318 ? -12.886 -2.276 16.046 1.00 92.94 318 ALA A C 1
ATOM 2579 O O . ALA A 1 318 ? -13.100 -1.082 15.886 1.00 92.94 318 ALA A O 1
ATOM 2580 N N . ALA A 1 319 ? -11.786 -2.731 16.655 1.00 94.25 319 ALA A N 1
ATOM 2581 C CA . ALA A 1 319 ? -10.714 -1.848 17.111 1.00 94.25 319 ALA A CA 1
ATOM 2582 C C . ALA A 1 319 ? -10.063 -1.086 15.944 1.00 94.25 319 ALA A C 1
ATOM 2584 O O . ALA A 1 319 ? -9.942 0.136 16.013 1.00 94.25 319 ALA A O 1
ATOM 2585 N N . ASP A 1 320 ? -9.720 -1.774 14.847 1.00 91.44 320 ASP A N 1
ATOM 2586 C CA . ASP A 1 320 ? -9.154 -1.128 13.651 1.00 91.44 320 ASP A CA 1
ATOM 2587 C C . ASP A 1 320 ? -10.111 -0.067 13.082 1.00 91.44 320 ASP A C 1
ATOM 2589 O O . ASP A 1 320 ? -9.722 1.064 12.783 1.00 91.44 320 ASP A O 1
ATOM 2593 N N . ALA A 1 321 ? -11.387 -0.427 12.951 1.00 91.56 321 ALA A N 1
ATOM 2594 C CA . ALA A 1 321 ? -12.417 0.463 12.443 1.00 91.56 321 ALA A CA 1
ATOM 2595 C C . ALA A 1 321 ? -12.717 1.622 13.419 1.00 91.56 321 ALA A C 1
ATOM 2597 O O . ALA A 1 321 ? -13.008 2.726 12.958 1.00 91.56 321 ALA A O 1
ATOM 2598 N N . LEU A 1 322 ? -12.568 1.415 14.736 1.00 93.12 322 LEU A N 1
ATOM 2599 C CA . LEU A 1 322 ? -12.690 2.463 15.753 1.00 93.12 322 LEU A CA 1
ATOM 2600 C C . LEU A 1 322 ? -11.599 3.520 15.591 1.00 93.12 322 LEU A C 1
ATOM 2602 O O . LEU A 1 322 ? -11.900 4.709 15.617 1.00 93.12 322 LEU A O 1
ATOM 2606 N N . GLY A 1 323 ? -10.352 3.086 15.382 1.00 90.88 323 GLY A N 1
ATOM 2607 C CA . GLY A 1 323 ? -9.220 3.983 15.144 1.00 90.88 323 GLY A CA 1
ATOM 2608 C C . GLY A 1 323 ? -9.429 4.872 13.916 1.00 90.88 323 GLY A C 1
ATOM 2609 O O . GLY A 1 323 ? -9.183 6.072 13.980 1.00 90.88 323 GLY A O 1
ATOM 2610 N N . LEU A 1 324 ? -9.957 4.308 12.823 1.00 88.19 324 LEU A N 1
ATOM 2611 C CA . LEU A 1 324 ? -10.274 5.060 11.599 1.00 88.19 324 LEU A CA 1
ATOM 2612 C C . LEU A 1 324 ? -11.446 6.036 11.778 1.00 88.19 324 LEU A C 1
ATOM 2614 O O . LEU A 1 324 ? -11.437 7.123 11.207 1.00 88.19 324 LEU A O 1
ATOM 2618 N N . ALA A 1 325 ? -12.466 5.650 12.547 1.00 92.19 325 ALA A N 1
ATOM 2619 C CA . ALA A 1 325 ? -13.653 6.470 12.774 1.00 92.19 325 ALA A CA 1
ATOM 2620 C C . ALA A 1 325 ? -13.458 7.543 13.860 1.00 92.19 325 ALA A C 1
ATOM 2622 O O . ALA A 1 325 ? -14.285 8.452 13.956 1.00 92.19 325 ALA A O 1
ATOM 2623 N N . PHE A 1 326 ? -12.392 7.448 14.667 1.00 93.44 326 PHE A N 1
ATOM 2624 C CA . PHE A 1 326 ? -12.235 8.151 15.944 1.00 93.44 326 PHE A CA 1
ATOM 2625 C C . PHE A 1 326 ? -12.455 9.666 15.862 1.00 93.44 326 PHE A C 1
ATOM 2627 O O . PHE A 1 326 ? -13.138 10.247 16.709 1.00 93.44 326 PHE A O 1
ATOM 2634 N N . GLU A 1 327 ? -11.929 10.313 14.818 1.00 93.12 327 GLU A N 1
ATOM 2635 C CA . GLU A 1 327 ? -12.097 11.752 14.576 1.00 93.12 327 GLU A CA 1
ATOM 2636 C C . GLU A 1 327 ? -13.575 12.181 14.603 1.00 93.12 327 GLU A C 1
ATOM 2638 O O . GLU A 1 327 ? -13.933 13.213 15.184 1.00 93.12 327 GLU A O 1
ATOM 2643 N N . HIS A 1 328 ? -14.447 11.353 14.026 1.00 93.00 328 HIS A N 1
ATOM 2644 C CA . HIS A 1 328 ? -15.863 11.640 13.826 1.00 93.00 328 HIS A CA 1
ATOM 2645 C C . HIS A 1 328 ? -16.757 11.202 14.990 1.00 93.00 328 HIS A C 1
ATOM 2647 O O . HIS A 1 328 ? -17.960 11.470 14.951 1.00 93.00 328 HIS A O 1
ATOM 2653 N N . ILE A 1 329 ? -16.209 10.533 16.009 1.00 92.94 329 ILE A N 1
ATOM 2654 C CA . ILE A 1 329 ? -16.995 10.038 17.144 1.00 92.94 329 ILE A CA 1
ATOM 2655 C C . ILE A 1 329 ? -17.405 11.214 18.046 1.00 92.94 329 ILE A C 1
ATOM 2657 O O . ILE A 1 329 ? -16.544 12.048 18.372 1.00 92.94 329 ILE A O 1
ATOM 2661 N N . PRO A 1 330 ? -18.690 11.293 18.462 1.00 90.94 330 PRO A N 1
ATOM 2662 C CA . PRO A 1 330 ? -19.168 12.350 19.353 1.00 90.94 330 PRO A CA 1
ATOM 2663 C C . PRO A 1 330 ? -18.477 12.322 20.721 1.00 90.94 330 PRO A C 1
ATOM 2665 O O . PRO A 1 330 ? -17.904 13.324 21.147 1.00 90.94 330 PRO A O 1
ATOM 2668 N N . ASP A 1 331 ? -18.476 11.161 21.384 1.00 92.19 331 ASP A N 1
ATOM 2669 C CA . ASP A 1 331 ? -17.880 10.965 22.708 1.00 92.19 331 ASP A CA 1
ATOM 2670 C C . ASP A 1 331 ? -16.500 10.305 22.602 1.00 92.19 331 ASP A C 1
ATOM 2672 O O . ASP A 1 331 ? -16.334 9.087 22.717 1.00 92.19 331 ASP A O 1
ATOM 2676 N N . LYS A 1 332 ? -15.487 11.140 22.358 1.00 93.69 332 LYS A N 1
ATOM 2677 C CA . LYS A 1 332 ? -14.092 10.699 22.223 1.00 93.69 332 LYS A CA 1
ATOM 2678 C C . LYS A 1 332 ? -13.512 10.138 23.523 1.00 93.69 332 LYS A C 1
ATOM 2680 O O . LYS A 1 332 ? -12.648 9.271 23.460 1.00 93.69 332 LYS A O 1
ATOM 2685 N N . GLY A 1 333 ? -13.984 10.607 24.681 1.00 93.38 333 GLY A N 1
ATOM 2686 C CA . GLY A 1 333 ? -13.547 10.102 25.984 1.00 93.38 333 GLY A CA 1
ATOM 2687 C C . GLY A 1 333 ? -13.977 8.652 26.174 1.00 93.38 333 GLY A C 1
ATOM 2688 O O . GLY A 1 333 ? -13.143 7.777 26.393 1.00 93.38 333 GLY A O 1
ATOM 2689 N N . ARG A 1 334 ? -15.262 8.361 25.955 1.00 92.69 334 ARG A N 1
ATOM 2690 C CA . ARG A 1 334 ? -15.764 6.984 26.006 1.00 92.69 334 ARG A CA 1
ATOM 2691 C C . ARG A 1 334 ? -15.165 6.104 24.908 1.00 92.69 334 ARG A C 1
ATOM 2693 O O . ARG A 1 334 ? -14.917 4.924 25.146 1.00 92.69 334 ARG A O 1
ATOM 2700 N N . ALA A 1 335 ? -14.905 6.647 23.717 1.00 94.12 335 ALA A N 1
ATOM 2701 C CA . ALA A 1 335 ? -14.215 5.906 22.660 1.00 94.12 335 ALA A CA 1
ATOM 2702 C C . ALA A 1 335 ? -12.795 5.496 23.065 1.00 94.12 335 ALA A C 1
ATOM 2704 O O . ALA A 1 335 ? -12.395 4.351 22.840 1.00 94.12 335 ALA A O 1
ATOM 2705 N N . TRP A 1 336 ? -12.067 6.403 23.719 1.00 94.38 336 TRP A N 1
ATOM 2706 C CA . TRP A 1 336 ? -10.764 6.119 24.306 1.00 94.38 336 TRP A CA 1
ATOM 2707 C C . TRP A 1 336 ? -10.853 5.027 25.375 1.00 94.38 336 TRP A C 1
ATOM 2709 O O . TRP A 1 336 ? -10.118 4.049 25.301 1.00 94.38 336 TRP A O 1
ATOM 2719 N N . GLU A 1 337 ? -11.808 5.111 26.305 1.00 93.06 337 GLU A N 1
ATOM 2720 C CA . GLU A 1 337 ? -12.023 4.081 27.334 1.00 93.06 337 GLU A CA 1
ATOM 2721 C C . GLU A 1 337 ? -12.350 2.697 26.749 1.00 93.06 337 GLU A C 1
ATOM 2723 O O . GLU A 1 337 ? -11.936 1.669 27.293 1.00 93.06 337 GLU A O 1
ATOM 2728 N N . VAL A 1 338 ? -13.107 2.643 25.646 1.00 94.69 338 VAL A N 1
ATOM 2729 C CA . VAL A 1 338 ? -13.401 1.389 24.935 1.00 94.69 338 VAL A CA 1
ATOM 2730 C C . VAL A 1 338 ? -12.117 0.793 24.366 1.00 94.69 338 VAL A C 1
ATOM 2732 O O . VAL A 1 338 ? -11.838 -0.375 24.635 1.00 94.69 338 VAL A O 1
ATOM 2735 N N . LEU A 1 339 ? -11.310 1.581 23.650 1.00 93.81 339 LEU A N 1
ATOM 2736 C CA . LEU A 1 339 ? -10.015 1.127 23.135 1.00 93.81 339 LEU A CA 1
ATOM 2737 C C . LEU A 1 339 ? -9.073 0.698 24.263 1.00 93.81 339 LEU A C 1
ATOM 2739 O O . LEU A 1 339 ? -8.501 -0.389 24.205 1.00 93.81 339 LEU A O 1
ATOM 2743 N N . HIS A 1 340 ? -8.981 1.501 25.323 1.00 91.00 340 HIS A N 1
ATOM 2744 C CA . HIS A 1 340 ? -8.181 1.206 26.506 1.00 91.00 340 HIS A CA 1
ATOM 2745 C C . HIS A 1 340 ? -8.616 -0.103 27.175 1.00 91.00 340 HIS A C 1
ATOM 2747 O O . HIS A 1 340 ? -7.787 -0.872 27.636 1.00 91.00 340 HIS A O 1
ATOM 2753 N N . ARG A 1 341 ? -9.907 -0.444 27.185 1.00 92.31 341 ARG A N 1
ATOM 2754 C CA . ARG A 1 341 ? -10.368 -1.752 27.679 1.00 92.31 341 ARG A CA 1
ATOM 2755 C C . ARG A 1 341 ? -9.951 -2.905 26.767 1.00 92.31 341 ARG A C 1
ATOM 2757 O O . ARG A 1 341 ? -9.617 -3.979 27.259 1.00 92.31 341 ARG A O 1
ATOM 2764 N N . MET A 1 342 ? -9.970 -2.698 25.451 1.00 92.88 342 MET A N 1
ATOM 2765 C CA . MET A 1 342 ? -9.606 -3.721 24.463 1.00 92.88 342 MET A CA 1
ATOM 2766 C C . MET A 1 342 ? -8.110 -4.064 24.477 1.00 92.88 342 MET A C 1
ATOM 2768 O O . MET A 1 342 ? -7.737 -5.151 24.040 1.00 92.88 342 MET A O 1
ATOM 2772 N N . ILE A 1 343 ? -7.246 -3.216 25.045 1.00 89.75 343 ILE A N 1
ATOM 2773 C CA . ILE A 1 343 ? -5.842 -3.595 25.286 1.00 89.75 343 ILE A CA 1
ATOM 2774 C C . ILE A 1 343 ? -5.719 -4.719 26.325 1.00 89.75 343 ILE A C 1
ATOM 2776 O O . ILE A 1 343 ? -4.677 -5.348 26.405 1.00 89.75 343 ILE A O 1
ATOM 2780 N N . GLN A 1 344 ? -6.756 -4.975 27.129 1.00 88.00 344 GLN A N 1
ATOM 2781 C CA . GLN A 1 344 ? -6.796 -6.069 28.103 1.00 88.00 344 GLN A CA 1
ATOM 2782 C C . GLN A 1 344 ? -7.506 -7.310 27.537 1.00 88.00 344 GLN A C 1
ATOM 2784 O O . GLN A 1 344 ? -7.862 -8.226 28.280 1.00 88.00 344 GLN A O 1
ATOM 2789 N N . ASP A 1 345 ? -7.749 -7.352 26.222 1.00 91.62 345 ASP A N 1
ATOM 2790 C CA . ASP A 1 345 ? -8.385 -8.495 25.578 1.00 91.62 345 ASP A CA 1
ATOM 2791 C C . ASP A 1 345 ? -7.522 -9.761 25.673 1.00 91.62 345 ASP A C 1
ATOM 2793 O O . ASP A 1 345 ? -6.289 -9.725 25.590 1.00 91.62 345 ASP A O 1
ATOM 2797 N N . ILE A 1 346 ? -8.189 -10.910 25.799 1.00 89.88 346 ILE A N 1
ATOM 2798 C CA . ILE A 1 346 ? -7.530 -12.217 25.841 1.00 89.88 346 ILE A CA 1
ATOM 2799 C C . ILE A 1 346 ? -6.767 -12.517 24.544 1.00 89.88 346 ILE A C 1
ATOM 2801 O O . ILE A 1 346 ? -5.710 -13.152 24.586 1.00 89.88 346 ILE A O 1
ATOM 2805 N N . ASP A 1 347 ? -7.268 -12.053 23.395 1.00 90.94 347 ASP A N 1
ATOM 2806 C CA . ASP A 1 347 ? -6.632 -12.280 22.105 1.00 90.94 347 ASP A CA 1
ATOM 2807 C C . ASP A 1 347 ? -5.604 -11.188 21.783 1.00 90.94 347 ASP A C 1
ATOM 2809 O O . ASP A 1 347 ? -5.884 -9.989 21.767 1.00 90.94 347 ASP A O 1
ATOM 2813 N N . ARG A 1 348 ? -4.386 -11.635 21.474 1.00 88.00 348 ARG A N 1
ATOM 2814 C CA . ARG A 1 348 ? -3.245 -10.773 21.158 1.00 88.00 348 ARG A CA 1
ATOM 2815 C C . ARG A 1 348 ? -3.506 -9.846 19.967 1.00 88.00 348 ARG A C 1
ATOM 2817 O O . ARG A 1 348 ? -3.029 -8.713 19.978 1.00 88.00 348 ARG A O 1
ATOM 2824 N N . ASN A 1 349 ? -4.221 -10.303 18.938 1.00 89.69 349 ASN A N 1
ATOM 2825 C CA . ASN A 1 349 ? -4.463 -9.477 17.757 1.00 89.69 349 ASN A CA 1
ATOM 2826 C C . ASN A 1 349 ? -5.453 -8.352 18.069 1.00 89.69 349 ASN A C 1
ATOM 2828 O O . ASN A 1 349 ? -5.283 -7.249 17.559 1.00 89.69 349 ASN A O 1
ATOM 2832 N N . VAL A 1 350 ? -6.429 -8.598 18.951 1.00 91.88 350 VAL A N 1
ATOM 2833 C CA . VAL A 1 350 ? -7.343 -7.556 19.444 1.00 91.88 350 VAL A CA 1
ATOM 2834 C C . VAL A 1 350 ? -6.569 -6.494 20.223 1.00 91.88 350 VAL A C 1
ATOM 2836 O O . VAL A 1 350 ? -6.710 -5.312 19.915 1.00 91.88 350 VAL A O 1
ATOM 2839 N N . ARG A 1 351 ? -5.690 -6.903 21.155 1.00 90.06 351 ARG A N 1
ATOM 2840 C CA . ARG A 1 351 ? -4.825 -5.963 21.898 1.00 90.06 351 ARG A CA 1
ATOM 2841 C C . ARG A 1 351 ? -3.990 -5.097 20.958 1.00 90.06 351 ARG A C 1
ATOM 2843 O O . ARG A 1 351 ? -3.931 -3.882 21.116 1.00 90.06 351 ARG A O 1
ATOM 2850 N N . LYS A 1 352 ? -3.386 -5.726 19.946 1.00 88.00 352 LYS A N 1
ATOM 2851 C CA . LYS A 1 352 ? -2.584 -5.045 18.926 1.00 88.00 352 LYS A CA 1
ATOM 2852 C C . LYS A 1 352 ? -3.392 -4.007 18.144 1.00 88.00 352 LYS A C 1
ATOM 2854 O O . LYS A 1 352 ? -2.960 -2.863 18.032 1.00 88.00 352 LYS A O 1
ATOM 2859 N N . SER A 1 353 ? -4.552 -4.389 17.611 1.00 90.94 353 SER A N 1
ATOM 2860 C CA . SER A 1 353 ? -5.424 -3.466 16.875 1.00 90.94 353 SER A CA 1
ATOM 2861 C C . SER A 1 353 ? -5.909 -2.313 17.757 1.00 90.94 353 SER A C 1
ATOM 2863 O O . SER A 1 353 ? -5.930 -1.171 17.303 1.00 90.94 353 SER A O 1
ATOM 2865 N N . ALA A 1 354 ? -6.218 -2.577 19.031 1.00 92.75 354 ALA A N 1
ATOM 2866 C CA . ALA A 1 354 ? -6.608 -1.545 19.989 1.00 92.75 354 ALA A CA 1
ATOM 2867 C C . ALA A 1 354 ? -5.481 -0.534 20.260 1.00 92.75 354 ALA A C 1
ATOM 2869 O O . ALA A 1 354 ? -5.734 0.666 20.232 1.00 92.75 354 ALA A O 1
ATOM 2870 N N . LEU A 1 355 ? -4.238 -0.989 20.453 1.00 89.00 355 LEU A N 1
ATOM 2871 C CA . LEU A 1 355 ? -3.079 -0.107 20.659 1.00 89.00 355 LEU A CA 1
ATOM 2872 C C . LEU A 1 355 ? -2.756 0.736 19.420 1.00 89.00 355 LEU A C 1
ATOM 2874 O O . LEU A 1 355 ? -2.523 1.938 19.538 1.00 89.00 355 LEU A O 1
ATOM 2878 N N . ASN A 1 356 ? -2.817 0.140 18.227 1.00 88.12 356 ASN A N 1
ATOM 2879 C CA . ASN A 1 356 ? -2.665 0.886 16.978 1.00 88.12 356 ASN A CA 1
ATOM 2880 C C . ASN A 1 356 ? -3.760 1.961 16.831 1.00 88.12 356 ASN A C 1
ATOM 2882 O O . ASN A 1 356 ? -3.480 3.107 16.479 1.00 88.12 356 ASN A O 1
ATOM 2886 N N . ALA A 1 357 ? -5.007 1.616 17.165 1.00 91.81 357 ALA A N 1
ATOM 2887 C CA . ALA A 1 357 ? -6.116 2.560 17.173 1.00 91.81 357 ALA A CA 1
ATOM 2888 C C . ALA A 1 357 ? -5.943 3.673 18.221 1.00 91.81 357 ALA A C 1
ATOM 2890 O O . ALA A 1 357 ? -6.258 4.817 17.906 1.00 91.81 357 ALA A O 1
ATOM 2891 N N . LEU A 1 358 ? -5.399 3.389 19.414 1.00 91.75 358 LEU A N 1
ATOM 2892 C CA . LEU A 1 358 ? -5.061 4.411 20.417 1.00 91.75 358 LEU A CA 1
ATOM 2893 C C . LEU A 1 358 ? -4.008 5.396 19.896 1.00 91.75 358 LEU A C 1
ATOM 2895 O O . LEU A 1 358 ? -4.168 6.603 20.071 1.00 91.75 358 LEU A O 1
ATOM 2899 N N . GLY A 1 359 ? -2.972 4.904 19.207 1.00 87.75 359 GLY A N 1
ATOM 2900 C CA . GLY A 1 359 ? -1.949 5.754 18.588 1.00 87.75 359 GLY A CA 1
ATOM 2901 C C . GLY A 1 359 ? -2.535 6.744 17.575 1.00 87.75 359 GLY A C 1
ATOM 2902 O O . GLY A 1 359 ? -2.219 7.931 17.616 1.00 87.75 359 GLY A O 1
ATOM 2903 N N . LEU A 1 360 ? -3.450 6.283 16.713 1.00 87.56 360 LEU A N 1
ATOM 2904 C CA . LEU A 1 360 ? -4.174 7.148 15.769 1.00 87.56 360 LEU A CA 1
ATOM 2905 C C . LEU A 1 360 ? -5.150 8.100 16.484 1.00 87.56 360 LEU A C 1
ATOM 2907 O O . LEU A 1 360 ? -5.235 9.284 16.156 1.00 87.56 360 LEU A O 1
ATOM 2911 N N . ALA A 1 361 ? -5.867 7.597 17.490 1.00 91.62 361 ALA A N 1
ATOM 2912 C CA . ALA A 1 361 ? -6.847 8.348 18.268 1.00 91.62 361 ALA A CA 1
ATOM 2913 C C . ALA A 1 361 ? -6.228 9.482 19.100 1.00 91.62 361 ALA A C 1
ATOM 2915 O O . ALA A 1 361 ? -6.903 10.483 19.359 1.00 91.62 361 ALA A O 1
ATOM 2916 N N . PHE A 1 362 ? -4.953 9.362 19.490 1.00 91.69 362 PHE A N 1
ATOM 2917 C CA . PHE A 1 362 ? -4.251 10.347 20.319 1.00 91.69 362 PHE A CA 1
ATOM 2918 C C . PHE A 1 362 ? -4.273 11.758 19.713 1.00 91.69 362 PHE A C 1
ATOM 2920 O O . PHE A 1 362 ? -4.374 12.752 20.432 1.00 91.69 362 PHE A O 1
ATOM 2927 N N . LEU A 1 363 ? -4.236 11.876 18.382 1.00 88.12 363 LEU A N 1
ATOM 2928 C CA . LEU A 1 363 ? -4.327 13.173 17.704 1.00 88.12 363 LEU A CA 1
ATOM 2929 C C . LEU A 1 363 ? -5.657 13.891 17.990 1.00 88.12 363 LEU A C 1
ATOM 2931 O O . LEU A 1 363 ? -5.709 15.123 18.024 1.00 88.12 363 LEU A O 1
ATOM 2935 N N . HIS A 1 364 ? -6.726 13.125 18.192 1.00 91.19 364 HIS A N 1
ATOM 2936 C CA . HIS A 1 364 ? -8.095 13.622 18.250 1.00 91.19 364 HIS A CA 1
ATOM 2937 C C . HIS A 1 364 ? -8.659 13.697 19.674 1.00 91.19 364 HIS A C 1
ATOM 2939 O O . HIS A 1 364 ? -9.676 14.364 19.876 1.00 91.19 364 HIS A O 1
ATOM 2945 N N . ILE A 1 365 ? -8.041 13.033 20.659 1.00 91.75 365 ILE A N 1
ATOM 2946 C CA . ILE A 1 365 ? -8.507 13.067 22.050 1.00 91.75 365 ILE A CA 1
ATOM 2947 C C . ILE A 1 365 ? -8.294 14.470 22.660 1.00 91.75 365 ILE A C 1
ATOM 2949 O O . ILE A 1 365 ? -7.194 15.022 22.566 1.00 91.75 365 ILE A O 1
ATOM 2953 N N . PRO A 1 366 ? -9.319 15.085 23.291 1.00 87.50 366 PRO A N 1
ATOM 2954 C CA . PRO A 1 366 ? -9.159 16.406 23.903 1.00 87.50 366 PRO A CA 1
ATOM 2955 C C . PRO A 1 366 ? -8.227 16.412 25.121 1.00 87.50 366 PRO A C 1
ATOM 2957 O O . PRO A 1 366 ? -7.461 17.355 25.292 1.00 87.50 366 PRO A O 1
ATOM 2960 N N . ASN A 1 367 ? -8.295 15.374 25.961 1.00 89.94 367 ASN A N 1
ATOM 2961 C CA . ASN A 1 367 ? -7.464 15.233 27.157 1.00 89.94 367 ASN A CA 1
ATOM 2962 C C . ASN A 1 367 ? -6.220 14.396 26.829 1.00 89.94 367 ASN A C 1
ATOM 2964 O O . ASN A 1 367 ? -6.216 13.175 26.996 1.00 89.94 367 ASN A O 1
ATOM 2968 N N . LYS A 1 368 ? -5.188 15.062 26.306 1.00 90.00 368 LYS A N 1
ATOM 2969 C CA . LYS A 1 368 ? -3.937 14.412 25.894 1.00 90.00 368 LYS A CA 1
ATOM 2970 C C . LYS A 1 368 ? -3.096 13.978 27.083 1.00 90.00 368 LYS A C 1
ATOM 2972 O O . LYS A 1 368 ? -2.348 13.018 26.962 1.00 90.00 368 LYS A O 1
ATOM 2977 N N . GLU A 1 369 ? -3.228 14.660 28.214 1.00 89.19 369 GLU A N 1
ATOM 2978 C CA . GLU A 1 369 ? -2.533 14.339 29.454 1.00 89.19 369 GLU A CA 1
ATOM 2979 C C . GLU A 1 369 ? -2.968 12.967 29.981 1.00 89.19 369 GLU A C 1
ATOM 2981 O O . GLU A 1 369 ? -2.118 12.109 30.191 1.00 89.19 369 GLU A O 1
ATOM 2986 N N . GLN A 1 370 ? -4.277 12.711 30.093 1.00 88.88 370 GLN A N 1
ATOM 2987 C CA . GLN A 1 370 ? -4.773 11.392 30.512 1.00 88.88 370 GLN A CA 1
ATOM 2988 C C . GLN A 1 370 ? -4.429 10.305 29.491 1.00 88.88 370 GLN A C 1
ATOM 2990 O O . GLN A 1 370 ? -3.972 9.226 29.855 1.00 88.88 370 GLN A O 1
ATOM 2995 N N . ALA A 1 371 ? -4.622 10.595 28.202 1.00 91.25 371 ALA A N 1
ATOM 2996 C CA . ALA A 1 371 ? -4.275 9.663 27.135 1.00 91.25 371 ALA A CA 1
ATOM 2997 C C . ALA A 1 371 ? -2.784 9.288 27.163 1.00 91.25 371 ALA A C 1
ATOM 2999 O O . ALA A 1 371 ? -2.408 8.151 26.880 1.00 91.25 371 ALA A O 1
ATOM 3000 N N . TRP A 1 372 ? -1.933 10.249 27.523 1.00 91.00 372 TRP A N 1
ATOM 3001 C CA . TRP A 1 372 ? -0.511 10.025 27.710 1.00 91.00 372 TRP A CA 1
ATOM 3002 C C . TRP A 1 372 ? -0.226 9.171 28.944 1.00 91.00 372 TRP A C 1
ATOM 3004 O O . TRP A 1 372 ? 0.526 8.208 28.836 1.00 91.00 372 TRP A O 1
ATOM 3014 N N . GLU A 1 373 ? -0.844 9.465 30.090 1.00 89.81 373 GLU A N 1
ATOM 3015 C CA . GLU A 1 373 ? -0.698 8.646 31.299 1.00 89.81 373 GLU A CA 1
ATOM 3016 C C . GLU A 1 373 ? -1.081 7.181 31.058 1.00 89.81 373 GLU A C 1
ATOM 3018 O O . GLU A 1 373 ? -0.373 6.277 31.505 1.00 89.81 373 GLU A O 1
ATOM 3023 N N . ASP A 1 374 ? -2.153 6.941 30.303 1.00 89.00 374 ASP A N 1
ATOM 3024 C CA . ASP A 1 374 ? -2.580 5.593 29.936 1.00 89.00 374 ASP A CA 1
ATOM 3025 C C . ASP A 1 374 ? -1.494 4.869 29.122 1.00 89.00 374 ASP A C 1
ATOM 3027 O O . ASP A 1 374 ? -1.117 3.750 29.468 1.00 89.00 374 ASP A O 1
ATOM 3031 N N . LEU A 1 375 ? -0.944 5.508 28.079 1.00 88.94 375 LEU A N 1
ATOM 3032 C CA . LEU A 1 375 ? 0.134 4.937 27.256 1.00 88.94 375 LEU A CA 1
ATOM 3033 C C . LEU A 1 375 ? 1.437 4.738 28.046 1.00 88.94 375 LEU A C 1
ATOM 3035 O O . LEU A 1 375 ? 2.087 3.703 27.901 1.00 88.94 375 LEU A O 1
ATOM 3039 N N . HIS A 1 376 ? 1.801 5.693 28.901 1.00 89.50 376 HIS A N 1
ATOM 3040 C CA . HIS A 1 376 ? 2.968 5.627 29.785 1.00 89.50 376 HIS A CA 1
ATOM 3041 C C . HIS A 1 376 ? 2.929 4.375 30.670 1.00 89.50 376 HIS A C 1
ATOM 3043 O O . HIS A 1 376 ? 3.906 3.630 30.751 1.00 89.50 376 HIS A O 1
ATOM 3049 N N . ASN A 1 377 ? 1.770 4.077 31.264 1.00 87.44 377 ASN A N 1
ATOM 3050 C CA . ASN A 1 377 ? 1.592 2.915 32.138 1.00 87.44 377 ASN A CA 1
ATOM 3051 C C . ASN A 1 377 ? 1.748 1.564 31.412 1.00 87.44 377 ASN A C 1
ATOM 3053 O O . ASN A 1 377 ? 1.960 0.545 32.069 1.00 87.44 377 ASN A O 1
ATOM 3057 N N . MET A 1 378 ? 1.674 1.539 30.076 1.00 86.88 378 MET A N 1
ATOM 3058 C CA . MET A 1 378 ? 1.845 0.332 29.255 1.00 86.88 378 MET A CA 1
ATOM 3059 C C . MET A 1 378 ? 3.311 0.043 28.904 1.00 86.88 378 MET A C 1
ATOM 3061 O O . MET A 1 378 ? 3.662 -1.099 28.605 1.00 86.88 378 MET A O 1
ATOM 3065 N N . MET A 1 379 ? 4.184 1.053 28.945 1.00 85.19 379 MET A N 1
ATOM 3066 C CA . MET A 1 379 ? 5.602 0.909 28.596 1.00 85.19 379 MET A CA 1
ATOM 3067 C C . MET A 1 379 ? 6.382 -0.031 29.524 1.00 85.19 379 MET A C 1
ATOM 3069 O O . MET A 1 379 ? 7.186 -0.807 29.012 1.00 85.19 379 MET A O 1
ATOM 3073 N N . PRO A 1 380 ? 6.161 -0.049 30.854 1.00 86.88 380 PRO A N 1
ATOM 3074 C CA . PRO A 1 380 ? 6.836 -0.996 31.738 1.00 86.88 380 PRO A CA 1
ATOM 3075 C C . PRO A 1 380 ? 6.143 -2.371 31.825 1.00 86.88 380 PRO A C 1
ATOM 3077 O O . PRO A 1 380 ? 6.508 -3.170 32.692 1.00 86.88 380 PRO A O 1
ATOM 3080 N N . ASP A 1 381 ? 5.148 -2.677 30.978 1.00 87.19 381 ASP A N 1
ATOM 3081 C CA . ASP A 1 381 ? 4.379 -3.926 31.082 1.00 87.19 381 ASP A CA 1
ATOM 3082 C C . ASP A 1 381 ? 5.263 -5.172 30.890 1.00 87.19 381 ASP A C 1
ATOM 3084 O O . ASP A 1 381 ? 6.234 -5.184 30.135 1.00 87.19 381 ASP A O 1
ATOM 3088 N N . SER A 1 382 ? 4.926 -6.268 31.566 1.00 85.00 382 SER A N 1
ATOM 3089 C CA . SER A 1 382 ? 5.634 -7.542 31.427 1.00 85.00 382 SER A CA 1
ATOM 3090 C C . SER A 1 382 ? 5.463 -8.200 30.045 1.00 85.00 382 SER A C 1
ATOM 3092 O O . SER A 1 382 ? 6.400 -8.862 29.573 1.00 85.00 382 SER A O 1
ATOM 3094 N N . ASP A 1 383 ? 4.319 -7.991 29.385 1.00 86.06 383 ASP A N 1
ATOM 3095 C CA . ASP A 1 383 ? 3.991 -8.487 28.047 1.00 86.06 383 ASP A CA 1
ATOM 3096 C C . ASP A 1 383 ? 4.778 -7.693 26.993 1.00 86.06 383 ASP A C 1
ATOM 3098 O O . ASP A 1 383 ? 4.610 -6.486 26.814 1.00 86.06 383 ASP A O 1
ATOM 3102 N N . ASN A 1 384 ? 5.672 -8.380 26.279 1.00 87.38 384 ASN A N 1
ATOM 3103 C CA . ASN A 1 384 ? 6.466 -7.752 25.228 1.00 87.38 384 ASN A CA 1
ATOM 3104 C C . ASN A 1 384 ? 5.611 -7.299 24.045 1.00 87.38 384 ASN A C 1
ATOM 3106 O O . ASN A 1 384 ? 5.965 -6.316 23.407 1.00 87.38 384 ASN A O 1
ATOM 3110 N N . ASP A 1 385 ? 4.495 -7.963 23.754 1.00 82.75 385 ASP A N 1
ATOM 3111 C CA . ASP A 1 385 ? 3.600 -7.543 22.682 1.00 82.75 385 ASP A CA 1
ATOM 3112 C C . ASP A 1 385 ? 2.925 -6.214 23.010 1.00 82.75 385 ASP A C 1
ATOM 3114 O O . ASP A 1 385 ? 2.811 -5.364 22.130 1.00 82.75 385 ASP A O 1
ATOM 3118 N N . LEU A 1 386 ? 2.567 -5.999 24.278 1.00 84.00 386 LEU A N 1
ATOM 3119 C CA . LEU A 1 386 ? 1.998 -4.734 24.732 1.00 84.00 386 LEU A CA 1
ATOM 3120 C C . LEU A 1 386 ? 3.034 -3.606 24.632 1.00 84.00 386 LEU A C 1
ATOM 3122 O O . LEU A 1 386 ? 2.755 -2.575 24.022 1.00 84.00 386 LEU A O 1
ATOM 3126 N N . ARG A 1 387 ? 4.265 -3.844 25.115 1.00 91.31 387 ARG A N 1
ATOM 3127 C CA . ARG A 1 387 ? 5.369 -2.872 25.008 1.00 91.31 387 ARG A CA 1
ATOM 3128 C C . ARG A 1 387 ? 5.692 -2.503 23.559 1.00 91.31 387 ARG A C 1
ATOM 3130 O O . ARG A 1 387 ? 5.868 -1.327 23.251 1.00 91.31 387 ARG A O 1
ATOM 3137 N N . ARG A 1 388 ? 5.738 -3.487 22.651 1.00 89.38 388 ARG A N 1
ATOM 3138 C CA . ARG A 1 388 ? 6.009 -3.274 21.214 1.00 89.38 388 ARG A CA 1
ATOM 3139 C C . ARG A 1 388 ? 5.016 -2.294 20.596 1.00 89.38 388 ARG A C 1
ATOM 3141 O O . ARG A 1 388 ? 5.427 -1.323 19.970 1.00 89.38 388 ARG A O 1
ATOM 3148 N N . GLU A 1 389 ? 3.724 -2.558 20.753 1.00 85.81 389 GLU A N 1
ATOM 3149 C CA . GLU A 1 389 ? 2.682 -1.744 20.121 1.00 85.81 389 GLU A CA 1
ATOM 3150 C C . GLU A 1 389 ? 2.518 -0.387 20.829 1.00 85.81 389 GLU A C 1
ATOM 3152 O O . GLU A 1 389 ? 2.318 0.625 20.160 1.00 85.81 389 GLU A O 1
ATOM 3157 N N . ALA A 1 390 ? 2.700 -0.330 22.155 1.00 88.88 390 ALA A N 1
ATOM 3158 C CA . ALA A 1 390 ? 2.737 0.931 22.895 1.00 88.88 390 ALA A CA 1
ATOM 315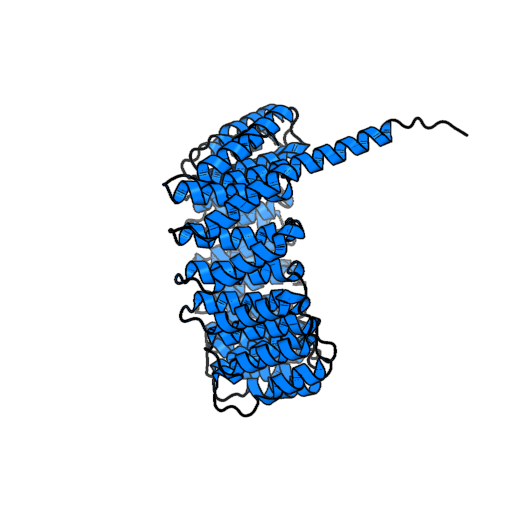9 C C . ALA A 1 390 ? 3.877 1.841 22.403 1.00 88.88 390 ALA A C 1
ATOM 3161 O O . ALA A 1 390 ? 3.663 3.035 22.207 1.00 88.88 390 ALA A O 1
ATOM 3162 N N . THR A 1 391 ? 5.053 1.277 22.101 1.00 92.88 391 THR A N 1
ATOM 3163 C CA . THR A 1 391 ? 6.205 2.026 21.565 1.00 92.88 391 THR A CA 1
ATOM 3164 C C . THR A 1 391 ? 5.886 2.699 20.225 1.00 92.88 391 THR A C 1
ATOM 3166 O O . THR A 1 391 ? 6.233 3.863 20.018 1.00 92.88 391 THR A O 1
ATOM 3169 N N . ASP A 1 392 ? 5.184 2.003 19.324 1.00 89.19 392 ASP A N 1
ATOM 3170 C CA . ASP A 1 392 ? 4.746 2.595 18.052 1.00 89.19 392 ASP A CA 1
ATOM 3171 C C . ASP A 1 392 ? 3.718 3.714 18.276 1.00 89.19 392 ASP A C 1
ATOM 3173 O O . ASP A 1 392 ? 3.819 4.780 17.663 1.00 89.19 392 ASP A O 1
ATOM 3177 N N . ALA A 1 393 ? 2.759 3.505 19.188 1.00 89.06 393 ALA A N 1
ATOM 3178 C CA . ALA A 1 393 ? 1.778 4.524 19.554 1.00 89.06 393 ALA A CA 1
ATOM 3179 C C . ALA A 1 393 ? 2.447 5.776 20.148 1.00 89.06 393 ALA A C 1
ATOM 3181 O O . ALA A 1 393 ?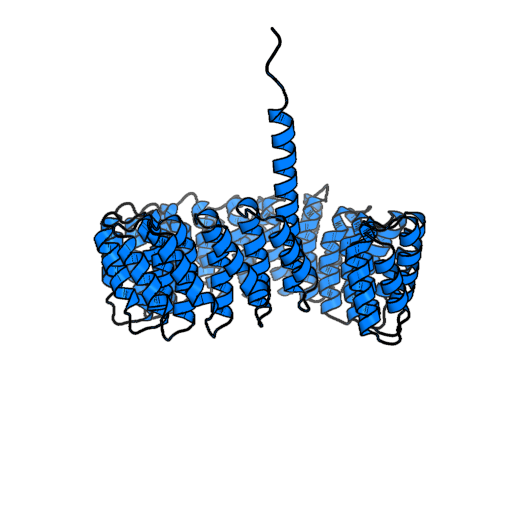 2.073 6.889 19.781 1.00 89.06 393 ALA A O 1
ATOM 3182 N N . LEU A 1 394 ? 3.474 5.613 20.992 1.00 91.50 394 LEU A N 1
ATOM 3183 C CA . LEU A 1 394 ? 4.278 6.719 21.519 1.00 91.50 394 LEU A CA 1
ATOM 3184 C C . LEU A 1 394 ? 4.971 7.492 20.398 1.00 91.50 394 LEU A C 1
ATOM 3186 O O . LEU A 1 394 ? 4.888 8.713 20.393 1.00 91.50 394 LEU A O 1
ATOM 3190 N N . GLY A 1 395 ? 5.589 6.822 19.421 1.00 90.94 395 GLY A N 1
ATOM 3191 C CA . GLY A 1 395 ? 6.221 7.505 18.286 1.00 90.94 395 GLY A CA 1
ATOM 3192 C C . GLY A 1 395 ? 5.259 8.425 17.520 1.00 90.94 395 GLY A C 1
ATOM 3193 O O . GLY A 1 395 ? 5.622 9.548 17.171 1.00 90.94 395 GLY A O 1
ATOM 3194 N N . LEU A 1 396 ? 4.015 7.980 17.310 1.00 87.75 396 LEU A N 1
ATOM 3195 C CA . LEU A 1 396 ? 2.963 8.768 16.652 1.00 87.75 396 LEU A CA 1
ATOM 3196 C C . LEU A 1 396 ? 2.389 9.873 17.553 1.00 87.75 396 LEU A C 1
ATOM 3198 O O . LEU A 1 396 ? 2.103 10.973 17.079 1.00 87.75 396 LEU A O 1
ATOM 3202 N N . ALA A 1 397 ? 2.226 9.594 18.847 1.00 90.62 397 ALA A N 1
ATOM 3203 C CA . ALA A 1 397 ? 1.697 10.535 19.829 1.00 90.62 397 ALA A CA 1
ATOM 3204 C C . ALA A 1 397 ? 2.719 11.611 20.228 1.00 90.62 397 ALA A C 1
ATOM 3206 O O . ALA A 1 397 ? 2.321 12.714 20.614 1.00 90.62 397 ALA A O 1
ATOM 3207 N N . PHE A 1 398 ? 4.022 11.325 20.102 1.00 92.81 398 PHE A N 1
ATOM 3208 C CA . PHE A 1 398 ? 5.118 12.152 20.609 1.00 92.81 398 PHE A CA 1
ATOM 3209 C C . PHE A 1 398 ? 4.985 13.633 20.258 1.00 92.81 398 PHE A C 1
ATOM 3211 O O . PHE A 1 398 ? 5.090 14.447 21.174 1.00 92.81 398 PHE A O 1
ATOM 3218 N N . PRO A 1 399 ? 4.688 14.041 19.005 1.00 91.06 399 PRO A N 1
ATOM 3219 C CA . PRO A 1 399 ? 4.530 15.453 18.644 1.00 91.06 399 PRO A CA 1
ATOM 3220 C C . PRO A 1 399 ? 3.442 16.178 19.448 1.00 91.06 399 PRO A C 1
ATOM 3222 O O . PRO A 1 399 ? 3.528 17.390 19.656 1.00 91.06 399 PRO A O 1
ATOM 3225 N N . HIS A 1 400 ? 2.458 15.447 19.968 1.00 90.50 400 HIS A N 1
ATOM 3226 C CA . HIS A 1 400 ? 1.262 15.974 20.617 1.00 90.50 400 HIS A CA 1
ATOM 3227 C C . HIS A 1 400 ? 1.266 15.867 22.148 1.00 90.50 400 HIS A C 1
ATOM 3229 O O . HIS A 1 400 ? 0.393 16.469 22.767 1.00 90.50 400 HIS A O 1
ATOM 3235 N N . ILE A 1 401 ? 2.223 15.156 22.752 1.00 91.12 401 ILE A N 1
ATOM 3236 C CA . ILE A 1 401 ? 2.357 15.050 24.216 1.00 91.12 401 ILE A CA 1
ATOM 3237 C C . ILE A 1 401 ? 2.833 16.385 24.811 1.00 91.12 401 ILE A C 1
ATOM 3239 O O . ILE A 1 401 ? 3.753 16.999 24.276 1.00 91.12 401 ILE A O 1
ATOM 3243 N N . SER A 1 402 ? 2.229 16.847 25.904 1.00 89.06 402 SER A N 1
ATOM 3244 C CA . SER A 1 402 ? 2.605 18.118 26.544 1.00 89.06 402 SER A CA 1
ATOM 3245 C C . SER A 1 402 ? 3.975 18.046 27.244 1.00 89.06 402 SER A C 1
ATOM 3247 O O . SER A 1 402 ? 4.786 18.955 27.086 1.00 89.06 402 SER A O 1
ATOM 3249 N N . ASP A 1 403 ? 4.250 16.956 27.966 1.00 91.44 403 ASP A N 1
ATOM 3250 C CA . ASP A 1 403 ? 5.504 16.705 28.697 1.00 91.44 403 ASP A CA 1
ATOM 3251 C C . ASP A 1 403 ? 6.488 15.902 27.824 1.00 91.44 403 ASP A C 1
ATOM 3253 O O . ASP A 1 403 ? 6.427 14.670 27.750 1.00 91.44 403 ASP A O 1
ATOM 3257 N N . LYS A 1 404 ? 7.348 16.614 27.083 1.00 92.69 404 LYS A N 1
ATOM 3258 C CA . LYS A 1 404 ? 8.304 15.993 26.148 1.00 92.69 404 LYS A CA 1
ATOM 3259 C C . LYS A 1 404 ? 9.438 15.291 26.875 1.00 92.69 404 LYS A C 1
ATOM 3261 O O . LYS A 1 404 ? 9.962 14.311 26.356 1.00 92.69 404 LYS A O 1
ATOM 3266 N N . GLU A 1 405 ? 9.819 15.801 28.038 1.00 92.75 405 GLU A N 1
ATOM 3267 C CA . GLU A 1 405 ? 10.858 15.247 28.889 1.00 92.75 405 GLU A CA 1
ATOM 3268 C C . GLU A 1 405 ? 10.459 13.848 29.354 1.00 92.75 405 GLU A C 1
ATOM 3270 O O . GLU A 1 405 ? 11.179 12.892 29.073 1.00 92.75 405 GLU A O 1
ATOM 3275 N N . LYS A 1 406 ? 9.267 13.696 29.943 1.00 91.62 406 LYS A N 1
ATOM 3276 C CA . LYS A 1 406 ? 8.774 12.389 30.393 1.00 91.62 406 LYS A CA 1
ATOM 3277 C C . LYS A 1 406 ? 8.559 11.412 29.232 1.00 91.62 406 LYS A C 1
ATOM 3279 O O . LYS A 1 406 ? 8.930 10.246 29.326 1.00 91.62 406 LYS A O 1
ATOM 3284 N N . ALA A 1 407 ? 7.999 11.882 28.114 1.00 93.69 407 ALA A N 1
ATOM 3285 C CA . ALA A 1 407 ? 7.824 11.047 26.922 1.00 93.69 407 ALA A CA 1
ATOM 3286 C C . ALA A 1 407 ? 9.157 10.556 26.348 1.00 93.69 407 ALA A C 1
ATOM 3288 O O . ALA A 1 407 ? 9.257 9.432 25.850 1.00 93.69 407 ALA A O 1
ATOM 3289 N N . TRP A 1 408 ? 10.187 11.398 26.413 1.00 94.81 408 TRP A N 1
ATOM 3290 C CA . TRP A 1 408 ? 11.530 11.021 26.012 1.00 94.81 408 TRP A CA 1
ATOM 3291 C C . TRP A 1 408 ? 12.172 10.045 27.002 1.00 94.81 408 TRP A C 1
ATOM 3293 O O . TRP A 1 408 ? 12.778 9.084 26.544 1.00 94.81 408 TRP A O 1
ATOM 3303 N N . GLU A 1 409 ? 12.000 10.216 28.315 1.00 92.94 409 GLU A N 1
ATOM 3304 C CA . GLU A 1 409 ? 12.480 9.254 29.322 1.00 92.94 409 GLU A CA 1
ATOM 3305 C C . GLU A 1 409 ? 11.905 7.847 29.096 1.00 92.94 409 GLU A C 1
ATOM 3307 O O . GLU A 1 409 ? 12.644 6.859 29.134 1.00 92.94 409 GLU A O 1
ATOM 3312 N N . ASP A 1 410 ? 10.611 7.748 28.781 1.00 93.69 410 ASP A N 1
ATOM 3313 C CA . ASP A 1 410 ? 9.985 6.468 28.442 1.00 93.69 410 ASP A CA 1
ATOM 3314 C C . ASP A 1 410 ? 10.597 5.862 27.178 1.00 93.69 410 ASP A C 1
ATOM 3316 O O . ASP A 1 410 ? 10.977 4.689 27.169 1.00 93.69 410 ASP A O 1
ATOM 3320 N N . LEU A 1 411 ? 10.749 6.662 26.120 1.00 94.56 411 LEU A N 1
ATOM 3321 C CA . LEU A 1 411 ? 11.354 6.204 24.873 1.00 94.56 411 LEU A CA 1
ATOM 3322 C C . LEU A 1 411 ? 12.812 5.771 25.065 1.00 94.56 411 LEU A C 1
ATOM 3324 O O . LEU A 1 411 ? 13.217 4.734 24.542 1.00 94.56 411 LEU A O 1
ATOM 3328 N N . HIS A 1 412 ? 13.568 6.527 25.860 1.00 94.69 412 HIS A N 1
ATOM 3329 C CA . HIS A 1 412 ? 14.934 6.217 26.257 1.00 94.69 412 HIS A CA 1
ATOM 3330 C C . HIS A 1 412 ? 14.992 4.895 27.025 1.00 94.69 412 HIS A C 1
ATOM 3332 O O . HIS A 1 412 ? 15.870 4.082 26.775 1.00 94.69 412 HIS A O 1
ATOM 3338 N N . SER A 1 413 ? 14.034 4.605 27.909 1.00 94.69 413 SER A N 1
ATOM 3339 C CA . SER A 1 413 ? 14.001 3.314 28.608 1.00 94.69 413 SER A CA 1
ATOM 3340 C C . SER A 1 413 ? 13.815 2.124 27.648 1.00 94.69 413 SER A C 1
ATOM 3342 O O . SER A 1 413 ? 14.455 1.081 27.810 1.00 94.69 413 SER A O 1
ATOM 3344 N N . LEU A 1 414 ? 13.004 2.296 26.598 1.00 95.56 414 LEU A N 1
ATOM 3345 C CA . LEU A 1 414 ? 12.666 1.249 25.628 1.00 95.56 414 LEU A CA 1
ATOM 3346 C C . LEU A 1 414 ? 13.831 0.885 24.697 1.00 95.56 414 LEU A C 1
ATOM 3348 O O . LEU A 1 414 ? 13.868 -0.237 24.184 1.00 95.56 414 LEU A O 1
ATOM 3352 N N . ILE A 1 415 ? 14.819 1.771 24.515 1.00 96.38 415 ILE A N 1
ATOM 3353 C CA . ILE A 1 415 ? 16.028 1.445 23.736 1.00 96.38 415 ILE A CA 1
ATOM 3354 C C . ILE A 1 415 ? 16.879 0.367 24.423 1.00 96.38 415 ILE A C 1
ATOM 3356 O O . ILE A 1 415 ? 17.688 -0.278 23.764 1.00 96.38 415 ILE A O 1
ATOM 3360 N N . TYR A 1 416 ? 16.683 0.134 25.725 1.00 95.75 416 TYR A N 1
ATOM 3361 C CA . TYR A 1 416 ? 17.374 -0.899 26.502 1.00 95.75 416 TYR A CA 1
ATOM 3362 C C . TYR A 1 416 ? 16.514 -2.152 26.741 1.00 95.75 416 TYR A C 1
ATOM 3364 O O . TYR A 1 416 ? 16.901 -3.023 27.526 1.00 95.75 416 TYR A O 1
ATOM 3372 N N . ASP A 1 417 ? 15.353 -2.278 26.086 1.00 96.94 417 ASP A N 1
ATOM 3373 C CA . ASP A 1 417 ? 14.448 -3.407 26.313 1.00 96.94 417 ASP A CA 1
ATOM 3374 C C . ASP A 1 417 ? 15.109 -4.756 25.983 1.00 96.94 417 ASP A C 1
ATOM 3376 O O . ASP A 1 417 ? 15.883 -4.899 25.034 1.00 96.94 417 ASP A O 1
ATOM 3380 N N . LYS A 1 418 ? 14.765 -5.800 26.742 1.00 95.25 418 LYS A N 1
ATOM 3381 C CA . LYS A 1 418 ? 15.243 -7.171 26.494 1.00 95.25 418 LYS A CA 1
ATOM 3382 C C . LYS A 1 418 ? 14.796 -7.716 25.130 1.00 95.25 418 LYS A C 1
ATOM 3384 O O . LYS A 1 418 ? 15.491 -8.543 24.537 1.00 95.25 418 LYS A O 1
ATOM 3389 N N . ASP A 1 419 ? 13.643 -7.270 24.644 1.00 95.88 419 ASP A N 1
ATOM 3390 C CA . ASP A 1 419 ? 13.025 -7.678 23.392 1.00 95.88 419 ASP A CA 1
ATOM 3391 C C . ASP A 1 419 ? 13.569 -6.842 22.225 1.00 95.88 419 ASP A C 1
ATOM 3393 O O . ASP A 1 419 ? 13.465 -5.617 22.206 1.00 95.88 419 ASP A O 1
ATOM 3397 N N . ASN A 1 420 ? 14.161 -7.506 21.233 1.00 96.69 420 ASN A N 1
ATOM 3398 C CA . ASN A 1 420 ? 14.728 -6.845 20.054 1.00 96.69 420 ASN A CA 1
ATOM 3399 C C . ASN A 1 420 ? 13.675 -6.080 19.237 1.00 96.69 420 ASN A C 1
ATOM 3401 O O . ASN A 1 420 ? 13.975 -5.010 18.720 1.00 96.69 420 ASN A O 1
ATOM 3405 N N . ILE A 1 421 ? 12.437 -6.575 19.151 1.00 96.25 421 ILE A N 1
ATOM 3406 C CA . ILE A 1 421 ? 11.375 -5.891 18.404 1.00 96.25 421 ILE A CA 1
ATOM 3407 C C . ILE A 1 421 ? 10.967 -4.604 19.128 1.00 96.25 421 ILE A C 1
ATOM 3409 O O . ILE A 1 421 ? 10.725 -3.605 18.455 1.00 96.25 421 ILE A O 1
ATOM 3413 N N . VAL A 1 422 ? 10.943 -4.584 20.469 1.00 96.12 422 VAL A N 1
ATOM 3414 C CA . VAL A 1 422 ? 10.734 -3.337 21.232 1.00 96.12 422 VAL A CA 1
ATOM 3415 C C . VAL A 1 422 ? 11.846 -2.336 20.926 1.00 96.12 422 VAL A C 1
ATOM 3417 O O . VAL A 1 422 ? 11.539 -1.225 20.510 1.00 96.12 422 VAL A O 1
ATOM 3420 N N . ARG A 1 423 ? 13.124 -2.735 21.017 1.00 97.88 423 ARG A N 1
ATOM 3421 C CA . ARG A 1 423 ? 14.255 -1.839 20.694 1.00 97.88 423 ARG A CA 1
ATOM 3422 C C . ARG A 1 423 ? 14.210 -1.325 19.251 1.00 97.88 423 ARG A C 1
ATOM 3424 O O . ARG A 1 423 ? 14.463 -0.152 18.996 1.00 97.88 423 ARG A O 1
ATOM 3431 N N . SER A 1 424 ? 13.836 -2.184 18.302 1.00 97.31 424 SER A N 1
ATOM 3432 C CA . SER A 1 424 ? 13.702 -1.837 16.881 1.00 97.31 424 SER A CA 1
ATOM 3433 C C . SER A 1 424 ? 12.579 -0.815 16.650 1.00 97.31 424 SER A C 1
ATOM 3435 O O . SER A 1 424 ? 12.755 0.154 15.908 1.00 97.31 424 SER A O 1
ATOM 3437 N N . ARG A 1 425 ? 11.436 -0.976 17.331 1.00 95.75 425 ARG A N 1
ATOM 3438 C CA . ARG A 1 425 ? 10.338 0.003 17.306 1.00 95.75 425 ARG A CA 1
ATOM 3439 C C . ARG A 1 425 ? 10.697 1.293 18.039 1.00 95.75 425 ARG A C 1
ATOM 3441 O O . ARG A 1 425 ? 10.353 2.363 17.550 1.00 95.75 425 ARG A O 1
ATOM 3448 N N . ALA A 1 426 ? 11.452 1.213 19.135 1.00 97.06 426 ALA A N 1
ATOM 3449 C CA . ALA A 1 426 ? 11.953 2.378 19.858 1.00 97.06 426 ALA A CA 1
ATOM 3450 C C . ALA A 1 426 ? 12.876 3.220 18.971 1.00 97.06 426 ALA A C 1
ATOM 3452 O O . ALA A 1 426 ? 12.723 4.434 18.928 1.00 97.06 426 ALA A O 1
ATOM 3453 N N . ALA A 1 427 ? 13.745 2.589 18.173 1.00 97.44 427 ALA A N 1
ATOM 3454 C CA . ALA A 1 427 ? 14.559 3.282 17.173 1.00 97.44 427 ALA A CA 1
ATOM 3455 C C . ALA A 1 427 ? 13.693 4.076 16.176 1.00 97.44 427 ALA A C 1
ATOM 3457 O O . ALA A 1 427 ? 13.936 5.255 15.926 1.00 97.44 427 ALA A O 1
ATOM 3458 N N . ASN A 1 428 ? 12.643 3.443 15.641 1.00 95.50 428 ASN A N 1
ATOM 3459 C CA . ASN A 1 428 ? 11.710 4.082 14.714 1.00 95.50 428 ASN A CA 1
ATOM 3460 C C . ASN A 1 428 ? 10.947 5.248 15.371 1.00 95.50 428 ASN A C 1
ATOM 3462 O O . ASN A 1 428 ? 10.886 6.343 14.812 1.00 95.50 428 ASN A O 1
ATOM 3466 N N . ALA A 1 429 ? 10.408 5.032 16.574 1.00 95.31 429 ALA A N 1
ATOM 3467 C CA . ALA A 1 429 ? 9.733 6.063 17.355 1.00 95.31 429 ALA A CA 1
ATOM 3468 C C . ALA A 1 429 ? 10.674 7.234 17.684 1.00 95.31 429 ALA A C 1
ATOM 3470 O O . ALA A 1 429 ? 10.263 8.386 17.578 1.00 95.31 429 ALA A O 1
ATOM 3471 N N . LEU A 1 430 ? 11.947 6.959 17.986 1.00 96.12 430 LEU A N 1
ATOM 3472 C CA . LEU A 1 430 ? 12.975 7.964 18.259 1.00 96.12 430 LEU A CA 1
ATOM 3473 C C . LEU A 1 430 ? 13.277 8.820 17.029 1.00 96.12 430 LEU A C 1
ATOM 3475 O O . LEU A 1 430 ? 13.356 10.038 17.153 1.00 96.12 430 LEU A O 1
ATOM 3479 N N . GLY A 1 431 ? 13.339 8.221 15.837 1.00 94.25 431 GLY A N 1
ATOM 3480 C CA . GLY A 1 431 ? 13.462 8.964 14.578 1.00 94.25 431 GLY A CA 1
ATOM 3481 C C . GLY A 1 431 ? 12.290 9.920 14.318 1.00 94.25 431 GLY A C 1
ATOM 3482 O O . GLY A 1 431 ? 12.509 11.067 13.930 1.00 94.25 431 GLY A O 1
ATOM 3483 N N . LEU A 1 432 ? 11.051 9.479 14.571 1.00 92.62 432 LEU A N 1
ATOM 3484 C CA . LEU A 1 432 ? 9.844 10.309 14.422 1.00 92.62 432 LEU A CA 1
ATOM 3485 C C . LEU A 1 432 ? 9.757 11.417 15.484 1.00 92.62 432 LEU A C 1
ATOM 3487 O O . LEU A 1 432 ? 9.375 12.548 15.180 1.00 92.62 432 LEU A O 1
ATOM 3491 N N . ALA A 1 433 ? 10.126 11.095 16.725 1.00 94.75 433 ALA A N 1
ATOM 3492 C CA . ALA A 1 433 ? 10.100 12.002 17.865 1.00 94.75 433 ALA A CA 1
ATOM 3493 C C . ALA A 1 433 ? 11.231 13.039 17.834 1.00 94.75 433 ALA A C 1
ATOM 3495 O O . ALA A 1 433 ? 11.077 14.118 18.406 1.00 94.75 433 ALA A O 1
ATOM 3496 N N . PHE A 1 434 ? 12.343 12.745 17.151 1.00 95.38 434 PHE A N 1
ATOM 3497 C CA . PHE A 1 434 ? 13.593 13.509 17.199 1.00 95.38 434 PHE A CA 1
ATOM 3498 C C . PHE A 1 434 ? 13.444 15.039 17.100 1.00 95.38 434 PHE A C 1
ATOM 3500 O O . PHE A 1 434 ? 14.067 15.746 17.897 1.00 95.38 434 PHE A O 1
ATOM 3507 N N . PRO A 1 435 ? 12.625 15.605 16.185 1.00 93.88 435 PRO A N 1
ATOM 3508 C CA . PRO A 1 435 ? 12.466 17.059 16.083 1.00 93.88 435 PRO A CA 1
ATOM 3509 C C . PRO A 1 435 ? 11.923 17.717 17.362 1.00 93.88 435 PRO A C 1
ATOM 3511 O O . PRO A 1 435 ? 12.179 18.899 17.600 1.00 93.88 435 PRO A O 1
ATOM 3514 N N . TYR A 1 436 ? 11.188 16.955 18.174 1.00 94.19 436 TYR A N 1
ATOM 3515 C CA . TYR A 1 436 ? 10.478 17.401 19.371 1.00 94.19 436 TYR A CA 1
ATOM 3516 C C . TYR A 1 436 ? 11.218 17.082 20.675 1.00 94.19 436 TYR A C 1
ATOM 3518 O O . TYR A 1 436 ? 10.755 17.501 21.735 1.00 94.19 436 TYR A O 1
ATOM 3526 N N . ILE A 1 437 ? 12.330 16.341 20.618 1.00 94.19 437 ILE A N 1
ATOM 3527 C CA . ILE A 1 437 ? 13.077 15.956 21.818 1.00 94.19 437 ILE A CA 1
ATOM 3528 C C . ILE A 1 437 ? 13.867 17.162 22.351 1.00 94.19 437 ILE A C 1
ATOM 3530 O O . ILE A 1 437 ? 14.575 17.809 21.567 1.00 94.19 437 ILE A O 1
ATOM 3534 N N . PRO A 1 438 ? 13.783 17.465 23.666 1.00 89.88 438 PRO A N 1
ATOM 3535 C CA . PRO A 1 438 ? 14.518 18.574 24.272 1.00 89.88 438 PRO A CA 1
ATOM 3536 C C . PRO A 1 438 ? 16.043 18.432 24.151 1.00 89.88 438 PRO A C 1
ATOM 3538 O O . PRO A 1 438 ? 16.716 19.384 23.758 1.00 89.88 438 PRO A O 1
ATOM 3541 N N . ASN A 1 439 ? 16.584 17.244 24.448 1.00 92.06 439 ASN A N 1
ATOM 3542 C CA . ASN A 1 439 ? 18.018 16.942 24.393 1.00 92.06 439 ASN A CA 1
ATOM 3543 C C . ASN A 1 439 ? 18.357 16.115 23.142 1.00 92.06 439 ASN A C 1
ATOM 3545 O O . ASN A 1 439 ? 18.312 14.883 23.152 1.00 92.06 439 ASN A O 1
ATOM 3549 N N . LYS A 1 440 ? 18.670 16.805 22.041 1.00 92.88 440 LYS A N 1
ATOM 3550 C CA . LYS A 1 440 ? 18.936 16.163 20.744 1.00 92.88 440 LYS A CA 1
ATOM 3551 C C . LYS A 1 440 ? 20.280 15.451 20.705 1.00 92.88 440 LYS A C 1
ATOM 3553 O O . LYS A 1 440 ? 20.418 14.481 19.970 1.00 92.88 440 LYS A O 1
ATOM 3558 N N . GLU A 1 441 ? 21.250 15.922 21.478 1.00 92.00 441 GLU A N 1
ATOM 3559 C CA . GLU A 1 441 ? 22.560 15.299 21.618 1.00 92.00 441 GLU A CA 1
ATOM 3560 C C . GLU A 1 441 ? 22.416 13.904 22.232 1.00 92.00 441 GLU A C 1
ATOM 3562 O O . GLU A 1 441 ? 22.856 12.929 21.627 1.00 92.00 441 GLU A O 1
ATOM 3567 N N . GLN A 1 442 ? 21.698 13.778 23.353 1.00 93.38 442 GLN A N 1
ATOM 3568 C CA . GLN A 1 442 ? 21.456 12.469 23.965 1.00 93.38 442 GLN A CA 1
ATOM 3569 C C . GLN A 1 442 ? 20.578 11.574 23.081 1.00 93.38 442 GLN A C 1
ATOM 3571 O O . GLN A 1 442 ? 20.885 10.400 22.920 1.00 93.38 442 GLN A O 1
ATOM 3576 N N . ALA A 1 443 ? 19.526 12.105 22.446 1.00 94.88 443 ALA A N 1
ATOM 3577 C CA . ALA A 1 443 ? 18.723 11.311 21.510 1.00 94.88 443 ALA A CA 1
ATOM 3578 C C . ALA A 1 443 ? 19.535 10.813 20.300 1.00 94.88 443 ALA A C 1
ATOM 3580 O O . ALA A 1 443 ? 19.256 9.742 19.758 1.00 94.88 443 ALA A O 1
ATOM 3581 N N . TRP A 1 444 ? 20.546 11.572 19.867 1.00 95.12 444 TRP A N 1
ATOM 3582 C CA . TRP A 1 444 ? 21.485 11.118 18.845 1.00 95.12 444 TRP A CA 1
ATOM 3583 C C . TRP A 1 444 ? 22.377 9.992 19.369 1.00 95.12 444 TRP A C 1
ATOM 3585 O O . TRP A 1 444 ? 22.539 8.986 18.683 1.00 95.12 444 TRP A O 1
ATOM 3595 N N . GLU A 1 445 ? 22.913 10.122 20.584 1.00 94.12 445 GLU A N 1
ATOM 3596 C CA . GLU A 1 445 ? 23.681 9.058 21.244 1.00 94.12 445 GLU A CA 1
ATOM 3597 C C . GLU A 1 445 ? 22.850 7.779 21.437 1.00 94.12 445 GLU A C 1
ATOM 3599 O O . GLU A 1 445 ? 23.355 6.678 21.219 1.00 94.12 445 GLU A O 1
ATOM 3604 N N . ASP A 1 446 ? 21.564 7.912 21.757 1.00 95.94 446 ASP A N 1
ATOM 3605 C CA . ASP A 1 446 ? 20.622 6.799 21.884 1.00 95.94 446 ASP A CA 1
ATOM 3606 C C . ASP A 1 446 ? 20.423 6.075 20.538 1.00 95.94 446 ASP A C 1
ATOM 3608 O O . ASP A 1 446 ? 20.495 4.844 20.467 1.00 95.94 446 ASP A O 1
ATOM 3612 N N . LEU A 1 447 ? 20.242 6.817 19.436 1.00 95.75 447 LEU A N 1
ATOM 3613 C CA . LEU A 1 447 ? 20.206 6.226 18.092 1.00 95.75 447 LEU A CA 1
ATOM 3614 C C . LEU A 1 447 ? 21.547 5.581 17.730 1.00 95.75 447 LEU A C 1
ATOM 3616 O O . LEU A 1 447 ? 21.574 4.458 17.223 1.00 95.75 447 LEU A O 1
ATOM 3620 N N . HIS A 1 448 ? 22.659 6.257 18.020 1.00 93.62 448 HIS A N 1
ATOM 3621 C CA . HIS A 1 448 ? 24.005 5.746 17.791 1.00 93.62 448 HIS A CA 1
ATOM 3622 C C . HIS A 1 448 ? 24.238 4.423 18.526 1.00 93.62 448 HIS A C 1
ATOM 3624 O O . HIS A 1 448 ? 24.811 3.491 17.956 1.00 93.62 448 HIS A O 1
ATOM 3630 N N . LEU A 1 449 ? 23.778 4.304 19.770 1.00 95.81 449 LEU A N 1
ATOM 3631 C CA . LEU A 1 449 ? 23.834 3.064 20.534 1.00 95.81 449 LEU A CA 1
ATOM 3632 C C . LEU A 1 449 ? 23.092 1.938 19.802 1.00 95.81 449 LEU A C 1
ATOM 3634 O O . LEU A 1 449 ? 23.664 0.867 19.599 1.00 95.81 449 LEU A O 1
ATOM 3638 N N . LEU A 1 450 ? 21.864 2.195 19.340 1.00 96.75 450 LEU A N 1
ATOM 3639 C CA . LEU A 1 450 ? 21.043 1.215 18.619 1.00 96.75 450 LEU A CA 1
ATOM 3640 C C . LEU A 1 450 ? 21.657 0.794 17.274 1.00 96.75 450 LEU A C 1
ATOM 3642 O O . LEU A 1 450 ? 21.464 -0.341 16.842 1.00 96.75 450 LEU A O 1
ATOM 3646 N N . THR A 1 451 ? 22.470 1.645 16.636 1.00 94.88 451 THR A N 1
ATOM 3647 C CA . THR A 1 451 ? 23.241 1.236 15.444 1.00 94.88 451 THR A CA 1
ATOM 3648 C C . THR A 1 451 ? 24.324 0.199 15.722 1.00 94.88 451 THR A C 1
ATOM 3650 O O . THR A 1 451 ? 24.852 -0.377 14.779 1.00 94.88 451 THR A O 1
ATOM 3653 N N . ASN A 1 452 ? 24.661 -0.057 16.987 1.00 93.88 452 ASN A N 1
ATOM 3654 C CA . ASN A 1 452 ? 25.598 -1.102 17.396 1.00 93.88 452 ASN A CA 1
ATOM 3655 C C . ASN A 1 452 ? 24.884 -2.306 18.037 1.00 93.88 452 ASN A C 1
ATOM 3657 O O . ASN A 1 452 ? 25.534 -3.142 18.668 1.00 93.88 452 ASN A O 1
ATOM 3661 N N . ASP A 1 453 ? 23.555 -2.403 17.912 1.00 97.12 453 ASP A N 1
ATOM 3662 C CA . ASP A 1 453 ? 22.803 -3.527 18.464 1.00 97.12 453 ASP A CA 1
ATOM 3663 C C . ASP A 1 453 ? 23.217 -4.855 17.810 1.00 97.12 453 ASP A C 1
ATOM 3665 O O . ASP A 1 453 ? 23.523 -4.936 16.618 1.00 97.12 453 ASP A O 1
ATOM 3669 N N . LYS A 1 454 ? 23.190 -5.932 18.596 1.00 95.62 454 LYS A N 1
ATOM 3670 C CA . LYS A 1 454 ? 23.461 -7.291 18.105 1.00 95.62 454 LYS A CA 1
ATOM 3671 C C . LYS A 1 454 ? 22.435 -7.766 17.074 1.00 95.62 454 LYS A C 1
ATOM 3673 O O . LYS A 1 454 ? 22.714 -8.702 16.335 1.00 95.62 454 LYS A O 1
ATOM 3678 N N . ASP A 1 455 ? 21.241 -7.185 17.092 1.00 97.12 455 ASP A N 1
ATOM 3679 C CA . ASP A 1 455 ? 20.131 -7.545 16.230 1.00 97.12 455 ASP A CA 1
ATOM 3680 C C . ASP A 1 455 ? 20.084 -6.649 14.989 1.00 97.12 455 ASP A C 1
ATOM 3682 O O . ASP A 1 455 ? 20.048 -5.419 15.078 1.00 97.12 455 ASP A O 1
ATOM 3686 N N . ASP A 1 456 ? 20.079 -7.281 13.821 1.00 95.62 456 ASP A N 1
ATOM 3687 C CA . ASP A 1 456 ? 20.143 -6.592 12.534 1.00 95.62 456 ASP A CA 1
ATOM 3688 C C . ASP A 1 456 ? 18.895 -5.737 12.265 1.00 95.62 456 ASP A C 1
ATOM 3690 O O . ASP A 1 456 ? 19.008 -4.664 11.672 1.00 95.62 456 ASP A O 1
ATOM 3694 N N . ASP A 1 457 ? 17.715 -6.155 12.741 1.00 95.81 457 ASP A N 1
ATOM 3695 C CA . ASP A 1 457 ? 16.476 -5.384 12.590 1.00 95.81 457 ASP A CA 1
ATOM 3696 C C . ASP A 1 457 ? 16.477 -4.126 13.466 1.00 95.81 457 ASP A C 1
ATOM 3698 O O . ASP A 1 457 ? 15.907 -3.098 13.081 1.00 95.81 457 ASP A O 1
ATOM 3702 N N . VAL A 1 458 ? 17.123 -4.173 14.634 1.00 97.62 458 VAL A N 1
ATOM 3703 C CA . VAL A 1 458 ? 17.340 -2.982 15.468 1.00 97.62 458 VAL A CA 1
ATOM 3704 C C . VAL A 1 458 ? 18.294 -2.020 14.769 1.00 97.62 458 VAL A C 1
ATOM 3706 O O . VAL A 1 458 ? 17.933 -0.857 14.575 1.00 97.62 458 VAL A O 1
ATOM 3709 N N . ARG A 1 459 ? 19.461 -2.504 14.315 1.00 96.69 459 ARG A N 1
ATOM 3710 C CA . ARG A 1 459 ? 20.437 -1.665 13.599 1.00 96.69 459 ARG A CA 1
ATOM 3711 C C . ARG A 1 459 ? 19.819 -1.019 12.363 1.00 96.69 459 ARG A C 1
ATOM 3713 O O . ARG A 1 459 ? 19.962 0.184 12.168 1.00 96.69 459 ARG A O 1
ATOM 3720 N N . ARG A 1 460 ? 19.061 -1.790 11.577 1.00 95.19 460 ARG A N 1
ATOM 3721 C CA . ARG A 1 460 ? 18.369 -1.316 10.372 1.00 95.19 460 ARG A CA 1
ATOM 3722 C C . ARG A 1 460 ? 17.401 -0.169 10.671 1.00 95.19 460 ARG A C 1
ATOM 3724 O O . ARG A 1 460 ? 17.444 0.850 9.987 1.00 95.19 460 ARG A O 1
ATOM 3731 N N . ARG A 1 461 ? 16.545 -0.303 11.695 1.00 96.12 461 ARG A N 1
ATOM 3732 C CA . ARG A 1 461 ? 15.616 0.775 12.091 1.00 96.12 461 ARG A CA 1
ATOM 3733 C C . ARG A 1 461 ? 16.333 1.990 12.667 1.00 96.12 461 ARG A C 1
ATOM 3735 O O . ARG A 1 461 ? 15.901 3.110 12.412 1.00 96.12 461 ARG A O 1
ATOM 3742 N N . ALA A 1 462 ? 17.425 1.785 13.399 1.00 96.62 462 ALA A N 1
ATOM 3743 C CA . ALA A 1 462 ? 18.249 2.877 13.902 1.00 96.62 462 ALA A CA 1
ATOM 3744 C C . ALA A 1 462 ? 18.893 3.678 12.763 1.00 96.62 462 ALA A C 1
ATOM 3746 O O . ALA A 1 462 ? 18.885 4.903 12.811 1.00 96.62 462 ALA A O 1
ATOM 3747 N N . THR A 1 463 ? 19.373 3.023 11.700 1.00 95.44 463 THR A N 1
ATOM 3748 C CA . THR A 1 463 ? 19.901 3.711 10.511 1.00 95.44 463 THR A CA 1
ATOM 3749 C C . THR A 1 463 ? 18.843 4.563 9.810 1.00 95.44 463 THR A C 1
ATOM 3751 O O . THR A 1 463 ? 19.116 5.722 9.494 1.00 95.44 463 THR A O 1
ATOM 3754 N N . ASP A 1 464 ? 17.635 4.022 9.604 1.00 94.00 464 ASP A N 1
ATOM 3755 C CA . ASP A 1 464 ? 16.511 4.785 9.039 1.00 94.00 464 ASP A CA 1
ATOM 3756 C C . ASP A 1 464 ? 16.227 6.035 9.894 1.00 94.00 464 ASP A C 1
ATOM 3758 O O . ASP A 1 464 ? 16.116 7.154 9.384 1.00 94.00 464 ASP A O 1
ATOM 3762 N N . ALA A 1 465 ? 16.172 5.852 11.216 1.00 95.50 465 ALA A N 1
ATOM 3763 C CA . ALA A 1 465 ? 15.925 6.921 12.173 1.00 95.50 465 ALA A CA 1
ATOM 3764 C C . ALA A 1 465 ? 17.041 7.978 12.198 1.00 95.50 465 ALA A C 1
ATOM 3766 O O . ALA A 1 465 ? 16.729 9.165 12.260 1.00 95.50 465 ALA A O 1
ATOM 3767 N N . LEU A 1 466 ? 18.318 7.591 12.074 1.00 93.94 466 LEU A N 1
ATOM 3768 C CA . LEU A 1 466 ? 19.433 8.536 11.945 1.00 93.94 466 LEU A CA 1
ATOM 3769 C C . LEU A 1 466 ? 19.280 9.430 10.711 1.00 93.94 466 LEU A C 1
ATOM 3771 O O . LEU A 1 466 ? 19.496 10.637 10.806 1.00 93.94 466 LEU A O 1
ATOM 3775 N N . GLY A 1 467 ? 18.873 8.868 9.568 1.00 91.81 467 GLY A N 1
ATOM 3776 C CA . GLY A 1 467 ? 18.618 9.642 8.349 1.00 91.81 467 GLY A CA 1
ATOM 3777 C C . GLY A 1 467 ? 17.526 10.701 8.539 1.00 91.81 467 GLY A C 1
ATOM 3778 O O . GLY A 1 467 ? 17.698 11.850 8.130 1.00 91.81 467 GLY A O 1
ATOM 3779 N N . LEU A 1 468 ? 16.432 10.338 9.218 1.00 91.00 468 LEU A N 1
ATOM 3780 C CA . LEU A 1 468 ? 15.329 11.251 9.552 1.00 91.00 468 LEU A CA 1
ATOM 3781 C C . LEU A 1 468 ? 15.718 12.298 10.608 1.00 91.00 468 LEU A C 1
ATOM 3783 O O . LEU A 1 468 ? 15.297 13.454 10.528 1.00 91.00 468 LEU A O 1
ATOM 3787 N N . ALA A 1 469 ? 16.535 11.910 11.587 1.00 93.81 469 ALA A N 1
ATOM 3788 C CA . ALA A 1 469 ? 17.026 12.775 12.652 1.00 93.81 469 ALA A CA 1
ATOM 3789 C C . ALA A 1 469 ? 18.101 13.759 12.167 1.00 93.81 469 ALA A C 1
ATOM 3791 O O . ALA A 1 469 ? 18.223 14.859 12.714 1.00 93.81 469 ALA A O 1
ATOM 3792 N N . PHE A 1 470 ? 18.856 13.403 11.118 1.00 93.12 470 PHE A N 1
ATOM 3793 C CA . PHE A 1 470 ? 20.026 14.148 10.651 1.00 93.12 470 PHE A CA 1
ATOM 3794 C C . PHE A 1 470 ? 19.772 15.645 10.450 1.00 93.12 470 PHE A C 1
ATOM 3796 O O . PHE A 1 470 ? 20.605 16.432 10.891 1.00 93.12 470 PHE A O 1
ATOM 3803 N N . PRO A 1 471 ? 18.662 16.122 9.850 1.00 90.62 471 PRO A N 1
ATOM 3804 C CA . PRO A 1 471 ? 18.410 17.557 9.695 1.00 90.62 471 PRO A CA 1
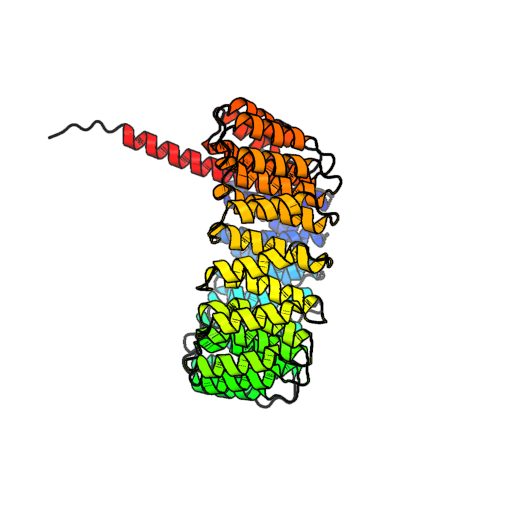ATOM 3805 C C . PRO A 1 471 ? 18.288 18.323 11.022 1.00 90.62 471 PRO A C 1
ATOM 3807 O O . PRO A 1 471 ? 18.555 19.523 11.050 1.00 90.62 471 PRO A O 1
ATOM 3810 N N . ASN A 1 472 ? 17.999 17.643 12.132 1.00 89.94 472 ASN A N 1
ATOM 3811 C CA . ASN A 1 472 ? 17.695 18.255 13.426 1.00 89.94 472 ASN A CA 1
ATOM 3812 C C . ASN A 1 472 ? 18.878 18.299 14.413 1.00 89.94 472 ASN A C 1
ATOM 3814 O O . ASN A 1 472 ? 18.799 19.046 15.386 1.00 89.94 472 ASN A O 1
ATOM 3818 N N . ILE A 1 473 ? 19.967 17.549 14.185 1.00 89.88 473 ILE A N 1
ATOM 3819 C CA . ILE A 1 473 ? 21.148 17.554 15.075 1.00 89.88 473 ILE A CA 1
ATOM 3820 C C . ILE A 1 473 ? 22.047 18.780 14.850 1.00 89.88 473 ILE A C 1
ATOM 3822 O O . ILE A 1 473 ? 22.151 19.267 13.724 1.00 89.88 473 ILE A O 1
ATOM 3826 N N . ILE A 1 474 ? 22.708 19.292 15.890 1.00 85.56 474 ILE A N 1
ATOM 3827 C CA . ILE A 1 474 ? 23.609 20.451 15.759 1.00 85.56 474 ILE A CA 1
ATOM 3828 C C . ILE A 1 474 ? 24.956 20.023 15.160 1.00 85.56 474 ILE A C 1
ATOM 3830 O O . ILE A 1 474 ? 25.405 20.607 14.170 1.00 85.56 474 ILE A O 1
ATOM 3834 N N . ASP A 1 475 ? 25.579 18.974 15.704 1.00 88.50 475 ASP A N 1
ATOM 3835 C CA . ASP A 1 475 ? 26.858 18.458 15.208 1.00 88.50 475 ASP A CA 1
ATOM 3836 C C . ASP A 1 475 ? 26.668 17.537 13.992 1.00 88.50 475 ASP A C 1
ATOM 3838 O O . ASP A 1 475 ? 26.677 16.308 14.076 1.00 88.50 475 ASP A O 1
ATOM 3842 N N . LYS A 1 476 ? 26.503 18.155 12.817 1.00 90.12 476 LYS A N 1
ATOM 3843 C CA . LYS A 1 476 ? 26.390 17.432 11.539 1.00 90.12 476 LYS A CA 1
ATOM 3844 C C . LYS A 1 476 ? 27.630 16.607 11.208 1.00 90.12 476 LYS A C 1
ATOM 3846 O O . LYS A 1 476 ? 27.527 15.666 10.427 1.00 90.12 476 LYS A O 1
ATOM 3851 N N . LYS A 1 477 ? 28.801 16.987 11.730 1.00 88.94 477 LYS A N 1
ATOM 3852 C CA . LYS A 1 477 ? 30.059 16.319 11.403 1.00 88.94 477 LYS A CA 1
ATOM 3853 C C . LYS A 1 477 ? 30.122 14.969 12.108 1.00 88.94 477 LYS A C 1
ATOM 3855 O O . LYS A 1 477 ? 30.295 13.964 11.427 1.00 88.94 477 LYS A O 1
ATOM 3860 N N . GLN A 1 478 ? 29.906 14.946 13.424 1.00 87.25 478 GLN A N 1
ATOM 3861 C CA . GLN A 1 478 ? 29.841 13.693 14.180 1.00 87.25 478 GLN A CA 1
ATOM 3862 C C . GLN A 1 478 ? 28.729 12.786 13.642 1.00 87.25 478 GLN A C 1
ATOM 3864 O O . GLN A 1 478 ? 28.947 11.605 13.388 1.00 87.25 478 GLN A O 1
ATOM 3869 N N . ALA A 1 479 ? 27.559 13.366 13.368 1.00 90.56 479 ALA A N 1
ATOM 3870 C CA . ALA A 1 479 ? 26.435 12.638 12.798 1.00 90.56 479 ALA A CA 1
ATOM 3871 C C . ALA A 1 479 ? 26.763 11.955 11.458 1.00 90.56 479 ALA A C 1
ATOM 3873 O O . ALA A 1 479 ? 26.297 10.853 11.167 1.00 90.56 479 ALA A O 1
ATOM 3874 N N . TRP A 1 480 ? 27.576 12.611 10.628 1.00 91.69 480 TRP A N 1
ATOM 3875 C CA . TRP A 1 480 ? 28.032 12.055 9.360 1.00 91.69 480 TRP A CA 1
ATOM 3876 C C . TRP A 1 480 ? 29.057 10.937 9.561 1.00 91.69 480 TRP A C 1
ATOM 3878 O O . TRP A 1 480 ? 28.985 9.916 8.881 1.00 91.69 480 TRP A O 1
ATOM 3888 N N . GLU A 1 481 ? 29.990 11.099 10.503 1.00 89.38 481 GLU A N 1
ATOM 3889 C CA . GLU A 1 481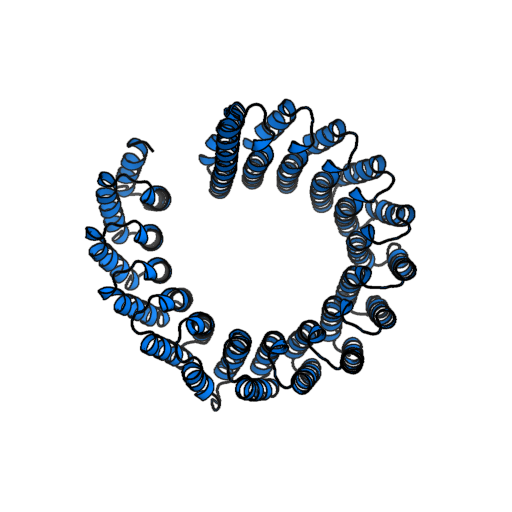 ? 30.971 10.064 10.860 1.00 89.38 481 GLU A CA 1
ATOM 3890 C C . GLU A 1 481 ? 30.288 8.783 11.376 1.00 89.38 481 GLU A C 1
ATOM 3892 O O . GLU A 1 481 ? 30.712 7.670 11.048 1.00 89.38 481 GLU A O 1
ATOM 3897 N N . ASP A 1 482 ? 29.174 8.925 12.093 1.00 90.31 482 ASP A N 1
ATOM 3898 C CA . ASP A 1 482 ? 28.371 7.798 12.566 1.00 90.31 482 ASP A CA 1
ATOM 3899 C C . ASP A 1 482 ? 27.726 7.017 11.412 1.00 90.31 482 ASP A C 1
ATOM 3901 O O . ASP A 1 482 ? 27.852 5.791 11.350 1.00 90.31 482 ASP A O 1
ATOM 3905 N N . LEU A 1 483 ? 27.098 7.712 10.454 1.00 92.31 483 LEU A N 1
ATOM 3906 C CA . LEU A 1 483 ? 26.570 7.089 9.231 1.00 92.31 483 LEU A CA 1
ATOM 3907 C C . LEU A 1 483 ? 27.694 6.483 8.378 1.00 92.31 483 LEU A C 1
ATOM 3909 O O . LEU A 1 483 ? 27.545 5.389 7.829 1.00 92.31 483 LEU A O 1
ATOM 3913 N N . HIS A 1 484 ? 28.845 7.157 8.298 1.00 90.94 484 HIS A N 1
ATOM 3914 C CA . HIS A 1 484 ? 30.010 6.699 7.541 1.00 90.94 484 HIS A CA 1
ATOM 3915 C C . HIS A 1 484 ? 30.516 5.342 8.024 1.00 90.94 484 HIS A C 1
ATOM 3917 O O . HIS A 1 484 ? 30.791 4.459 7.207 1.00 90.94 484 HIS A O 1
ATOM 3923 N N . ARG A 1 485 ? 30.593 5.145 9.346 1.00 91.38 485 ARG A N 1
ATOM 3924 C CA . ARG A 1 485 ? 30.980 3.863 9.950 1.00 91.38 485 ARG A CA 1
ATOM 3925 C C . ARG A 1 485 ? 30.095 2.721 9.449 1.00 91.38 485 ARG A C 1
ATOM 3927 O O . ARG A 1 485 ? 30.610 1.653 9.113 1.00 91.38 485 ARG A O 1
ATOM 3934 N N . MET A 1 486 ? 28.786 2.953 9.370 1.00 93.00 486 MET A N 1
ATOM 3935 C CA . MET A 1 486 ? 27.801 1.936 8.991 1.00 93.00 486 MET A CA 1
ATOM 3936 C C . MET A 1 486 ? 27.869 1.533 7.511 1.00 93.00 486 MET A C 1
ATOM 3938 O O . MET A 1 486 ? 27.384 0.463 7.153 1.00 93.00 486 MET A O 1
ATOM 3942 N N . MET A 1 487 ? 28.549 2.303 6.650 1.00 92.81 487 MET A N 1
ATOM 3943 C CA . MET A 1 487 ? 28.818 1.891 5.260 1.00 92.81 487 MET A CA 1
ATOM 3944 C C . MET A 1 487 ? 29.631 0.591 5.166 1.00 92.81 487 MET A C 1
ATOM 3946 O O . MET A 1 487 ? 29.773 0.026 4.086 1.00 92.81 487 MET A O 1
ATOM 3950 N N . ARG A 1 488 ? 30.226 0.142 6.274 1.00 91.38 488 ARG A N 1
ATOM 3951 C CA . ARG A 1 488 ? 31.025 -1.084 6.359 1.00 91.38 488 ARG A CA 1
ATOM 3952 C C . ARG A 1 488 ? 30.319 -2.206 7.120 1.00 91.38 488 ARG A C 1
ATOM 3954 O O . ARG A 1 488 ? 30.975 -3.201 7.415 1.00 91.38 488 ARG A O 1
ATOM 3961 N N . ASP A 1 489 ? 29.033 -2.051 7.450 1.00 94.81 489 ASP A N 1
ATOM 3962 C CA . ASP A 1 489 ? 28.264 -3.109 8.113 1.00 94.81 489 ASP A CA 1
ATOM 3963 C C . ASP A 1 489 ? 28.265 -4.383 7.252 1.00 94.81 489 ASP A C 1
ATOM 3965 O O . ASP A 1 489 ? 28.244 -4.332 6.016 1.00 94.81 489 ASP A O 1
ATOM 3969 N N . GLU A 1 490 ? 28.338 -5.540 7.902 1.00 93.44 490 GLU A N 1
ATOM 3970 C CA . GLU A 1 490 ? 28.376 -6.834 7.224 1.00 93.44 490 GLU A CA 1
ATOM 3971 C C . GLU A 1 490 ? 27.060 -7.116 6.487 1.00 93.44 490 GLU A C 1
ATOM 3973 O O . GLU A 1 490 ? 27.077 -7.667 5.377 1.00 93.44 490 GLU A O 1
ATOM 3978 N N . ASN A 1 491 ? 25.937 -6.668 7.057 1.00 95.19 491 ASN A N 1
ATOM 3979 C CA . ASN A 1 491 ? 24.605 -6.838 6.501 1.00 95.19 491 ASN A CA 1
ATOM 3980 C C . ASN A 1 491 ? 24.347 -5.807 5.382 1.00 95.19 491 ASN A C 1
ATOM 3982 O O . ASN A 1 491 ? 24.436 -4.592 5.586 1.00 95.19 491 ASN A O 1
ATOM 3986 N N . SER A 1 492 ? 24.039 -6.293 4.173 1.00 96.00 492 SER A N 1
ATOM 3987 C CA . SER A 1 492 ? 23.744 -5.436 3.019 1.00 96.00 492 SER A CA 1
ATOM 3988 C C . SER A 1 492 ? 22.470 -4.618 3.191 1.00 96.00 492 SER A C 1
ATOM 3990 O O . SER A 1 492 ? 22.465 -3.475 2.744 1.00 96.00 492 SER A O 1
ATOM 3992 N N . ASP A 1 493 ? 21.456 -5.111 3.906 1.00 95.31 493 ASP A N 1
ATOM 3993 C CA . ASP A 1 493 ? 20.234 -4.348 4.189 1.00 95.31 493 ASP A CA 1
ATOM 3994 C C . ASP A 1 493 ? 20.551 -3.086 4.998 1.00 95.31 493 ASP A C 1
ATOM 3996 O O . ASP A 1 493 ? 19.965 -2.028 4.777 1.00 95.31 493 ASP A O 1
ATOM 4000 N N . ILE A 1 494 ? 21.514 -3.166 5.921 1.00 95.81 494 ILE A N 1
ATOM 4001 C CA . ILE A 1 494 ? 21.950 -2.008 6.707 1.00 95.81 494 ILE A CA 1
ATOM 4002 C C . ILE A 1 494 ? 22.712 -1.038 5.810 1.00 95.81 494 ILE A C 1
ATOM 4004 O O . ILE A 1 494 ? 22.362 0.140 5.761 1.00 95.81 494 ILE A O 1
ATOM 4008 N N . ARG A 1 495 ? 23.695 -1.519 5.034 1.00 97.00 495 ARG A N 1
ATOM 4009 C CA . ARG A 1 495 ? 24.419 -0.669 4.067 1.00 97.00 495 ARG A CA 1
ATOM 4010 C C . ARG A 1 495 ? 23.469 -0.002 3.068 1.00 97.00 495 ARG A C 1
ATOM 4012 O O . ARG A 1 495 ? 23.677 1.152 2.702 1.00 97.00 495 ARG A O 1
ATOM 4019 N N . GLN A 1 496 ? 22.397 -0.687 2.682 1.00 95.50 496 GLN A N 1
ATOM 4020 C CA . GLN A 1 496 ? 21.340 -0.145 1.841 1.00 95.50 496 GLN A CA 1
ATOM 4021 C C . GLN A 1 496 ? 20.660 1.061 2.516 1.00 95.50 496 GLN A C 1
ATOM 4023 O O . GLN A 1 496 ? 20.561 2.124 1.903 1.00 95.50 496 GLN A O 1
ATOM 4028 N N . ARG A 1 497 ? 20.251 0.937 3.788 1.00 95.50 497 ARG A N 1
ATOM 4029 C CA . ARG A 1 497 ? 19.655 2.055 4.551 1.00 95.50 497 ARG A CA 1
ATOM 4030 C C . ARG A 1 497 ? 20.629 3.192 4.805 1.00 95.50 497 ARG A C 1
ATOM 4032 O O . ARG A 1 497 ? 20.221 4.349 4.817 1.00 95.50 497 ARG A O 1
ATOM 4039 N N . VAL A 1 498 ? 21.917 2.891 4.951 1.00 96.12 498 VAL A N 1
ATOM 4040 C CA . VAL A 1 498 ? 22.955 3.920 5.068 1.00 96.12 498 VAL A CA 1
ATOM 4041 C C . VAL A 1 498 ? 23.008 4.773 3.806 1.00 96.12 498 VAL A C 1
ATOM 4043 O O . VAL A 1 498 ? 23.072 5.992 3.921 1.00 96.12 498 VAL A O 1
ATOM 4046 N N . ALA A 1 499 ? 22.927 4.178 2.612 1.00 95.94 499 ALA A N 1
ATOM 4047 C CA . ALA A 1 499 ? 22.896 4.945 1.367 1.00 95.94 499 ALA A CA 1
ATOM 4048 C C . ALA A 1 499 ? 21.695 5.910 1.317 1.00 95.94 499 ALA A C 1
ATOM 4050 O O . ALA A 1 499 ? 21.875 7.090 1.005 1.00 95.94 499 ALA A O 1
ATOM 4051 N N . ASP A 1 500 ? 20.501 5.444 1.703 1.00 94.06 500 ASP A N 1
ATOM 4052 C CA . ASP A 1 500 ? 19.301 6.288 1.802 1.00 94.06 500 ASP A CA 1
ATOM 4053 C C . ASP A 1 500 ? 19.500 7.433 2.817 1.00 94.06 500 ASP A C 1
ATOM 4055 O O . ASP A 1 500 ? 19.279 8.606 2.498 1.00 94.06 500 ASP A O 1
ATOM 4059 N N . ALA A 1 501 ? 19.981 7.113 4.023 1.00 94.44 501 ALA A N 1
ATOM 4060 C CA . ALA A 1 501 ? 20.232 8.085 5.086 1.00 94.44 501 ALA A CA 1
ATOM 4061 C C . ALA A 1 501 ? 21.285 9.132 4.686 1.00 94.44 501 ALA A C 1
ATOM 4063 O O . ALA A 1 501 ? 21.084 10.324 4.920 1.00 94.44 501 ALA A O 1
ATOM 4064 N N . LEU A 1 502 ? 22.375 8.720 4.030 1.00 93.56 502 LEU A N 1
ATOM 4065 C CA . LEU A 1 502 ? 23.401 9.621 3.503 1.00 93.56 502 LEU A CA 1
ATOM 4066 C C . LEU A 1 502 ? 22.832 10.546 2.423 1.00 93.56 502 LEU A C 1
ATOM 4068 O O . LEU A 1 502 ? 23.146 11.735 2.422 1.00 93.56 502 LEU A O 1
ATOM 4072 N N . GLY A 1 503 ? 21.967 10.039 1.539 1.00 92.19 503 GLY A N 1
ATOM 4073 C CA . GLY A 1 503 ? 21.268 10.851 0.539 1.00 92.19 503 GLY A CA 1
ATOM 4074 C C . GLY A 1 503 ? 20.403 11.949 1.168 1.00 92.19 503 GLY A C 1
ATOM 4075 O O . GLY A 1 503 ? 20.469 13.105 0.743 1.00 92.19 503 GLY A O 1
ATOM 4076 N N . LEU A 1 504 ? 19.648 11.615 2.221 1.00 90.50 504 LEU A N 1
ATOM 4077 C CA . LEU A 1 504 ? 18.834 12.569 2.993 1.00 90.50 504 LEU A CA 1
ATOM 4078 C C . LEU A 1 504 ? 19.684 13.561 3.802 1.00 90.50 504 LEU A C 1
ATOM 4080 O O . LEU A 1 504 ? 19.334 14.737 3.931 1.00 90.50 504 LEU A O 1
ATOM 4084 N N . ALA A 1 505 ? 20.816 13.105 4.337 1.00 92.38 505 ALA A N 1
ATOM 4085 C CA . ALA A 1 505 ? 21.748 13.914 5.112 1.00 92.38 505 ALA A CA 1
ATOM 4086 C C . ALA A 1 505 ? 22.577 14.867 4.234 1.00 92.38 505 ALA A C 1
ATOM 4088 O O . ALA A 1 505 ? 22.953 15.953 4.685 1.00 92.38 505 ALA A O 1
ATOM 4089 N N . PHE A 1 506 ? 22.831 14.503 2.972 1.00 92.88 506 PHE A N 1
ATOM 4090 C CA . PHE A 1 506 ? 23.748 15.206 2.071 1.00 92.88 506 PHE A CA 1
ATOM 4091 C C . PHE A 1 506 ? 23.491 16.716 1.955 1.00 92.88 506 PHE A C 1
ATOM 4093 O O . PHE A 1 506 ? 24.457 17.481 1.996 1.00 92.88 506 PHE A O 1
ATOM 4100 N N . PRO A 1 507 ? 22.247 17.224 1.841 1.00 90.44 507 PRO A N 1
ATOM 4101 C CA . PRO A 1 507 ? 21.994 18.665 1.783 1.00 90.44 507 PRO A CA 1
ATOM 4102 C C . PRO A 1 507 ? 22.450 19.418 3.042 1.00 90.44 507 PRO A C 1
ATOM 4104 O O . PRO A 1 507 ? 22.823 20.585 2.946 1.00 90.44 507 PRO A O 1
ATOM 4107 N N . ASN A 1 508 ? 22.521 18.742 4.189 1.00 88.94 508 ASN A N 1
ATOM 4108 C CA . ASN A 1 508 ? 22.753 19.342 5.502 1.00 88.94 508 ASN A CA 1
ATOM 4109 C C . ASN A 1 508 ? 24.231 19.377 5.938 1.00 88.94 508 ASN A C 1
ATOM 4111 O O . ASN A 1 508 ? 24.546 20.046 6.918 1.00 88.94 508 ASN A O 1
ATOM 4115 N N . ILE A 1 509 ? 25.144 18.682 5.245 1.00 89.56 509 ILE A N 1
ATOM 4116 C CA . ILE A 1 509 ? 26.577 18.659 5.599 1.00 89.56 509 ILE A CA 1
ATOM 4117 C C . ILE A 1 509 ? 27.361 19.802 4.937 1.00 89.56 509 ILE A C 1
ATOM 4119 O O . ILE A 1 509 ? 27.104 20.145 3.783 1.00 89.56 509 ILE A O 1
ATOM 4123 N N . THR A 1 510 ? 28.338 20.387 5.632 1.00 85.12 510 THR A N 1
ATOM 4124 C CA . THR A 1 510 ? 29.175 21.466 5.071 1.00 85.12 510 THR A CA 1
ATOM 4125 C C . THR A 1 510 ? 30.256 20.924 4.131 1.00 85.12 510 THR A C 1
ATOM 4127 O O . THR A 1 510 ? 30.490 21.493 3.065 1.00 85.12 510 THR A O 1
ATOM 4130 N N . ASP A 1 511 ? 30.892 19.802 4.485 1.00 87.62 511 ASP A N 1
ATOM 4131 C CA . ASP A 1 511 ? 31.921 19.163 3.659 1.00 87.62 511 ASP A CA 1
ATOM 4132 C C . ASP A 1 511 ? 31.293 18.267 2.579 1.00 87.62 511 ASP A C 1
ATOM 4134 O O . ASP A 1 511 ? 31.249 17.040 2.676 1.00 87.62 511 ASP A O 1
ATOM 4138 N N . LYS A 1 512 ? 30.781 18.906 1.521 1.00 88.94 512 LYS A N 1
ATOM 4139 C CA . LYS A 1 512 ? 30.174 18.211 0.373 1.00 88.94 512 LYS A CA 1
ATOM 4140 C C . LYS A 1 512 ? 31.156 17.302 -0.366 1.00 88.94 512 LYS A C 1
ATOM 4142 O O . LYS A 1 512 ? 30.720 16.402 -1.078 1.00 88.94 512 LYS A O 1
ATOM 4147 N N . LYS A 1 513 ? 32.463 17.564 -0.256 1.00 88.56 513 LYS A N 1
ATOM 4148 C CA . LYS A 1 513 ? 33.485 16.785 -0.952 1.00 88.56 513 LYS A CA 1
ATOM 4149 C C . LYS A 1 513 ? 33.660 15.435 -0.268 1.00 88.56 513 LYS A C 1
ATOM 4151 O O . LYS A 1 513 ? 33.506 14.418 -0.937 1.00 88.56 513 LYS A O 1
ATOM 4156 N N . GLN A 1 514 ? 33.901 15.430 1.044 1.00 86.69 514 GLN A N 1
ATOM 4157 C CA . GLN A 1 514 ? 33.997 14.191 1.818 1.00 86.69 514 GLN A CA 1
ATOM 4158 C C . GLN A 1 514 ? 32.706 13.375 1.708 1.00 86.69 514 GLN A C 1
ATOM 4160 O O . GLN A 1 514 ? 32.747 12.177 1.438 1.00 86.69 514 GLN A O 1
ATOM 4165 N N . ALA A 1 515 ? 31.558 14.046 1.821 1.00 89.50 515 ALA A N 1
ATOM 4166 C CA . ALA A 1 515 ? 30.259 13.401 1.711 1.00 89.50 515 ALA A CA 1
ATOM 4167 C C . ALA A 1 515 ? 30.042 12.706 0.358 1.00 89.50 515 ALA A C 1
ATOM 4169 O O . ALA A 1 515 ? 29.461 11.622 0.283 1.00 89.50 515 ALA A O 1
ATOM 4170 N N . TRP A 1 516 ? 30.524 13.317 -0.728 1.00 91.12 516 TRP A N 1
ATOM 4171 C CA . TRP A 1 516 ? 30.483 12.697 -2.047 1.00 91.12 516 TRP A CA 1
ATOM 4172 C C . TRP A 1 516 ? 31.457 11.520 -2.152 1.00 91.12 516 TRP A C 1
ATOM 4174 O O . TRP A 1 516 ? 31.072 10.480 -2.671 1.00 91.12 516 TRP A O 1
ATOM 4184 N N . GLU A 1 517 ? 32.680 11.640 -1.625 1.00 89.50 517 GLU A N 1
ATOM 4185 C CA . GLU A 1 517 ? 33.657 10.538 -1.612 1.00 89.50 517 GLU A CA 1
ATOM 4186 C C . GLU A 1 517 ? 33.144 9.307 -0.840 1.00 89.50 517 GLU A C 1
ATOM 4188 O O . GLU A 1 517 ? 33.511 8.171 -1.154 1.00 89.50 517 GLU A O 1
ATOM 4193 N N . ASP A 1 518 ? 32.284 9.517 0.156 1.00 90.75 518 ASP A N 1
ATOM 4194 C CA . ASP A 1 518 ? 31.617 8.452 0.905 1.00 90.75 518 ASP A CA 1
ATOM 4195 C C . ASP A 1 518 ? 30.575 7.719 0.054 1.00 90.75 518 ASP A C 1
ATOM 4197 O O . ASP A 1 518 ? 30.665 6.500 -0.097 1.00 90.75 518 ASP A O 1
ATOM 4201 N N . LEU A 1 519 ? 29.655 8.453 -0.586 1.00 91.88 519 LEU A N 1
ATOM 4202 C CA . LEU A 1 519 ? 28.684 7.870 -1.523 1.00 91.88 519 LEU A CA 1
ATOM 4203 C C . LEU A 1 519 ? 29.377 7.191 -2.714 1.00 91.88 519 LEU A C 1
ATOM 4205 O O . LEU A 1 519 ? 28.999 6.086 -3.099 1.00 91.88 519 LEU A O 1
ATOM 4209 N N . HIS A 1 520 ? 30.427 7.813 -3.257 1.00 92.19 520 HIS A N 1
ATOM 4210 C CA . HIS A 1 520 ? 31.229 7.279 -4.358 1.00 92.19 520 HIS A CA 1
ATOM 4211 C C . HIS A 1 520 ? 31.795 5.892 -4.031 1.00 92.19 520 HIS A C 1
ATOM 4213 O O . HIS A 1 520 ? 31.756 4.988 -4.863 1.00 92.19 520 HIS A O 1
ATOM 4219 N N . ARG A 1 521 ? 32.276 5.675 -2.799 1.00 91.06 521 ARG A N 1
ATOM 4220 C CA . ARG A 1 521 ? 32.783 4.359 -2.376 1.00 91.06 521 ARG A CA 1
ATOM 4221 C C . ARG A 1 521 ? 31.718 3.267 -2.433 1.00 91.06 521 ARG A C 1
ATOM 4223 O O . ARG A 1 521 ? 32.047 2.131 -2.765 1.00 91.06 521 ARG A O 1
ATOM 4230 N N . MET A 1 522 ? 30.464 3.600 -2.141 1.00 94.50 522 MET A N 1
ATOM 4231 C CA . MET A 1 522 ? 29.360 2.639 -2.147 1.00 94.50 522 MET A CA 1
ATOM 4232 C C . MET A 1 522 ? 28.845 2.320 -3.562 1.00 94.50 522 MET A C 1
ATOM 4234 O O . MET A 1 522 ? 28.149 1.325 -3.745 1.00 94.50 522 MET A O 1
ATOM 4238 N N . VAL A 1 523 ? 29.234 3.091 -4.589 1.00 93.69 523 VAL A N 1
ATOM 4239 C CA . VAL A 1 523 ? 28.919 2.787 -6.003 1.00 93.69 523 VAL A CA 1
ATOM 4240 C C . VAL A 1 523 ? 29.474 1.422 -6.418 1.00 93.69 523 VAL A C 1
ATOM 4242 O O . VAL A 1 523 ? 28.922 0.775 -7.298 1.00 93.69 523 VAL A O 1
ATOM 4245 N N . GLN A 1 524 ? 30.555 0.973 -5.775 1.00 92.00 524 GLN A N 1
ATOM 4246 C CA . GLN A 1 524 ? 31.199 -0.318 -6.023 1.00 92.00 524 GLN A CA 1
ATOM 4247 C C . GLN A 1 524 ? 30.849 -1.374 -4.960 1.00 92.00 524 GLN A C 1
ATOM 4249 O O . GLN A 1 524 ? 31.600 -2.337 -4.795 1.00 92.00 524 GLN A O 1
ATOM 4254 N N . ASP A 1 525 ? 29.757 -1.203 -4.201 1.00 96.62 525 ASP A N 1
ATOM 4255 C CA . ASP A 1 525 ? 29.348 -2.218 -3.224 1.00 96.62 525 ASP A CA 1
ATOM 4256 C C . ASP A 1 525 ? 29.116 -3.570 -3.914 1.00 96.62 525 ASP A C 1
ATOM 4258 O O . ASP A 1 525 ? 28.619 -3.645 -5.040 1.00 96.62 525 ASP A O 1
ATOM 4262 N N . LYS A 1 526 ? 29.480 -4.660 -3.235 1.00 95.31 526 LYS A N 1
ATOM 4263 C CA . LYS A 1 526 ? 29.299 -6.026 -3.747 1.00 95.31 526 LYS A CA 1
ATOM 4264 C C . LYS A 1 526 ? 27.824 -6.365 -3.985 1.00 95.31 526 LYS A C 1
ATOM 4266 O O . LYS A 1 526 ? 27.518 -7.168 -4.862 1.00 95.31 526 LYS A O 1
ATOM 4271 N N . ASP A 1 527 ? 26.933 -5.758 -3.211 1.00 97.19 527 ASP A N 1
ATOM 4272 C CA . ASP A 1 527 ? 25.505 -6.031 -3.213 1.00 97.19 527 ASP A CA 1
ATOM 4273 C C . ASP A 1 527 ? 24.759 -5.059 -4.143 1.00 97.19 527 ASP A C 1
ATOM 4275 O O . ASP A 1 527 ? 24.957 -3.843 -4.083 1.00 97.19 527 ASP A O 1
ATOM 4279 N N . SER A 1 528 ? 23.935 -5.597 -5.046 1.00 96.44 528 SER A N 1
ATOM 4280 C CA . SER A 1 528 ? 23.188 -4.803 -6.030 1.00 96.44 528 SER A CA 1
ATOM 4281 C C . SER A 1 528 ? 22.141 -3.902 -5.385 1.00 96.44 528 SER A C 1
ATOM 4283 O O . SER A 1 528 ? 21.973 -2.773 -5.842 1.00 96.44 528 SER A O 1
ATOM 4285 N N . ASP A 1 529 ? 21.503 -4.333 -4.295 1.00 96.31 529 ASP A N 1
ATOM 4286 C CA . ASP A 1 529 ? 20.464 -3.557 -3.615 1.00 96.31 529 ASP A CA 1
ATOM 4287 C C . ASP A 1 529 ? 21.055 -2.316 -2.936 1.00 96.31 529 ASP A C 1
ATOM 4289 O O . ASP A 1 529 ? 20.414 -1.258 -2.876 1.00 96.31 529 ASP A O 1
ATOM 4293 N N . VAL A 1 530 ? 22.309 -2.416 -2.475 1.00 97.44 530 VAL A N 1
ATOM 4294 C CA . VAL A 1 530 ? 23.089 -1.274 -1.978 1.00 97.44 530 VAL A CA 1
ATOM 4295 C C . VAL A 1 530 ? 23.423 -0.329 -3.125 1.00 97.44 530 VAL A C 1
ATOM 4297 O O . VAL A 1 530 ? 23.106 0.859 -3.043 1.00 97.44 530 VAL A O 1
ATOM 4300 N N . ARG A 1 531 ? 24.005 -0.836 -4.223 1.00 97.75 531 ARG A N 1
ATOM 4301 C CA . ARG A 1 531 ? 24.336 -0.005 -5.396 1.00 97.75 531 ARG A CA 1
ATOM 4302 C C . ARG A 1 531 ? 23.097 0.712 -5.939 1.00 97.75 531 ARG A C 1
ATOM 4304 O O . ARG A 1 531 ? 23.159 1.896 -6.253 1.00 97.75 531 ARG A O 1
ATOM 4311 N N . GLN A 1 532 ? 21.944 0.051 -5.971 1.00 96.31 532 GLN A N 1
ATOM 4312 C CA . GLN A 1 532 ? 20.682 0.654 -6.390 1.00 96.31 532 GLN A CA 1
ATOM 4313 C C . GLN A 1 532 ? 20.297 1.863 -5.521 1.00 96.31 532 GLN A C 1
ATOM 4315 O O . GLN A 1 532 ? 19.934 2.911 -6.061 1.00 96.31 532 GLN A O 1
ATOM 4320 N N . ARG A 1 533 ? 20.391 1.760 -4.187 1.00 96.75 533 ARG A N 1
ATOM 4321 C CA . ARG A 1 533 ? 20.103 2.906 -3.304 1.00 96.75 533 ARG A CA 1
ATOM 4322 C C . ARG A 1 533 ? 21.139 4.006 -3.406 1.00 96.75 533 ARG A C 1
ATOM 4324 O O . ARG A 1 533 ? 20.776 5.175 -3.358 1.00 96.75 533 ARG A O 1
ATOM 4331 N N . VAL A 1 534 ? 22.404 3.662 -3.629 1.00 96.94 534 VAL A N 1
ATOM 4332 C CA . VAL A 1 534 ? 23.456 4.654 -3.885 1.00 96.94 534 VAL A CA 1
ATOM 4333 C C . VAL A 1 534 ? 23.140 5.469 -5.138 1.00 96.94 534 VAL A C 1
ATOM 4335 O O . VAL A 1 534 ? 23.315 6.686 -5.126 1.00 96.94 534 VAL A O 1
ATOM 4338 N N . ALA A 1 535 ? 22.611 4.842 -6.195 1.00 96.62 535 ALA A N 1
ATOM 4339 C CA . ALA A 1 535 ? 22.173 5.569 -7.384 1.00 96.62 535 ALA A CA 1
ATOM 4340 C C . ALA A 1 535 ? 21.058 6.575 -7.055 1.00 96.62 535 ALA A C 1
ATOM 4342 O O . ALA A 1 535 ? 21.126 7.722 -7.506 1.00 96.62 535 ALA A O 1
ATOM 4343 N N . ASP A 1 536 ? 20.052 6.197 -6.254 1.00 95.31 536 ASP A N 1
ATOM 4344 C CA . ASP A 1 536 ? 18.992 7.129 -5.827 1.00 95.31 536 ASP A CA 1
ATOM 4345 C C . ASP A 1 536 ? 19.547 8.256 -4.947 1.00 95.31 536 ASP A C 1
ATOM 4347 O O . ASP A 1 536 ? 19.278 9.432 -5.199 1.00 95.31 536 ASP A O 1
ATOM 4351 N N . ALA A 1 537 ? 20.394 7.912 -3.974 1.00 95.12 537 ALA A N 1
ATOM 4352 C CA . ALA A 1 537 ? 21.045 8.852 -3.069 1.00 95.12 537 ALA A CA 1
ATOM 4353 C C . ALA A 1 537 ? 21.900 9.880 -3.823 1.00 95.12 537 ALA A C 1
ATOM 4355 O O . ALA A 1 537 ? 21.806 11.074 -3.544 1.00 95.12 537 ALA A O 1
ATOM 4356 N N . LEU A 1 538 ? 22.673 9.456 -4.830 1.00 94.44 538 LEU A N 1
ATOM 4357 C CA . LEU A 1 538 ? 23.422 10.356 -5.713 1.00 94.44 538 LEU A CA 1
ATOM 4358 C C . LEU A 1 538 ? 22.493 11.290 -6.496 1.00 94.44 538 LEU A C 1
ATOM 4360 O O . LEU A 1 538 ? 22.802 12.473 -6.641 1.00 94.44 538 LEU A O 1
ATOM 4364 N N . GLY A 1 539 ? 21.348 10.791 -6.968 1.00 92.31 539 GLY A N 1
ATOM 4365 C CA . GLY A 1 539 ? 20.328 11.605 -7.633 1.00 92.31 539 GLY A CA 1
ATOM 4366 C C . GLY A 1 539 ? 19.712 12.660 -6.711 1.00 92.31 539 GLY A C 1
ATOM 4367 O O . GLY A 1 539 ? 19.555 13.812 -7.114 1.00 92.31 539 GLY A O 1
ATOM 4368 N N . LEU A 1 540 ? 19.401 12.288 -5.465 1.00 90.94 540 LEU A N 1
ATOM 4369 C CA . LEU A 1 540 ? 18.900 13.200 -4.427 1.00 90.94 540 LEU A CA 1
ATOM 4370 C C . LEU A 1 540 ? 19.956 14.236 -4.011 1.00 90.94 540 LEU A C 1
ATOM 4372 O O . LEU A 1 540 ? 19.642 15.413 -3.830 1.00 90.94 540 LEU A O 1
ATOM 4376 N N . ALA A 1 541 ? 21.216 13.815 -3.896 1.00 92.44 541 ALA A N 1
ATOM 4377 C CA . ALA A 1 541 ? 22.338 14.664 -3.516 1.00 92.44 541 ALA A CA 1
ATOM 4378 C C . ALA A 1 541 ? 22.790 15.606 -4.643 1.00 92.44 541 ALA A C 1
ATOM 4380 O O . ALA A 1 541 ? 23.340 16.668 -4.346 1.00 92.44 541 ALA A O 1
ATOM 4381 N N . PHE A 1 542 ? 22.542 15.263 -5.915 1.00 92.19 542 PHE A N 1
ATOM 4382 C CA . PHE A 1 542 ? 23.069 15.949 -7.105 1.00 92.19 542 PHE A CA 1
ATOM 4383 C C . PHE A 1 542 ? 22.999 17.488 -7.075 1.00 92.19 542 PHE A C 1
ATOM 4385 O O . PHE A 1 542 ? 24.015 18.123 -7.384 1.00 92.19 542 PHE A O 1
ATOM 4392 N N . PRO A 1 543 ? 21.881 18.124 -6.657 1.00 90.62 543 PRO A N 1
ATOM 4393 C CA . PRO A 1 543 ? 21.806 19.583 -6.529 1.00 90.62 543 PRO A CA 1
ATOM 4394 C C . PRO A 1 543 ? 22.918 20.178 -5.652 1.00 90.62 543 PRO A C 1
ATOM 4396 O O . PRO A 1 543 ? 23.509 21.210 -5.976 1.00 90.62 543 PRO A O 1
ATOM 4399 N N . ASN A 1 544 ? 23.248 19.472 -4.571 1.00 90.00 544 ASN A N 1
ATOM 4400 C CA . ASN A 1 544 ? 24.164 19.891 -3.516 1.00 90.00 544 ASN A CA 1
ATOM 4401 C C . ASN A 1 544 ? 25.618 19.451 -3.758 1.00 90.00 544 ASN A C 1
ATOM 4403 O O . ASN A 1 544 ? 26.504 19.839 -2.995 1.00 90.00 544 ASN A O 1
ATOM 4407 N N . ILE A 1 545 ? 25.882 18.645 -4.792 1.00 88.88 545 ILE A N 1
ATOM 4408 C CA . ILE A 1 545 ? 27.236 18.201 -5.134 1.00 88.88 545 ILE A CA 1
ATOM 4409 C C . ILE A 1 545 ? 27.993 19.346 -5.820 1.00 88.88 545 ILE A C 1
ATOM 4411 O O . ILE A 1 545 ? 27.499 19.974 -6.765 1.00 88.88 545 ILE A O 1
ATOM 4415 N N . ILE A 1 546 ? 29.219 19.600 -5.349 1.00 86.62 546 ILE A N 1
ATOM 4416 C CA . ILE A 1 546 ? 30.127 20.601 -5.930 1.00 86.62 546 ILE A CA 1
ATOM 4417 C C . ILE A 1 546 ? 30.640 20.104 -7.288 1.00 86.62 546 ILE A C 1
ATOM 4419 O O . ILE A 1 546 ? 30.461 20.775 -8.304 1.00 86.62 546 ILE A O 1
ATOM 4423 N N . ASP A 1 547 ? 31.219 18.901 -7.331 1.00 85.56 547 ASP A N 1
ATOM 4424 C CA . ASP A 1 547 ? 31.724 18.288 -8.562 1.00 85.56 547 ASP A CA 1
ATOM 4425 C C . ASP A 1 547 ? 30.652 17.443 -9.267 1.00 85.56 547 ASP A C 1
ATOM 4427 O O . ASP A 1 547 ? 30.640 16.209 -9.244 1.00 85.56 547 ASP A O 1
ATOM 4431 N N . LYS A 1 548 ? 29.720 18.138 -9.921 1.00 88.44 548 LYS A N 1
ATOM 4432 C CA . LYS A 1 548 ? 28.624 17.504 -10.669 1.00 88.44 548 LYS A CA 1
ATOM 4433 C C . LYS A 1 548 ? 29.116 16.619 -11.817 1.00 88.44 548 LYS A C 1
ATOM 4435 O O . LYS A 1 548 ? 28.407 15.701 -12.219 1.00 88.44 548 LYS A O 1
ATOM 4440 N N . LYS A 1 549 ? 30.318 16.870 -12.351 1.00 88.06 549 LYS A N 1
ATOM 4441 C CA . LYS A 1 549 ? 30.892 16.079 -13.447 1.00 88.06 549 LYS A CA 1
ATOM 4442 C C . LYS A 1 549 ? 31.278 14.683 -12.967 1.00 88.06 549 LYS A C 1
ATOM 4444 O O . LYS A 1 549 ? 31.020 13.713 -13.676 1.00 88.06 549 LYS A O 1
ATOM 4449 N N . HIS A 1 550 ? 31.872 14.576 -11.782 1.00 87.44 550 HIS A N 1
ATOM 4450 C CA . HIS A 1 550 ? 32.199 13.279 -11.197 1.00 87.44 550 HIS A CA 1
ATOM 4451 C C . HIS A 1 550 ? 30.948 12.517 -10.758 1.00 87.44 550 HIS A C 1
ATOM 4453 O O . HIS A 1 550 ? 30.807 11.357 -11.130 1.00 87.44 550 HIS A O 1
ATOM 4459 N N . ALA A 1 551 ? 29.982 13.172 -10.107 1.00 88.94 551 ALA A N 1
ATOM 4460 C CA . ALA A 1 551 ? 28.706 12.528 -9.776 1.00 88.94 551 ALA A CA 1
ATOM 4461 C C . ALA A 1 551 ? 27.950 12.029 -11.019 1.00 88.94 551 ALA A C 1
ATOM 4463 O O . ALA A 1 551 ? 27.373 10.944 -11.012 1.00 88.94 551 ALA A O 1
ATOM 4464 N N . TRP A 1 552 ? 27.998 12.787 -12.119 1.00 91.94 552 TRP A N 1
ATOM 4465 C CA . TRP A 1 552 ? 27.462 12.338 -13.403 1.00 91.94 552 TRP A CA 1
ATOM 4466 C C . TRP A 1 552 ? 28.193 11.104 -13.935 1.00 91.94 552 TRP A C 1
ATOM 4468 O O . TRP A 1 552 ? 27.559 10.194 -14.461 1.00 91.94 552 TRP A O 1
ATOM 4478 N N . LYS A 1 553 ? 29.525 11.061 -13.812 1.00 93.31 553 LYS A N 1
ATOM 4479 C CA . LYS A 1 553 ? 30.328 9.909 -14.233 1.00 93.31 553 LYS A CA 1
ATOM 4480 C C . LYS A 1 553 ? 29.982 8.659 -13.422 1.00 93.31 553 LYS A C 1
ATOM 4482 O O . LYS A 1 553 ? 29.852 7.600 -14.025 1.00 93.31 553 LYS A O 1
ATOM 4487 N N . ASP A 1 554 ? 29.798 8.792 -12.111 1.00 93.69 554 ASP A N 1
ATOM 4488 C CA . ASP A 1 554 ? 29.379 7.687 -11.245 1.00 93.69 554 ASP A CA 1
ATOM 4489 C C . ASP A 1 554 ? 28.006 7.160 -11.663 1.00 93.69 554 ASP A C 1
ATOM 4491 O O . ASP A 1 554 ? 27.867 5.979 -11.966 1.00 93.69 554 ASP A O 1
ATOM 4495 N N . LEU A 1 555 ? 27.012 8.048 -11.792 1.00 94.62 555 LEU A N 1
ATOM 4496 C CA . LEU A 1 555 ? 25.676 7.675 -12.260 1.00 94.62 555 LEU A CA 1
ATOM 4497 C C . LEU A 1 555 ? 25.723 7.011 -13.642 1.00 94.62 555 LEU A C 1
ATOM 4499 O O . LEU A 1 555 ? 25.069 5.997 -13.862 1.00 94.62 555 LEU A O 1
ATOM 4503 N N . TYR A 1 556 ? 26.527 7.544 -14.566 1.00 93.88 556 TYR A N 1
ATOM 4504 C CA . TYR A 1 556 ? 26.718 6.953 -15.888 1.00 93.88 556 TYR A CA 1
ATOM 4505 C C . TYR A 1 556 ? 27.344 5.557 -15.806 1.00 93.88 556 TYR A C 1
ATOM 4507 O O . TYR A 1 556 ? 26.868 4.644 -16.475 1.00 93.88 556 TYR A O 1
ATOM 4515 N N . GLN A 1 557 ? 28.359 5.351 -14.966 1.00 94.38 557 GLN A N 1
ATOM 4516 C CA . GLN A 1 557 ? 28.943 4.028 -14.748 1.00 94.38 557 GLN A CA 1
ATOM 4517 C C . GLN A 1 557 ? 27.895 3.037 -14.219 1.00 94.38 557 GLN A C 1
ATOM 4519 O O . GLN A 1 557 ? 27.846 1.901 -14.681 1.00 94.38 557 GLN A O 1
ATOM 4524 N N . MET A 1 558 ? 27.009 3.470 -13.321 1.00 95.88 558 MET A N 1
ATOM 4525 C CA . MET A 1 558 ? 25.930 2.630 -12.784 1.00 95.88 558 MET A CA 1
ATOM 4526 C C . MET A 1 558 ? 24.868 2.264 -13.835 1.00 95.88 558 MET A C 1
ATOM 4528 O O . MET A 1 558 ? 24.206 1.239 -13.704 1.00 95.88 558 MET A O 1
ATOM 4532 N N . THR A 1 559 ? 24.732 3.024 -14.931 1.00 94.56 559 THR A N 1
ATOM 4533 C CA . THR A 1 559 ? 23.888 2.598 -16.071 1.00 94.56 559 THR A CA 1
ATOM 4534 C C . THR A 1 559 ? 24.432 1.374 -16.806 1.00 94.56 559 THR A C 1
ATOM 4536 O O . THR A 1 559 ? 23.708 0.748 -17.575 1.00 94.56 559 THR A O 1
ATOM 4539 N N . GLN A 1 560 ? 25.693 1.017 -16.559 1.00 94.44 560 GLN A N 1
ATOM 4540 C CA . GLN A 1 560 ? 26.364 -0.154 -17.120 1.00 94.44 560 GLN A CA 1
ATOM 4541 C C . GLN A 1 560 ? 26.455 -1.306 -16.109 1.00 94.44 560 GLN A C 1
ATOM 4543 O O . GLN A 1 560 ? 27.159 -2.283 -16.359 1.00 94.44 560 GLN A O 1
ATOM 4548 N N . ASP A 1 561 ? 25.771 -1.198 -14.964 1.00 95.38 561 ASP A N 1
ATOM 4549 C CA . ASP A 1 561 ? 25.773 -2.238 -13.939 1.00 95.38 561 ASP A CA 1
ATOM 4550 C C . ASP A 1 561 ? 25.196 -3.559 -14.470 1.00 95.38 561 ASP A C 1
ATOM 4552 O O . ASP A 1 561 ? 24.297 -3.579 -15.322 1.00 95.38 561 ASP A O 1
ATOM 4556 N N . ILE A 1 562 ? 25.713 -4.674 -13.946 1.00 92.19 562 ILE A N 1
ATOM 4557 C CA . ILE A 1 562 ? 25.241 -6.018 -14.288 1.00 92.19 562 ILE A CA 1
ATOM 4558 C C . ILE A 1 562 ? 23.774 -6.210 -13.893 1.00 92.19 562 ILE A C 1
ATOM 4560 O O . ILE A 1 562 ? 23.015 -6.854 -14.623 1.00 92.19 562 ILE A O 1
ATOM 4564 N N . ASP A 1 563 ? 23.367 -5.610 -12.778 1.00 94.88 563 ASP A N 1
ATOM 4565 C CA . ASP A 1 563 ? 22.023 -5.720 -12.239 1.00 94.88 563 ASP A CA 1
ATOM 4566 C C . ASP A 1 563 ? 21.065 -4.716 -12.899 1.00 94.88 563 ASP A C 1
ATOM 4568 O O . ASP A 1 563 ? 21.384 -3.538 -13.080 1.00 94.88 563 ASP A O 1
ATOM 4572 N N . SER A 1 564 ? 19.883 -5.186 -13.306 1.00 92.31 564 SER A N 1
ATOM 4573 C CA . SER A 1 564 ? 18.903 -4.350 -14.005 1.00 92.31 564 SER A CA 1
ATOM 4574 C C . SER A 1 564 ? 18.298 -3.262 -13.130 1.00 92.31 564 SER A C 1
ATOM 4576 O O . SER A 1 564 ? 18.048 -2.168 -13.639 1.00 92.31 564 SER A O 1
ATOM 4578 N N . ASP A 1 565 ? 18.085 -3.526 -11.842 1.00 92.56 565 ASP A N 1
ATOM 4579 C CA . ASP A 1 565 ? 17.464 -2.562 -10.940 1.00 92.56 565 ASP A CA 1
ATOM 4580 C C . ASP A 1 565 ? 18.431 -1.412 -10.646 1.00 92.56 565 ASP A C 1
ATOM 4582 O O . ASP A 1 565 ? 18.032 -0.244 -10.665 1.00 92.56 565 ASP A O 1
ATOM 4586 N N . VAL A 1 566 ? 19.733 -1.697 -10.532 1.00 95.19 566 VAL A N 1
ATOM 4587 C CA . VAL A 1 566 ? 20.766 -0.649 -10.449 1.00 95.19 566 VAL A CA 1
ATOM 4588 C C . VAL A 1 566 ? 20.724 0.266 -11.677 1.00 95.19 566 VAL A C 1
ATOM 4590 O O . VAL A 1 566 ? 20.709 1.492 -11.527 1.00 95.19 566 VAL A O 1
ATOM 4593 N N . ARG A 1 567 ? 20.627 -0.297 -12.892 1.00 97.44 567 ARG A N 1
ATOM 4594 C CA . ARG A 1 567 ? 20.528 0.505 -14.126 1.00 97.44 567 ARG A CA 1
ATOM 4595 C C . ARG A 1 567 ? 19.281 1.389 -14.136 1.00 97.44 567 ARG A C 1
ATOM 4597 O O . ARG A 1 567 ? 19.376 2.565 -14.487 1.00 97.44 567 ARG A O 1
ATOM 4604 N N . VAL A 1 568 ? 18.123 0.854 -13.736 1.00 95.62 568 VAL A N 1
ATOM 4605 C CA . VAL A 1 568 ? 16.855 1.606 -13.664 1.00 95.62 568 VAL A CA 1
ATOM 4606 C C . VAL A 1 568 ? 16.993 2.817 -12.744 1.00 95.62 568 VAL A C 1
ATOM 4608 O O . VAL A 1 568 ? 16.641 3.935 -13.133 1.00 95.62 568 VAL A O 1
ATOM 4611 N N . PHE A 1 569 ? 17.546 2.622 -11.547 1.00 95.94 569 PHE A N 1
ATOM 4612 C CA . PHE A 1 569 ? 17.723 3.702 -10.580 1.00 95.94 569 PHE A CA 1
ATOM 4613 C C . PHE A 1 569 ? 18.782 4.714 -11.027 1.00 95.94 569 PHE A C 1
ATOM 4615 O O . PHE A 1 569 ? 18.580 5.917 -10.862 1.00 95.94 569 PHE A O 1
ATOM 4622 N N . ALA A 1 570 ? 19.856 4.267 -11.682 1.00 96.62 570 ALA A N 1
ATOM 4623 C CA . ALA A 1 570 ? 20.846 5.154 -12.286 1.00 96.62 570 ALA A CA 1
ATOM 4624 C C . ALA A 1 570 ? 20.226 6.058 -13.364 1.00 96.62 570 ALA A C 1
ATOM 4626 O O . ALA A 1 570 ? 20.410 7.275 -13.324 1.00 96.62 570 ALA A O 1
ATOM 4627 N N . TYR A 1 571 ? 19.429 5.504 -14.285 1.00 96.88 571 TYR A N 1
ATOM 4628 C CA . TYR A 1 571 ? 18.723 6.302 -15.293 1.00 96.88 571 TYR A CA 1
ATOM 4629 C C . TYR A 1 571 ? 17.707 7.264 -14.672 1.00 96.88 571 TYR A C 1
ATOM 4631 O O . TYR A 1 571 ? 17.632 8.422 -15.087 1.00 96.88 571 TYR A O 1
ATOM 4639 N N . HIS A 1 572 ? 16.959 6.821 -13.659 1.00 95.50 572 HIS A N 1
ATOM 4640 C CA . HIS A 1 572 ? 16.039 7.681 -12.914 1.00 95.50 572 HIS A CA 1
ATOM 4641 C C . HIS A 1 572 ? 16.771 8.875 -12.275 1.00 95.50 572 HIS A C 1
ATOM 4643 O O . HIS A 1 572 ? 16.350 10.024 -12.439 1.00 95.50 572 HIS A O 1
ATOM 4649 N N . SER A 1 573 ? 17.910 8.630 -11.627 1.00 96.00 573 SER A N 1
ATOM 4650 C CA . SER A 1 573 ? 18.744 9.670 -11.018 1.00 96.00 573 SER A CA 1
ATOM 4651 C C . SER A 1 573 ? 19.416 10.592 -12.035 1.00 96.00 573 SER A C 1
ATOM 4653 O O . SER A 1 573 ? 19.474 11.800 -11.804 1.00 96.00 573 SER A O 1
ATOM 4655 N N . ILE A 1 574 ? 19.848 10.080 -13.193 1.00 95.50 574 ILE A N 1
ATOM 4656 C CA . ILE A 1 574 ? 20.290 10.920 -14.320 1.00 95.50 574 ILE A CA 1
ATOM 4657 C C . ILE A 1 574 ? 19.141 11.818 -14.784 1.00 95.50 574 ILE A C 1
ATOM 4659 O O . ILE A 1 574 ? 19.355 13.003 -15.027 1.00 95.50 574 ILE A O 1
ATOM 4663 N N . GLY A 1 575 ? 17.914 11.296 -14.857 1.00 94.38 575 GLY A N 1
ATOM 4664 C CA . GLY A 1 575 ? 16.718 12.086 -15.147 1.00 94.38 575 GLY A CA 1
ATOM 4665 C C . GLY A 1 575 ? 16.532 13.245 -14.163 1.00 94.38 575 GLY A C 1
ATOM 4666 O O . GLY A 1 575 ? 16.397 14.394 -14.592 1.00 94.38 575 GLY A O 1
ATOM 4667 N N . LYS A 1 576 ? 16.613 12.976 -12.850 1.00 91.75 576 LYS A N 1
ATOM 4668 C CA . LYS A 1 576 ? 16.581 14.012 -11.797 1.00 91.75 576 LYS A CA 1
ATOM 4669 C C . LYS A 1 576 ? 17.686 15.060 -11.998 1.00 91.75 576 LYS A C 1
ATOM 4671 O O . LYS A 1 576 ? 17.412 16.260 -11.972 1.00 91.75 576 LYS A O 1
ATOM 4676 N N . ALA A 1 577 ? 18.916 14.620 -12.263 1.00 91.69 577 ALA A N 1
ATOM 4677 C CA . ALA A 1 577 ? 20.062 15.494 -12.513 1.00 91.69 577 ALA A CA 1
ATOM 4678 C C . ALA A 1 577 ? 19.889 16.363 -13.776 1.00 91.69 577 ALA A C 1
ATOM 4680 O O . ALA A 1 577 ? 20.209 17.553 -13.762 1.00 91.69 577 ALA A O 1
ATOM 4681 N N . CYS A 1 578 ? 19.343 15.803 -14.861 1.00 91.69 578 CYS A N 1
ATOM 4682 C CA . CYS A 1 578 ? 19.000 16.528 -16.086 1.00 91.69 578 CYS A CA 1
ATOM 4683 C C . CYS A 1 578 ? 17.968 17.626 -15.829 1.00 91.69 578 CYS A C 1
ATOM 4685 O O . CYS A 1 578 ? 18.159 18.753 -16.285 1.00 91.69 578 CYS A O 1
ATOM 4687 N N . ILE A 1 579 ? 16.896 17.308 -15.095 1.00 89.94 579 ILE A N 1
ATOM 4688 C CA . ILE A 1 579 ? 15.854 18.277 -14.728 1.00 89.94 579 ILE A CA 1
ATOM 4689 C C . ILE A 1 579 ? 16.473 19.420 -13.920 1.00 89.94 579 ILE A C 1
ATOM 4691 O O . ILE A 1 579 ? 16.257 20.582 -14.255 1.00 89.94 579 ILE A O 1
ATOM 4695 N N . TYR A 1 580 ? 17.305 19.105 -12.925 1.00 88.38 580 TYR A N 1
ATOM 4696 C CA . TYR A 1 580 ? 18.011 20.114 -12.136 1.00 88.38 580 TYR A CA 1
ATOM 4697 C C . TYR A 1 580 ? 18.925 21.009 -12.996 1.00 88.38 580 TYR A C 1
ATOM 4699 O O . TYR A 1 580 ? 18.894 22.236 -12.905 1.00 88.38 580 TYR A O 1
ATOM 4707 N N . ASN A 1 581 ? 19.724 20.422 -13.890 1.00 86.94 581 ASN A N 1
ATOM 4708 C CA . ASN A 1 581 ? 20.575 21.204 -14.792 1.00 86.94 581 ASN A CA 1
ATOM 4709 C C . ASN A 1 581 ? 19.745 22.102 -15.726 1.00 86.94 581 ASN A C 1
ATOM 4711 O O . ASN A 1 581 ? 20.142 23.232 -16.022 1.00 86.94 581 ASN A O 1
ATOM 4715 N N . ALA A 1 582 ? 18.578 21.628 -16.170 1.00 87.00 582 ALA A N 1
ATOM 4716 C CA . ALA A 1 582 ? 17.656 22.424 -16.967 1.00 87.00 582 ALA A CA 1
ATOM 4717 C C . ALA A 1 582 ? 17.097 23.615 -16.169 1.00 87.00 582 ALA A C 1
ATOM 4719 O O . ALA A 1 582 ? 17.057 24.724 -16.711 1.00 87.00 582 ALA A O 1
ATOM 4720 N N . THR A 1 583 ? 16.740 23.438 -14.890 1.00 85.94 583 THR A N 1
ATOM 4721 C CA . THR A 1 583 ? 16.273 24.547 -14.039 1.00 85.94 583 THR A CA 1
ATOM 4722 C C . THR A 1 583 ? 17.361 25.597 -13.816 1.00 85.94 583 THR A C 1
ATOM 4724 O O . THR A 1 583 ? 17.101 26.788 -13.986 1.00 85.94 583 THR A O 1
ATOM 4727 N N . GLU A 1 584 ? 18.606 25.185 -13.563 1.00 82.00 584 GLU A N 1
ATOM 4728 C CA . GLU A 1 584 ? 19.736 26.115 -13.395 1.00 82.00 584 GLU A CA 1
ATOM 4729 C C . GLU A 1 584 ? 20.029 26.916 -14.677 1.00 82.00 584 GLU A C 1
ATOM 4731 O O . GLU A 1 584 ? 20.356 28.105 -14.633 1.00 82.00 584 GLU A O 1
ATOM 4736 N N . SER A 1 585 ? 19.843 26.294 -15.848 1.00 75.94 585 SER A N 1
ATOM 4737 C CA . SER A 1 585 ? 20.046 26.958 -17.142 1.00 75.94 585 SER A CA 1
ATOM 4738 C C . SER A 1 585 ? 19.033 28.081 -17.431 1.00 75.94 585 SER A C 1
ATOM 4740 O O . SER A 1 585 ? 19.353 29.024 -18.159 1.00 75.94 585 SER A O 1
ATOM 4742 N N . GLN A 1 586 ? 17.828 28.027 -16.842 1.00 56.31 586 GLN A N 1
ATOM 4743 C CA . GLN A 1 586 ? 16.818 29.089 -16.958 1.00 56.31 586 GLN A CA 1
ATOM 4744 C C . GLN A 1 586 ? 17.104 30.271 -16.020 1.00 56.31 586 GLN A C 1
ATOM 4746 O O . GLN A 1 586 ? 16.967 31.421 -16.444 1.00 56.31 586 GLN A O 1
ATOM 4751 N N . TYR A 1 587 ? 17.573 30.026 -14.792 1.00 52.00 587 TYR A N 1
ATOM 4752 C CA . TYR A 1 587 ? 17.943 31.094 -13.848 1.00 52.00 587 TYR A CA 1
ATOM 4753 C C . TYR A 1 587 ? 19.147 31.923 -14.324 1.00 52.00 587 TYR A C 1
ATOM 4755 O O . TYR A 1 587 ? 19.192 33.136 -14.102 1.00 52.00 587 TYR A O 1
ATOM 4763 N N . PHE A 1 588 ? 20.070 31.316 -15.076 1.00 44.91 588 PHE A N 1
ATOM 4764 C CA . PHE A 1 588 ? 21.163 32.039 -15.739 1.00 44.91 588 PHE A CA 1
ATOM 4765 C C . PHE A 1 588 ? 20.700 32.965 -16.880 1.00 44.91 588 PHE A C 1
ATOM 4767 O O . PHE A 1 588 ? 21.405 33.912 -17.220 1.00 44.91 588 PHE A O 1
ATOM 4774 N N . ARG A 1 589 ? 19.514 32.743 -17.472 1.00 43.56 589 ARG A N 1
ATOM 4775 C CA . ARG A 1 589 ? 18.955 33.636 -18.507 1.00 43.56 589 ARG A CA 1
ATOM 4776 C C . ARG A 1 589 ? 18.235 34.860 -17.935 1.00 43.56 589 ARG A C 1
ATOM 4778 O O . ARG A 1 589 ? 18.210 35.888 -18.604 1.00 43.56 589 ARG A O 1
ATOM 4785 N N . VAL A 1 590 ? 17.672 34.783 -16.726 1.00 47.16 590 VAL A N 1
ATOM 4786 C CA . VAL A 1 590 ? 16.900 35.893 -16.122 1.00 47.16 590 VAL A CA 1
ATOM 4787 C C . VAL A 1 590 ? 17.806 36.920 -15.425 1.00 47.16 590 VAL A C 1
ATOM 4789 O O . VAL A 1 590 ? 17.505 38.110 -15.429 1.00 47.16 590 VAL A O 1
ATOM 4792 N N . SER A 1 591 ? 18.962 36.504 -14.902 1.00 41.62 591 SER A N 1
ATOM 4793 C CA . SER A 1 591 ? 19.942 37.388 -14.242 1.00 41.62 591 SER A CA 1
ATOM 4794 C C . SER A 1 591 ? 20.797 38.234 -15.203 1.00 41.62 591 SER A C 1
ATOM 4796 O O . SER A 1 591 ? 21.540 39.107 -14.757 1.00 41.62 591 SER A O 1
ATOM 4798 N N . LEU A 1 592 ? 20.661 38.031 -16.519 1.00 39.25 592 LEU A N 1
ATOM 4799 C CA . LEU A 1 592 ? 21.368 38.775 -17.571 1.00 39.25 592 LEU A CA 1
ATOM 4800 C C . LEU A 1 592 ? 20.531 39.881 -18.236 1.00 39.25 592 LEU A C 1
ATOM 4802 O O . LEU A 1 592 ? 20.974 40.438 -19.237 1.00 39.25 592 LEU A O 1
ATOM 4806 N N . VAL A 1 593 ? 19.360 40.242 -17.699 1.00 39.81 593 VAL A N 1
ATOM 4807 C CA . VAL A 1 593 ? 18.637 41.451 -18.131 1.00 39.81 593 VAL A CA 1
ATOM 4808 C C . VAL A 1 593 ? 19.027 42.609 -17.205 1.00 39.81 593 VAL A C 1
ATOM 4810 O O . VAL A 1 593 ? 18.559 42.658 -16.066 1.00 39.81 593 VAL A O 1
ATOM 4813 N N . PRO A 1 594 ? 19.876 43.566 -17.633 1.00 38.34 594 PRO A N 1
ATOM 4814 C CA . PRO A 1 594 ? 20.111 44.766 -16.852 1.00 38.34 594 PRO A CA 1
ATOM 4815 C C . PRO A 1 594 ? 18.823 45.583 -16.857 1.00 38.34 594 PRO A C 1
ATOM 4817 O O . PRO A 1 594 ? 18.311 45.957 -17.912 1.00 38.34 594 PRO A O 1
ATOM 4820 N N . ASN A 1 595 ? 18.323 45.887 -15.665 1.00 46.44 595 ASN A N 1
ATOM 4821 C CA . ASN A 1 595 ? 17.265 46.862 -15.450 1.00 46.44 595 ASN A CA 1
ATOM 4822 C C . ASN A 1 595 ? 17.760 48.249 -15.905 1.00 46.44 595 ASN A C 1
ATOM 4824 O O . ASN A 1 595 ? 18.360 48.993 -15.132 1.00 46.44 595 ASN A O 1
ATOM 4828 N N . LYS A 1 596 ? 17.550 48.583 -17.180 1.00 38.47 596 LYS A N 1
ATOM 4829 C CA . LYS A 1 596 ? 17.535 49.949 -17.711 1.00 38.47 596 LYS A CA 1
ATOM 4830 C C . LYS A 1 596 ? 16.573 49.994 -18.892 1.00 38.47 596 LYS A C 1
ATOM 4832 O O . LYS A 1 596 ? 16.912 49.519 -19.970 1.00 38.47 596 LYS A O 1
ATOM 4837 N N . LEU A 1 597 ? 15.405 50.593 -18.675 1.00 33.81 597 LEU A N 1
ATOM 4838 C CA . LEU A 1 597 ? 15.019 51.864 -19.302 1.00 33.81 597 LEU A CA 1
ATOM 4839 C C . LEU A 1 597 ? 13.632 52.284 -18.784 1.00 33.81 597 LEU A C 1
ATOM 4841 O O . LEU A 1 597 ? 12.621 51.657 -19.095 1.00 33.81 597 LEU A O 1
ATOM 4845 N N . LEU A 1 598 ? 13.646 53.334 -17.954 1.00 32.84 598 LEU A N 1
ATOM 4846 C CA . LEU A 1 598 ? 12.731 54.468 -18.098 1.00 32.84 598 LEU A CA 1
ATOM 4847 C C . LEU A 1 598 ? 13.095 55.210 -19.387 1.00 32.84 598 LEU A C 1
ATOM 4849 O O . LEU A 1 598 ? 14.321 55.305 -19.643 1.00 32.84 598 LEU A O 1
#

Secondary structure (DSSP, 8-state):
--HHHHHHHHHHHT-S-HHHHHHHHHHHHHHGGGS-HHHHHHHHHHHHHHTT-SSHHHHHHHHHHHHHHGGGS-TTTHHHHHHHHHHHTT-SSHHHHHHHHHHHHHHTTTS-HHHHHHHHHHHHHHHT-SSHHHHHHHHHHHHHHGGG-S-HHHHHHHHHHHHHHS-HHHHHHHHHHHHHHGGG-S-HHHHHHHHHTTTT-S-HHHHHHHHHHHHHHTTT-S-HHHHHHHHHHHTT-SSHHHHHHHHHHHHHHGGG-S-HHHHHHHHHHHHT-SSHHHHHHHHHHHHHHGGG-S-HHHHHHHHHHHHT-SSHHHHHHHHHHHHHHGGG-S-HHHHHHHHHHHTT-SSHHHHHHHHHHHHHHTTT-S-HHHHHHHHHHHTT-S-HHHHHHHHHHHHHHGGG-S-HHHHHHHHHHHTT-SSHHHHHHHHHHHHHHGGG-S-HHHHHHHHHHHTT-SSHHHHHHHHHHHHHHGGG-S-HHHHHHHHHHHTT-S-HHHHHHHHHHHHHHGGG-S-HHHHHHHHHHHTT-SSHHHHHHHHHHHHHHGGG-S-HHHHHHHHHHHTT-SSHHHHHHHHHHHHHHHHHHHHHHHHHHHTT------

Radius of gyration: 29.93 Å; Cα contacts (8 Å, |Δi|>4): 904; chains: 1; bounding box: 66×78×76 Å

pLDDT: mean 87.7, std 11.06, range [32.84, 98.12]

Foldseek 3Di:
DDPVVVVCLLVLLVDPDPVSLLVSLVVCLVCLLVDDPVCVVVSLVSLLSQCVDPDLSSVLSSLLSLLSCVQSDDPVCLVVSLVSLLVQCVDPDLSSVLSSLLSLLSCLQNRPLVCLVVSLVSLLVQLVDPDPSSVLSSLLSLLSNLLRHPCNVVSLVSLLVCCPPHDLNSNLSSLVSNLSNCVNDPCNPVSVVSLCVCLPDPDVSSLLSSLLSLLSNCVPDDCLPVSLVSLLVQCVDPDVSSVLSSLQSLLSNLLVHPCNVSSLVSLLVQLVDPDLSSVLSSLLSLLSNQQRDPPLVVSVVSLLVQCVDPDPSSVLSSLLSLLSNLLVHPCNVVSLVSLLVQCVDPDLSSVLSSLLSLLSNCVRDPCNVVSVVSLLVQCPDPDVSSNLSSLLSLLSNLVVHPCNPSSVVSLLVQCPDPDLSSVLSSLQSLLSNQLVHPDNVVSLVSLLVQCPDPDPSSVLSSLLSLLSNLQRDPCNPVSVVSLLVQCPPPDVSSVLSSLQSLLSNQQVDPCNPVSVVSLLVQCPPPDLSNVLSSLQSLLSNLLVHPCNVVSLVSLVVQCVDPDPSSVVSSVVSVVSNVVSVVVVVVVVVVVPDPPDDD

Sequence (598 aa):
MVLEDYEEIHKSVQSEDAQERRKALEYLNNIFSNLLEKHKQTAWNDLHLLSQDKDNSVRRSAAETIGAVYSHISDKHKQEVWNDLHRLTQDKDNSVRRGAAKALGASHSHIPDKHKQEAWNDLIRLTQDNDNNVCKVAAEALGGAFPYIIDKEQAWEDMIRMTNDMNSEVRERVVKALALASHHMNDNVQAWEELTRINLDKDSSKRQHRADTLGLTFSYISDTEKKWKELHYLTRDKDCSVRRRAANALGLAFPYIPDKKQAWEDLIRMAQDMDKDTCLRATKALGLAFPCITEKEQAWEDFISITQGTEKDVRQSAADALGLAFEHIPDKGRAWEVLHRMIQDIDRNVRKSALNALGLAFLHIPNKEQAWEDLHNMMPDSDNDLRREATDALGLAFPHISDKEKAWEDLHSLIYDKDNIVRSRAANALGLAFPYIPNKEQAWEDLHLLTNDKDDDVRRRATDALGLAFPNIIDKKQAWEDLHRMMRDENSDIRQRVADALGLAFPNITDKKQAWEDLHRMVQDKDSDVRQRVADALGLAFPNIIDKKHAWKDLYQMTQDIDSDVRVFAYHSIGKACIYNATESQYFRVSLVPNKLL